Protein 5Y5A (pdb70)

Nearest PDB structures (foldseek):
  5y5a-assembly1_B  TM=1.062E+00  e=8.060E-01  Kluyveromyces lactis NRRL Y-1140
  5y5a-assembly1_A  TM=1.002E+00  e=1.538E-66  Kluyveromyces lactis NRRL Y-1140
  4um2-assembly1_A  TM=6.852E-01  e=1.369E-08  Homo sapiens
  1ya0-assembly1_A  TM=6.873E-01  e=6.997E-07  Homo sapiens
  3zhe-assembly1_B  TM=6.094E-01  e=1.594E-04  Caenorhabditis elegans

InterPro domains:
  IPR011990 Tetratricopeptide-like helical domain superfamily [G3DSA:1.25.40.10] (69-279)
  IPR011990 Tetratricopeptide-like helical domain superfamily [SSF48452] (26-600)
  IPR018834 DNA/RNA-binding domain, Est1-type [PF10373] (222-529)
  IPR019458 Telomerase activating protein Est1-like, N-terminal [PF10374] (82-206)

Radius of gyration: 25.12 Å; Cα contacts (8 Å, |Δi|>4): 673; chains: 2; bounding box: 60×51×86 Å

Organism: Kluyveromyces lactis (strain ATCC 8585 / CBS 2359 / DSM 70799 / NBRC 1267 / NRRL Y-1140 / WM37) (NCBI:txid284590)

Foldseek 3Di:
DVLLVVLLVLLVVQVVHQPVNQVSVVVVLVVLLVVCCVVQCLCQLVSLVSCCVRPNVVVLVVLVVQLVCCVCPPPVSLVVSLVSCVVRLVSVLCSLLVSVLVLQAQADLLQQAAPCLCVLSVHDHDPVRYDHPPDPSSVSSLSSNLSSLQVNLVSLLSSLVSNDDDLADADCSSVVSLSSLVRSCQRPVLALSSLQSVLVSCLSNVLNLSNLLSLLSQCFFNHHDPCSLVVNCLQQADLPRPNVVSLVVVVVVLVVVVVDDDLVSLQSLLSRLVRLVLSCLQHVVSLCPDPCNVCNVVSVVSNLVSCLPPCPVRVVSLLSSLSSLLSSLVSSCVRVHDDDDPVSVVSSVVSLVVSVVSVLSLLVRPLLVPLQPLPDPSSLLSLLVLLLLLVQDPVSLQSQLADQSNLVSLQSNLQVLVVVQADADQADDPSQSVCQRRRSSPRGRPLHCPVCNVVDPSSNCRHVQDDPDHDGSNVVSVSSSVSSNNSSVVSNVRRPQQWDQPVVVRGIDHDDPD/DDDPDDDPDDDPDDPPD

Sequence (531 aa):
TDLQETFSGFQKQLQSVDSLMKGAIQMIHSKIMQMLLQSLISDAHRILDLTWKHVHYPIFKYFQNWRNRNVAPNYAGHRQLNSILQKIFPQIHKLYYSTLELIFANYNLTALIPSDTRSKLNISTDASNVLKPEDSFSIDCVMASQRCLLYIGCSQRYKIIMEHLSDRYQQADFQKPLRYLDIASTIVPSVGETFLQRGICYTHTKNFGNAAYQFVRSSLSRLPSDAGIPNFTNLLGDPNGSLFKKLLNSLDDLKVQETIKKRIINMEIMEFYILPLIGSHIFPQTWKNNRHSDRLKHFQTLLFDKIEIRYIKNISMIFQDLILLIGSFHMYQMINGVSSNIRSIQSETKFLEFIFKFFTHLIDKVIMKEFKNCEMFQYLAMARIMMCWIKSHKNVLKFAHRSTSFCQSMVNLTNELLSSHRPTRDYFYEEDIMLKEFGPTKFTLSDFNDEKLLSMDNLPDRLVGKSKNKLTAKEEHSSRVQVLVYSNKKFLEKNCCGFKLDTEKKRYVHTAVKIVNPLFQLGLNEFDSQT

Structure (mmCIF, N/CA/C/O backbone):
data_5Y5A
#
_entry.id   5Y5A
#
_cell.length_a   108.611
_cell.length_b   41.726
_cell.length_c   147.060
_cell.angle_alpha   90.000
_cell.angle_beta   97.450
_cell.angle_gamma   90.000
#
_symmetry.space_group_name_H-M   'C 1 2 1'
#
loop_
_entity.id
_entity.type
_entity.pdbx_description
1 polymer KLLA0F20702p
2 polymer KLLA0F20922p
3 water water
#
loop_
_atom_site.group_PDB
_atom_site.id
_atom_site.type_symbol
_atom_site.label_atom_id
_atom_site.label_alt_id
_atom_site.label_comp_id
_atom_site.label_asym_id
_atom_site.label_entity_id
_atom_site.label_seq_id
_atom_site.pdbx_PDB_ins_code
_atom_site.Cartn_x
_atom_site.Cartn_y
_atom_site.Cartn_z
_atom_site.occupancy
_atom_site.B_iso_or_equiv
_atom_site.auth_seq_id
_atom_site.auth_comp_id
_atom_site.auth_asym_id
_atom_site.auth_atom_id
_atom_site.pdbx_PDB_model_num
ATOM 1 N N . THR A 1 6 ? 42.844 -3.907 56.550 1.00 128.72 7 THR A N 1
ATOM 2 C CA . THR A 1 6 ? 41.890 -4.975 56.828 1.00 131.36 7 THR A CA 1
ATOM 3 C C . THR A 1 6 ? 41.358 -4.875 58.257 1.00 131.55 7 THR A C 1
ATOM 4 O O . THR A 1 6 ? 40.208 -4.494 58.472 1.00 130.76 7 THR A O 1
ATOM 8 N N . ASP A 1 7 ? 42.202 -5.218 59.228 1.00 132.37 8 ASP A N 1
ATOM 9 C CA . ASP A 1 7 ? 41.856 -5.100 60.644 1.00 129.59 8 ASP A CA 1
ATOM 10 C C . ASP A 1 7 ? 41.613 -3.642 61.028 1.00 121.56 8 ASP A C 1
ATOM 11 O O . ASP A 1 7 ? 40.861 -3.344 61.956 1.00 119.45 8 ASP A O 1
ATOM 16 N N . LEU A 1 8 ? 42.263 -2.742 60.300 1.00 115.41 9 LEU A N 1
ATOM 17 C CA . LEU A 1 8 ? 42.101 -1.309 60.494 1.00 106.44 9 LEU A CA 1
ATOM 18 C C . LEU A 1 8 ? 40.726 -0.842 60.018 1.00 103.76 9 LEU A C 1
ATOM 19 O O . LEU A 1 8 ? 40.105 0.028 60.629 1.00 100.34 9 LEU A O 1
ATOM 24 N N . GLN A 1 9 ? 40.264 -1.427 58.917 1.00 102.09 10 GLN A N 1
ATOM 25 C CA . GLN A 1 9 ? 38.947 -1.129 58.372 1.00 96.79 10 GLN A CA 1
ATOM 26 C C . GLN A 1 9 ? 37.844 -1.503 59.360 1.00 99.45 10 GLN A C 1
ATOM 27 O O . GLN A 1 9 ? 36.832 -0.811 59.472 1.00 96.05 10 GLN A O 1
ATOM 33 N N . GLU A 1 10 ? 38.050 -2.604 60.076 1.00 106.93 11 GLU A N 1
ATOM 34 C CA . GLU A 1 10 ? 37.069 -3.093 61.039 1.00 109.14 11 GLU A CA 1
ATOM 35 C C . GLU A 1 10 ? 36.891 -2.123 62.196 1.00 105.96 11 GLU A C 1
ATOM 36 O O . GLU A 1 10 ? 35.804 -2.003 62.760 1.00 108.96 11 GLU A O 1
ATOM 42 N N . THR A 1 11 ? 37.972 -1.441 62.548 1.00 99.56 12 THR A N 1
ATOM 43 C CA . THR A 1 11 ? 37.963 -0.531 63.682 1.00 92.40 12 THR A CA 1
ATOM 44 C C . THR A 1 11 ? 37.104 0.696 63.397 1.00 86.88 12 THR A C 1
ATOM 45 O O . THR A 1 11 ? 36.330 1.132 64.248 1.00 90.15 12 THR A O 1
ATOM 49 N N . PHE A 1 12 ? 37.233 1.245 62.194 1.00 80.40 13 PHE A N 1
ATOM 50 C CA . PHE A 1 12 ? 36.517 2.467 61.847 1.00 80.03 13 PHE A CA 1
ATOM 51 C C . PHE A 1 12 ? 35.045 2.213 61.571 1.00 88.68 13 PHE A C 1
ATOM 52 O O . PHE A 1 12 ? 34.203 3.071 61.834 1.00 91.82 13 PHE A O 1
ATOM 60 N N . SER A 1 13 ? 34.736 1.035 61.045 1.00 97.28 14 SER A N 1
ATOM 61 C CA . SER A 1 13 ? 33.350 0.626 60.893 1.00 99.73 14 SER A CA 1
ATOM 62 C C . SER A 1 13 ? 32.674 0.632 62.261 1.00 103.52 14 SER A C 1
ATOM 63 O O . SER A 1 13 ? 31.520 1.039 62.398 1.00 105.51 14 SER A O 1
ATOM 66 N N . GLY A 1 14 ? 33.418 0.196 63.273 1.00 102.19 15 GLY A N 1
ATOM 67 C CA . GLY A 1 14 ? 32.939 0.183 64.642 1.00 98.54 15 GLY A CA 1
ATOM 68 C C . GLY A 1 14 ? 32.685 1.568 65.204 1.00 93.22 15 GLY A C 1
ATOM 69 O O . GLY A 1 14 ? 31.756 1.763 65.984 1.00 92.29 15 GLY A O 1
ATOM 70 N N . PHE A 1 15 ? 33.513 2.533 64.818 1.00 90.18 16 PHE A N 1
ATOM 71 C CA . PHE A 1 15 ? 33.303 3.911 65.239 1.00 85.98 16 PHE A CA 1
ATOM 72 C C . PHE A 1 15 ? 31.971 4.396 64.704 1.00 83.89 16 PHE A C 1
ATOM 73 O O . PHE A 1 15 ? 31.175 4.997 65.427 1.00 82.70 16 PHE A O 1
ATOM 81 N N . GLN A 1 16 ? 31.747 4.124 63.422 1.00 85.20 17 GLN A N 1
ATOM 82 C CA . GLN A 1 16 ? 30.521 4.516 62.745 1.00 84.19 17 GLN A CA 1
ATOM 83 C C . GLN A 1 16 ? 29.300 3.953 63.464 1.00 92.15 17 GLN A C 1
ATOM 84 O O . GLN A 1 16 ? 28.397 4.701 63.838 1.00 99.87 17 GLN A O 1
ATOM 90 N N . LYS A 1 17 ? 29.292 2.639 63.680 1.00 91.49 18 LYS A N 1
ATOM 91 C CA . LYS A 1 17 ? 28.157 1.970 64.315 1.00 95.19 18 LYS A CA 1
ATOM 92 C C . LYS A 1 17 ? 27.907 2.485 65.728 1.00 92.18 18 LYS A C 1
ATOM 93 O O . LYS A 1 17 ? 26.761 2.609 66.155 1.00 94.79 18 LYS A O 1
ATOM 99 N N . GLN A 1 18 ? 28.984 2.789 66.446 1.00 91.07 19 GLN A N 1
ATOM 100 C CA . GLN A 1 18 ? 28.876 3.386 67.771 1.00 93.47 19 GLN A CA 1
ATOM 101 C C . GLN A 1 18 ? 28.147 4.728 67.724 1.00 94.91 19 GLN A C 1
ATOM 102 O O . GLN A 1 18 ? 27.247 4.984 68.524 1.00 94.25 19 GLN A O 1
ATOM 108 N N . LEU A 1 19 ? 28.534 5.576 66.776 1.00 97.39 20 LEU A N 1
ATOM 109 C CA . LEU A 1 19 ? 27.987 6.927 66.683 1.00 96.85 20 LEU A CA 1
ATOM 110 C C . LEU A 1 19 ? 26.562 6.958 66.135 1.00 97.77 20 LEU A C 1
ATOM 111 O O . LEU A 1 19 ? 25.796 7.874 66.440 1.00 99.15 20 LEU A O 1
ATOM 116 N N . GLN A 1 20 ? 26.209 5.963 65.326 1.00 100.50 21 GLN A N 1
ATOM 117 C CA . GLN A 1 20 ? 24.856 5.865 64.787 1.00 104.61 21 GLN A CA 1
ATOM 118 C C . GLN A 1 20 ? 23.851 5.665 65.910 1.00 105.08 21 GLN A C 1
ATOM 119 O O . GLN A 1 20 ? 22.764 6.245 65.901 1.00 104.03 21 GLN A O 1
ATOM 125 N N . SER A 1 21 ? 24.229 4.841 66.881 1.00 106.80 22 SER A N 1
ATOM 126 C CA . SER A 1 21 ? 23.402 4.615 68.057 1.00 109.62 22 SER A CA 1
ATOM 127 C C . SER A 1 21 ? 23.277 5.906 68.863 1.00 110.52 22 SER A C 1
ATOM 128 O O . SER A 1 21 ? 22.269 6.144 69.530 1.00 110.94 22 SER A O 1
ATOM 131 N N . VAL A 1 22 ? 24.308 6.742 68.785 1.00 110.86 23 VAL A N 1
ATOM 132 C CA . VAL A 1 22 ? 24.310 8.035 69.458 1.00 112.47 23 VAL A CA 1
ATOM 133 C C . VAL A 1 22 ? 23.748 9.131 68.554 1.00 114.44 23 VAL A C 1
ATOM 134 O O . VAL A 1 22 ? 22.537 9.342 68.488 1.00 116.19 23 VAL A O 1
ATOM 138 N N . ASP A 1 31 ? 23.197 14.679 74.525 1.00 143.14 32 ASP A N 1
ATOM 139 C CA . ASP A 1 31 ? 23.683 15.966 75.010 1.00 143.63 32 ASP A CA 1
ATOM 140 C C . ASP A 1 31 ? 25.159 15.903 75.386 1.00 142.18 32 ASP A C 1
ATOM 141 O O . ASP A 1 31 ? 26.000 16.529 74.741 1.00 140.84 32 ASP A O 1
ATOM 146 N N . SER A 1 32 ? 25.466 15.142 76.433 1.00 141.61 33 SER A N 1
ATOM 147 C CA . SER A 1 32 ? 26.829 15.048 76.949 1.00 137.76 33 SER A CA 1
ATOM 148 C C . SER A 1 32 ? 27.542 13.793 76.460 1.00 133.13 33 SER A C 1
ATOM 149 O O . SER A 1 32 ? 28.664 13.864 75.962 1.00 131.05 33 SER A O 1
ATOM 152 N N . LEU A 1 33 ? 26.889 12.643 76.606 1.00 132.15 34 LEU A N 1
ATOM 153 C CA . LEU A 1 33 ? 27.475 11.372 76.191 1.00 129.36 34 LEU A CA 1
ATOM 154 C C . LEU A 1 33 ? 27.656 11.327 74.682 1.00 123.88 34 LEU A C 1
ATOM 155 O O . LEU A 1 33 ? 28.372 10.475 74.159 1.00 121.48 34 LEU A O 1
ATOM 160 N N . MET A 1 34 ? 26.998 12.249 73.988 1.00 120.81 35 MET A N 1
ATOM 161 C CA . MET A 1 34 ? 27.190 12.418 72.556 1.00 116.45 35 MET A CA 1
ATOM 162 C C . MET A 1 34 ? 28.563 13.012 72.273 1.00 109.09 35 MET A C 1
ATOM 163 O O . MET A 1 34 ? 29.242 12.624 71.322 1.00 101.67 35 MET A O 1
ATOM 168 N N . LYS A 1 35 ? 28.968 13.958 73.109 1.00 110.95 36 LYS A N 1
ATOM 169 C CA . LYS A 1 35 ? 30.288 14.553 72.988 1.00 111.28 36 LYS A CA 1
ATOM 170 C C . LYS A 1 35 ? 31.343 13.582 73.510 1.00 110.79 36 LYS A C 1
ATOM 171 O O . LYS A 1 35 ? 32.442 13.490 72.962 1.00 109.49 36 LYS A O 1
ATOM 177 N N . GLY A 1 36 ? 30.991 12.854 74.567 1.00 109.71 37 GLY A N 1
ATOM 178 C CA . GLY A 1 36 ? 31.883 11.880 75.169 1.00 106.75 37 GLY A CA 1
ATOM 179 C C . GLY A 1 36 ? 32.323 10.811 74.188 1.00 99.78 37 GLY A C 1
ATOM 180 O O . GLY A 1 36 ? 33.503 10.473 74.112 1.00 97.79 37 GLY A O 1
ATOM 181 N N . ALA A 1 37 ? 31.370 10.283 73.430 1.00 96.03 38 ALA A N 1
ATOM 182 C CA . ALA A 1 37 ? 31.667 9.270 72.427 1.00 89.30 38 ALA A CA 1
ATOM 183 C C . ALA A 1 37 ? 32.638 9.804 71.381 1.00 85.34 38 ALA A C 1
ATOM 184 O O . ALA A 1 37 ? 33.580 9.120 70.985 1.00 86.92 38 ALA A O 1
ATOM 186 N N . ILE A 1 38 ? 32.428 11.023 70.946 1.00 82.36 39 ILE A N 1
ATOM 187 C CA . ILE A 1 38 ? 33.297 11.598 69.951 1.00 83.16 39 ILE A CA 1
ATOM 188 C C . ILE A 1 38 ? 34.682 11.777 70.495 1.00 86.67 39 ILE A C 1
ATOM 189 O O . ILE A 1 38 ? 35.653 11.569 69.800 1.00 88.35 39 ILE A O 1
ATOM 194 N N . GLN A 1 39 ? 34.765 12.194 71.740 1.00 90.17 40 GLN A N 1
ATOM 195 C CA . GLN A 1 39 ? 36.060 12.430 72.370 1.00 88.88 40 GLN A CA 1
ATOM 196 C C . GLN A 1 39 ? 36.880 11.154 72.488 1.00 84.26 40 GLN A C 1
ATOM 197 O O . GLN A 1 39 ? 38.097 11.169 72.307 1.00 83.36 40 GLN A O 1
ATOM 203 N N . MET A 1 40 ? 36.209 10.053 72.801 1.00 82.18 41 MET A N 1
ATOM 204 C CA . MET A 1 40 ? 36.884 8.772 72.934 1.00 85.39 41 MET A CA 1
ATOM 205 C C . MET A 1 40 ? 37.425 8.305 71.587 1.00 80.96 41 MET A C 1
ATOM 206 O O . MET A 1 40 ? 38.561 7.836 71.491 1.00 80.47 41 MET A O 1
ATOM 211 N N . ILE A 1 41 ? 36.609 8.444 70.546 1.00 73.48 42 ILE A N 1
ATOM 212 C CA . ILE A 1 41 ? 36.994 8.016 69.208 1.00 72.70 42 ILE A CA 1
ATOM 213 C C . ILE A 1 41 ? 38.112 8.901 68.661 1.00 74.45 42 ILE A C 1
ATOM 214 O O . ILE A 1 41 ? 39.061 8.407 68.053 1.00 76.09 42 ILE A O 1
ATOM 219 N N . HIS A 1 42 ? 38.003 10.206 68.891 1.00 74.67 43 HIS A N 1
ATOM 220 C CA . HIS A 1 42 ? 39.055 11.143 68.507 1.00 76.82 43 HIS A CA 1
ATOM 221 C C . HIS A 1 42 ? 40.374 10.797 69.191 1.00 80.55 43 HIS A C 1
ATOM 222 O O . HIS A 1 42 ? 41.445 10.909 68.594 1.00 78.01 43 HIS A O 1
ATOM 229 N N . SER A 1 43 ? 40.285 10.375 70.447 1.00 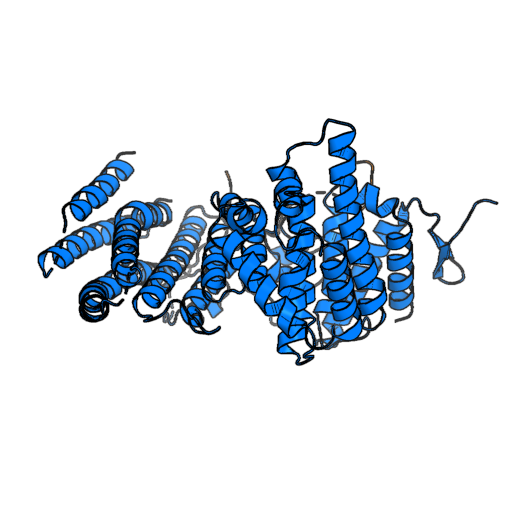80.65 44 SER A N 1
ATOM 230 C CA . SER A 1 43 ? 41.468 10.044 71.231 1.00 84.02 44 SER A CA 1
ATOM 231 C C . SER A 1 43 ? 42.198 8.834 70.659 1.00 83.54 44 SER A C 1
ATOM 232 O O . SER A 1 43 ? 43.426 8.785 70.662 1.00 84.27 44 SER A O 1
ATOM 235 N N . LYS A 1 44 ? 41.438 7.859 70.172 1.00 81.43 45 LYS A N 1
ATOM 236 C CA . LYS A 1 44 ? 42.024 6.663 69.580 1.00 79.99 45 LYS A CA 1
ATOM 237 C C . LYS A 1 44 ? 42.653 6.979 68.235 1.00 78.95 45 LYS A C 1
ATOM 238 O O . LYS A 1 44 ? 43.730 6.485 67.911 1.00 83.98 45 LYS A O 1
ATOM 244 N N . ILE A 1 45 ? 41.967 7.807 67.455 1.00 75.50 46 ILE A N 1
ATOM 245 C CA . ILE A 1 45 ? 42.424 8.155 66.121 1.00 77.34 46 ILE A CA 1
ATOM 246 C C . ILE A 1 45 ? 43.714 8.966 66.193 1.00 80.88 46 ILE A C 1
ATOM 247 O O . ILE A 1 45 ? 44.674 8.682 65.470 1.00 75.35 46 ILE A O 1
ATOM 252 N N . MET A 1 46 ? 43.733 9.962 67.079 1.00 81.28 47 MET A N 1
ATOM 253 C CA . MET A 1 46 ? 44.919 10.787 67.294 1.00 82.40 47 MET A CA 1
ATOM 254 C C . MET A 1 46 ? 46.108 9.904 67.633 1.00 79.68 47 MET A C 1
ATOM 255 O O . MET A 1 46 ? 47.247 10.204 67.279 1.00 75.74 47 MET A O 1
ATOM 260 N N . GLN A 1 47 ? 45.825 8.799 68.311 1.00 78.48 48 GLN A N 1
ATOM 261 C CA . GLN A 1 47 ? 46.853 7.843 68.688 1.00 75.02 48 GLN A CA 1
ATOM 262 C C . GLN A 1 47 ? 47.330 6.999 67.510 1.00 74.52 48 GLN A C 1
ATOM 263 O O . GLN A 1 47 ? 48.506 6.653 67.432 1.00 76.99 48 GLN A O 1
ATOM 269 N N . MET A 1 48 ? 46.416 6.653 66.607 1.00 73.56 49 MET A N 1
ATOM 270 C CA . MET A 1 48 ? 46.798 5.951 65.389 1.00 79.05 49 MET A CA 1
ATOM 271 C C . MET A 1 48 ? 47.718 6.835 64.573 1.00 79.53 49 MET A C 1
ATOM 272 O O . MET A 1 48 ? 48.738 6.379 64.051 1.00 87.52 49 MET A O 1
ATOM 277 N N . LEU A 1 49 ? 47.348 8.109 64.489 1.00 74.40 50 LEU A N 1
ATOM 278 C CA . LEU A 1 49 ? 48.076 9.092 63.695 1.00 72.10 50 LEU A CA 1
ATOM 279 C C . LEU A 1 49 ? 49.459 9.372 64.270 1.00 73.61 50 LEU A C 1
ATOM 280 O O . LEU A 1 49 ? 50.399 9.642 63.527 1.00 77.70 50 LEU A O 1
ATOM 285 N N . LEU A 1 50 ? 49.577 9.307 65.591 1.00 73.72 51 LEU A N 1
ATOM 286 C CA . LEU A 1 50 ? 50.869 9.446 66.246 1.00 74.23 51 LEU A CA 1
ATOM 287 C C . LEU A 1 50 ? 51.775 8.286 65.867 1.00 80.27 51 LEU A C 1
ATOM 288 O O . LEU A 1 50 ? 52.903 8.496 65.420 1.00 85.18 51 LEU A O 1
ATOM 293 N N . GLN A 1 51 ? 51.272 7.065 66.046 1.00 77.88 52 GLN A N 1
ATOM 294 C CA . GLN A 1 51 ? 52.000 5.856 65.668 1.00 76.13 52 GLN A CA 1
ATOM 295 C C . GLN A 1 51 ? 52.371 5.877 64.190 1.00 78.80 52 GLN A C 1
ATOM 296 O O . GLN A 1 51 ? 53.354 5.264 63.783 1.00 83.69 52 GLN A O 1
ATOM 302 N N . SER A 1 52 ? 51.587 6.598 63.394 1.00 77.95 53 SER A N 1
ATOM 303 C CA . SER A 1 52 ? 51.808 6.673 61.954 1.00 80.11 53 SER A CA 1
ATOM 304 C C . SER A 1 52 ? 52.839 7.716 61.541 1.00 79.55 53 SER A C 1
ATOM 305 O O . SER A 1 52 ? 53.339 7.672 60.423 1.00 82.35 53 SER A O 1
ATOM 308 N N . LEU A 1 53 ? 53.154 8.657 62.423 1.00 78.45 54 LEU A N 1
ATOM 309 C CA . LEU A 1 53 ? 53.911 9.828 61.992 1.00 78.62 54 LEU A CA 1
ATOM 310 C C . LEU A 1 53 ? 55.118 10.181 62.864 1.00 84.13 54 LEU A C 1
ATOM 311 O O . LEU A 1 53 ? 55.781 11.188 62.613 1.00 87.88 54 LEU A O 1
ATOM 316 N N . ILE A 1 54 ? 55.411 9.365 63.873 1.00 82.75 55 ILE A N 1
ATOM 317 C CA . ILE A 1 54 ? 56.595 9.587 64.701 1.00 89.17 55 ILE A CA 1
ATOM 318 C C . ILE A 1 54 ? 57.571 8.417 64.592 1.00 93.53 55 ILE A C 1
ATOM 319 O O . ILE A 1 54 ? 58.790 8.597 64.662 1.00 100.65 55 ILE A O 1
ATOM 324 N N . SER A 1 76 ? 52.367 5.300 55.591 1.00 95.97 77 SER A N 1
ATOM 325 C CA . SER A 1 76 ? 51.354 5.171 54.548 1.00 94.51 77 SER A CA 1
ATOM 326 C C . SER A 1 76 ? 49.975 5.084 55.175 1.00 86.63 77 SER A C 1
ATOM 327 O O . SER A 1 76 ? 48.953 5.165 54.493 1.00 84.21 77 SER A O 1
ATOM 330 N N . ASP A 1 77 ? 49.956 4.919 56.488 1.00 82.28 78 ASP A N 1
ATOM 331 C CA . ASP A 1 77 ? 48.708 4.785 57.206 1.00 80.05 78 ASP A CA 1
ATOM 332 C C . ASP A 1 77 ? 48.029 6.135 57.392 1.00 72.56 78 ASP A C 1
ATOM 333 O O . ASP A 1 77 ? 46.805 6.207 57.448 1.00 76.06 78 ASP A O 1
ATOM 338 N N . ALA A 1 78 ? 48.826 7.200 57.457 1.00 64.66 79 ALA A N 1
ATOM 339 C CA . ALA A 1 78 ? 48.340 8.513 57.889 1.00 62.35 79 ALA A CA 1
ATOM 340 C C . ALA A 1 78 ? 47.139 9.027 57.097 1.00 62.59 79 ALA A C 1
ATOM 341 O O . ALA A 1 78 ? 46.075 9.269 57.668 1.00 62.31 79 ALA A O 1
ATOM 343 N N . HIS A 1 79 ? 47.302 9.197 55.790 1.00 59.53 80 HIS A N 1
ATOM 344 C CA . HIS A 1 79 ? 46.226 9.753 54.977 1.00 61.72 80 HIS A CA 1
ATOM 345 C C . HIS A 1 79 ? 45.064 8.768 54.858 1.00 59.80 80 HIS A C 1
ATOM 346 O O . HIS A 1 79 ? 43.933 9.161 54.580 1.00 62.92 80 HIS A O 1
ATOM 353 N N . ARG A 1 80 ? 45.347 7.488 55.074 1.00 58.54 81 ARG A N 1
ATOM 354 C CA . ARG A 1 80 ? 44.308 6.467 55.067 1.00 66.44 81 ARG A CA 1
ATOM 355 C C . ARG A 1 80 ? 43.488 6.549 56.352 1.00 66.86 81 ARG A C 1
ATOM 356 O O . ARG A 1 80 ? 42.266 6.394 56.343 1.00 67.45 81 ARG A O 1
ATOM 364 N N . ILE A 1 81 ? 44.174 6.801 57.459 1.00 63.17 82 ILE A N 1
ATOM 365 C CA . ILE A 1 81 ? 43.510 6.965 58.744 1.00 66.21 82 ILE A CA 1
ATOM 366 C C . ILE A 1 81 ? 42.547 8.147 58.686 1.00 61.71 82 ILE A C 1
ATOM 367 O O . ILE A 1 81 ? 41.440 8.082 59.218 1.00 59.87 82 ILE A O 1
ATOM 372 N N . LEU A 1 82 ? 42.963 9.211 58.008 1.00 52.62 83 LEU A N 1
ATOM 373 C CA . LEU A 1 82 ? 42.144 10.410 57.898 1.00 54.71 83 LEU A CA 1
ATOM 374 C C . LEU A 1 82 ? 40.948 10.209 56.965 1.00 59.95 83 LEU A C 1
ATOM 375 O O . LEU A 1 82 ? 39.894 10.811 57.166 1.00 56.98 83 LEU A O 1
ATOM 380 N N . ASP A 1 83 ? 41.119 9.377 55.939 1.00 66.46 84 ASP A N 1
ATOM 381 C CA . ASP A 1 83 ? 40.031 9.088 55.003 1.00 59.34 84 ASP A CA 1
ATOM 382 C C . ASP A 1 83 ? 38.965 8.224 55.679 1.00 56.81 84 ASP A C 1
ATOM 383 O O . ASP A 1 83 ? 37.772 8.470 55.531 1.00 60.02 84 ASP A O 1
ATOM 388 N N . LEU A 1 84 ? 39.394 7.219 56.435 1.00 53.71 85 LEU A N 1
ATOM 389 C CA . LEU A 1 84 ? 38.456 6.416 57.210 1.00 61.31 85 LEU A CA 1
ATOM 390 C C . LEU A 1 84 ? 37.782 7.251 58.301 1.00 66.60 85 LEU A C 1
ATOM 391 O O . LEU A 1 84 ? 36.668 6.942 58.746 1.00 61.25 85 LEU A O 1
ATOM 396 N N . THR A 1 85 ? 38.469 8.303 58.735 1.00 68.03 86 THR A N 1
ATOM 397 C CA . THR A 1 85 ? 37.938 9.191 59.758 1.00 69.41 86 THR A CA 1
ATOM 398 C C . THR A 1 85 ? 36.789 10.025 59.204 1.00 65.35 86 THR A C 1
ATOM 399 O O . THR A 1 85 ? 35.728 10.140 59.822 1.00 61.32 86 THR A O 1
ATOM 403 N N . TRP A 1 86 ? 37.009 10.602 58.031 1.00 60.04 87 TRP A N 1
ATOM 404 C CA . TRP A 1 86 ? 35.969 11.361 57.359 1.00 62.39 87 TRP A CA 1
ATOM 405 C C . TRP A 1 86 ? 34.767 10.485 57.055 1.00 61.69 87 TRP A C 1
ATOM 406 O O . TRP A 1 86 ? 33.644 10.809 57.427 1.00 66.31 87 TRP A O 1
ATOM 417 N N . LYS A 1 87 ? 35.026 9.359 56.396 1.00 64.44 88 LYS A N 1
ATOM 418 C CA . LYS A 1 87 ? 33.978 8.465 55.914 1.00 64.02 88 LYS A CA 1
ATOM 419 C C . LYS A 1 87 ? 33.120 7.857 57.018 1.00 69.60 88 LYS A C 1
ATOM 420 O O . LYS A 1 87 ? 31.899 7.800 56.894 1.00 74.83 88 LYS A O 1
ATOM 426 N N . HIS A 1 88 ? 33.757 7.405 58.093 1.00 69.59 89 HIS A N 1
ATOM 427 C CA . HIS A 1 88 ? 33.065 6.609 59.099 1.00 75.40 89 HIS A CA 1
ATOM 428 C C . HIS A 1 88 ? 32.694 7.383 60.360 1.00 75.76 89 HIS A C 1
ATOM 429 O O . HIS A 1 88 ? 31.798 6.979 61.103 1.00 73.27 89 HIS A O 1
ATOM 436 N N . VAL A 1 89 ? 33.382 8.491 60.605 1.00 74.73 90 VAL A N 1
ATOM 437 C CA . VAL A 1 89 ? 33.147 9.255 61.823 1.00 72.98 90 VAL A CA 1
ATOM 438 C C . VAL A 1 89 ? 32.521 10.615 61.539 1.00 70.21 90 VAL A C 1
ATOM 439 O O . VAL A 1 89 ? 31.465 10.942 62.074 1.00 69.33 90 VAL A O 1
ATOM 443 N N . HIS A 1 90 ? 33.198 11.427 60.753 1.00 64.81 91 HIS A N 1
ATOM 444 C CA . HIS A 1 90 ? 32.738 12.766 60.482 1.00 69.21 91 HIS A CA 1
ATOM 445 C C . HIS A 1 90 ? 31.634 12.908 59.477 1.00 72.42 91 HIS A C 1
ATOM 446 O O . HIS A 1 90 ? 30.655 13.564 59.744 1.00 76.65 91 HIS A O 1
ATOM 453 N N . TYR A 1 91 ? 31.793 12.324 58.311 1.00 69.04 92 TYR A N 1
ATOM 454 C CA . TYR A 1 91 ? 30.738 12.425 57.301 1.00 68.05 92 TYR A CA 1
ATOM 455 C C . TYR A 1 91 ? 29.360 11.980 57.816 1.00 71.80 92 TYR A C 1
ATOM 456 O O . TYR A 1 91 ? 28.373 12.675 57.574 1.00 70.64 92 TYR A O 1
ATOM 465 N N . PRO A 1 92 ? 29.278 10.824 58.509 1.00 74.59 93 PRO A N 1
ATOM 466 C CA . PRO A 1 92 ? 27.940 10.423 58.964 1.00 75.15 93 PRO A CA 1
ATOM 467 C C . PRO A 1 92 ? 27.320 11.402 59.959 1.00 74.01 93 PRO A C 1
ATOM 468 O O . PRO A 1 92 ? 26.098 11.548 59.984 1.00 72.09 93 PRO A O 1
ATOM 472 N N . ILE A 1 93 ? 28.148 12.061 60.762 1.00 73.38 94 ILE A N 1
ATOM 473 C CA . ILE A 1 93 ? 27.658 13.106 61.653 1.00 70.00 94 ILE A CA 1
ATOM 474 C C . ILE A 1 93 ? 27.128 14.291 60.849 1.00 70.63 94 ILE A C 1
ATOM 475 O O . ILE A 1 93 ? 26.000 14.733 61.055 1.00 70.52 94 ILE A O 1
ATOM 480 N N . PHE A 1 94 ? 27.948 14.793 59.929 1.00 66.96 95 PHE A N 1
ATOM 481 C CA . PHE A 1 94 ? 27.585 15.957 59.128 1.00 66.83 95 PHE A CA 1
ATOM 482 C C . PHE A 1 94 ? 26.345 15.705 58.277 1.00 73.33 95 PHE A C 1
ATOM 483 O O . PHE A 1 94 ? 25.525 16.600 58.079 1.00 74.00 95 PHE A O 1
ATOM 491 N N . LYS A 1 95 ? 26.216 14.480 57.780 1.00 76.83 96 LYS A N 1
ATOM 492 C CA . LYS A 1 95 ? 25.049 14.087 57.004 1.00 82.10 96 LYS A CA 1
ATOM 493 C C . LYS A 1 95 ? 23.773 14.200 57.836 1.00 83.57 96 LYS A C 1
ATOM 494 O O . LYS A 1 95 ? 22.748 14.673 57.346 1.00 85.03 96 LYS A O 1
ATOM 500 N N . TYR A 1 96 ? 23.845 13.780 59.097 1.00 83.74 97 TYR A N 1
ATOM 501 C CA . TYR A 1 96 ? 22.682 13.803 59.984 1.00 81.47 97 TYR A CA 1
ATOM 502 C C . TYR A 1 96 ? 22.208 15.226 60.242 1.00 78.69 97 TYR A C 1
ATOM 503 O O . TYR A 1 96 ? 21.009 15.484 60.319 1.00 84.52 97 TYR A O 1
ATOM 512 N N . PHE A 1 97 ? 23.155 16.145 60.383 1.00 77.25 98 PHE A N 1
ATOM 513 C CA . PHE A 1 97 ? 22.831 17.556 60.551 1.00 81.01 98 PHE A CA 1
ATOM 514 C C . PHE A 1 97 ? 22.215 18.147 59.283 1.00 77.35 98 PHE A C 1
ATOM 515 O O . PHE A 1 97 ? 21.387 19.058 59.355 1.00 72.11 98 PHE A O 1
ATOM 523 N N . GLN A 1 98 ? 22.567 17.582 58.143 1.00 70.82 99 GLN A N 1
ATOM 524 C CA . GLN A 1 98 ? 22.025 18.023 56.880 1.00 80.33 99 GLN A CA 1
ATOM 525 C C . GLN A 1 98 ? 20.578 17.593 56.822 1.00 83.85 99 GLN A C 1
ATOM 526 O O . GLN A 1 98 ? 19.691 18.408 56.683 1.00 86.33 99 GLN A O 1
ATOM 532 N N . ASN A 1 99 ? 20.352 16.299 56.936 1.00 83.40 100 ASN A N 1
ATOM 533 C CA . ASN A 1 99 ? 19.000 15.739 56.930 1.00 86.93 100 ASN A CA 1
ATOM 534 C C . ASN A 1 99 ? 18.075 16.482 57.873 1.00 89.45 100 ASN A C 1
ATOM 535 O O . ASN A 1 99 ? 16.930 16.790 57.540 1.00 91.43 100 ASN A O 1
ATOM 540 N N . TRP A 1 100 ? 18.592 16.770 59.058 1.00 91.63 101 TRP A N 1
ATOM 541 C CA . TRP A 1 100 ? 17.825 17.465 60.068 1.00 95.61 101 TRP A CA 1
ATOM 542 C C . TRP A 1 100 ? 17.572 18.914 59.657 1.00 92.14 101 TRP A C 1
ATOM 543 O O . TRP A 1 100 ? 16.465 19.417 59.821 1.00 94.54 101 TRP A O 1
ATOM 554 N N . ARG A 1 101 ? 18.594 19.587 59.130 1.00 90.44 102 ARG A N 1
ATOM 555 C CA . ARG A 1 101 ? 18.429 20.961 58.656 1.00 94.18 102 ARG A CA 1
ATOM 556 C C . ARG A 1 101 ? 17.352 21.037 57.585 1.00 97.79 102 ARG A C 1
ATOM 557 O O . ARG A 1 101 ? 16.618 22.022 57.485 1.00 97.85 102 ARG A O 1
ATOM 565 N N . ASN A 1 102 ? 17.262 19.984 56.785 1.00 97.34 103 ASN A N 1
ATOM 566 C CA . ASN A 1 102 ? 16.261 19.922 55.738 1.00 97.98 103 ASN A CA 1
ATOM 567 C C . ASN A 1 102 ? 14.873 19.588 56.284 1.00 106.79 103 ASN A C 1
ATOM 568 O O . ASN A 1 102 ? 13.889 19.635 55.549 1.00 109.98 103 ASN A O 1
ATOM 573 N N . ARG A 1 103 ? 14.793 19.255 57.571 1.00 112.69 104 ARG A N 1
ATOM 574 C CA . ARG A 1 103 ? 13.500 19.156 58.247 1.00 119.22 104 ARG A CA 1
ATOM 575 C C . ARG A 1 103 ? 12.977 20.557 58.528 1.00 125.21 104 ARG A C 1
ATOM 576 O O . ARG A 1 103 ? 11.771 20.790 58.566 1.00 129.28 104 ARG A O 1
ATOM 584 N N . ASN A 1 104 ? 13.909 21.483 58.730 1.00 128.79 105 ASN A N 1
ATOM 585 C CA . ASN A 1 104 ? 13.593 22.873 59.031 1.00 137.86 105 ASN A CA 1
ATOM 586 C C . ASN A 1 104 ? 13.018 23.616 57.825 1.00 136.62 105 ASN A C 1
ATOM 587 O O . ASN A 1 104 ? 12.009 24.313 57.940 1.00 140.35 105 ASN A O 1
ATOM 592 N N . VAL A 1 105 ? 13.665 23.461 56.674 1.00 131.33 106 VAL A N 1
ATOM 593 C CA . VAL A 1 105 ? 13.297 24.200 55.466 1.00 125.45 106 VAL A CA 1
ATOM 594 C C . VAL A 1 105 ? 12.032 23.633 54.800 1.00 123.36 106 VAL A C 1
ATOM 595 O O . VAL A 1 105 ? 11.406 24.294 53.969 1.00 122.60 106 VAL A O 1
ATOM 599 N N . ALA A 1 106 ? 11.651 22.415 55.174 1.00 122.65 107 ALA A N 1
ATOM 600 C CA . ALA A 1 106 ? 10.425 21.809 54.658 1.00 123.02 107 ALA A CA 1
ATOM 601 C C . ALA A 1 106 ? 9.691 21.034 55.746 1.00 127.25 107 ALA A C 1
ATOM 602 O O . ALA A 1 106 ? 8.489 21.216 55.953 1.00 131.42 107 ALA A O 1
ATOM 604 N N . PRO A 1 111 ? 8.544 28.498 59.120 1.00 130.69 112 PRO A N 1
ATOM 605 C CA . PRO A 1 111 ? 9.628 27.515 59.222 1.00 130.72 112 PRO A CA 1
ATOM 606 C C . PRO A 1 111 ? 9.957 27.167 60.673 1.00 137.81 112 PRO A C 1
ATOM 607 O O . PRO A 1 111 ? 9.331 27.715 61.585 1.00 139.96 112 PRO A O 1
ATOM 611 N N . ASN A 1 112 ? 10.916 26.265 60.879 1.00 141.55 113 ASN A N 1
ATOM 612 C CA . ASN A 1 112 ? 11.273 25.810 62.224 1.00 148.79 113 ASN A CA 1
ATOM 613 C C . ASN A 1 112 ? 12.376 26.638 62.879 1.00 148.74 113 ASN A C 1
ATOM 614 O O . ASN A 1 112 ? 13.537 26.239 62.888 1.00 147.12 113 ASN A O 1
ATOM 619 N N . TYR A 1 113 ? 11.995 27.783 63.437 1.00 153.57 114 TYR A N 1
ATOM 620 C CA . TYR A 1 113 ? 12.926 28.650 64.155 1.00 158.39 114 TYR A CA 1
ATOM 621 C C . TYR A 1 113 ? 13.576 27.929 65.329 1.00 156.71 114 TYR A C 1
ATOM 622 O O . TYR A 1 113 ? 14.804 27.880 65.441 1.00 153.37 114 TYR A O 1
ATOM 631 N N . ALA A 1 114 ? 12.735 27.378 66.203 1.00 157.07 115 ALA A N 1
ATOM 632 C CA . ALA A 1 114 ? 13.189 26.621 67.365 1.00 152.67 115 ALA A CA 1
ATOM 633 C C . ALA A 1 114 ? 14.112 25.494 66.930 1.00 145.33 115 ALA A C 1
ATOM 634 O O . ALA A 1 114 ? 14.991 25.068 67.676 1.00 146.20 115 ALA A O 1
ATOM 636 N N . GLY A 1 115 ? 13.908 25.020 65.708 1.00 137.32 116 GLY A N 1
ATOM 637 C CA . GLY A 1 115 ? 14.781 24.021 65.137 1.00 130.64 116 GLY A CA 1
ATOM 638 C C . GLY A 1 115 ? 16.188 24.486 64.801 1.00 121.10 116 GLY A C 1
ATOM 639 O O . GLY A 1 115 ? 17.169 23.817 65.133 1.00 118.43 116 GLY A O 1
ATOM 640 N N . HIS A 1 116 ? 16.277 25.637 64.141 1.00 115.04 117 HIS A N 1
ATOM 641 C CA . HIS A 1 116 ? 17.543 26.204 63.681 1.00 107.77 117 HIS A CA 1
ATOM 642 C C . HIS A 1 116 ? 18.549 26.345 64.821 1.00 107.91 117 HIS A C 1
ATOM 643 O O . HIS A 1 116 ? 19.587 25.685 64.822 1.00 101.75 117 HIS A O 1
ATOM 650 N N . ARG A 1 117 ? 18.225 27.191 65.794 1.00 111.87 118 ARG A N 1
ATOM 651 C CA . ARG A 1 117 ? 19.150 27.512 66.878 1.00 114.00 118 ARG A CA 1
ATOM 652 C C . ARG A 1 117 ? 19.454 26.328 67.795 1.00 112.54 118 ARG A C 1
ATOM 653 O O . ARG A 1 117 ? 20.533 26.259 68.380 1.00 111.10 118 ARG A O 1
ATOM 661 N N . GLN A 1 118 ? 18.510 25.403 67.927 1.00 120.32 119 GLN A N 1
ATOM 662 C CA . GLN A 1 118 ? 18.710 24.262 68.812 1.00 122.50 119 GLN A CA 1
ATOM 663 C C . GLN A 1 118 ? 19.759 23.304 68.259 1.00 120.63 119 GLN A C 1
ATOM 664 O O . GLN A 1 118 ? 20.684 22.903 68.967 1.00 127.21 119 GLN A O 1
ATOM 670 N N . LEU A 1 119 ? 19.616 22.936 66.991 1.00 110.81 120 LEU A N 1
ATOM 671 C CA . LEU A 1 119 ? 20.556 22.009 66.381 1.00 102.33 120 LEU A CA 1
ATOM 672 C C . LEU A 1 119 ? 21.846 22.729 65.989 1.00 87.29 120 LEU A C 1
ATOM 673 O O . LEU A 1 119 ? 22.890 22.107 65.837 1.00 73.66 120 LEU A O 1
ATOM 678 N N . ASN A 1 120 ? 21.776 24.046 65.841 1.00 88.11 121 ASN A N 1
ATOM 679 C CA . ASN A 1 120 ? 22.989 24.841 65.714 1.00 86.60 121 ASN A CA 1
ATOM 680 C C . ASN A 1 120 ? 23.736 24.926 67.042 1.00 91.20 121 ASN A C 1
ATOM 681 O O . ASN A 1 120 ? 24.928 25.216 67.076 1.00 91.64 121 ASN A O 1
ATOM 686 N N . SER A 1 121 ? 23.032 24.673 68.138 1.00 92.25 122 SER A N 1
ATOM 687 C CA . SER A 1 121 ? 23.662 24.720 69.448 1.00 94.01 122 SER A CA 1
ATOM 688 C C . SER A 1 121 ? 24.460 23.452 69.718 1.00 95.86 122 SER A C 1
ATOM 689 O O . SER A 1 121 ? 25.600 23.521 70.178 1.00 100.63 122 SER A O 1
ATOM 692 N N . ILE A 1 122 ? 23.864 22.297 69.432 1.00 93.96 123 ILE A N 1
ATOM 693 C CA . ILE A 1 122 ? 24.559 21.025 69.603 1.00 93.43 123 ILE A CA 1
ATOM 694 C C . ILE A 1 122 ? 25.701 20.893 68.590 1.00 95.52 123 ILE A C 1
ATOM 695 O O . ILE A 1 122 ? 26.709 20.235 68.859 1.00 97.81 123 ILE A O 1
ATOM 700 N N . LEU A 1 123 ? 25.553 21.536 67.435 1.00 90.10 124 LEU A N 1
ATOM 701 C CA . LEU A 1 123 ? 26.593 21.498 66.415 1.00 90.97 124 LEU A CA 1
ATOM 702 C C . LEU A 1 123 ? 27.852 22.195 66.904 1.00 91.54 124 LEU A C 1
ATOM 703 O O . LEU A 1 123 ? 28.968 21.719 66.687 1.00 87.84 124 LEU A O 1
ATOM 708 N N . GLN A 1 124 ? 27.663 23.325 67.574 1.00 93.19 125 GLN A N 1
ATOM 709 C CA . GLN A 1 124 ? 28.783 24.124 68.044 1.00 95.28 125 GLN A CA 1
ATOM 710 C C . GLN A 1 124 ? 29.445 23.480 69.255 1.00 92.25 125 GLN A C 1
ATOM 711 O O . GLN A 1 124 ? 30.507 23.917 69.692 1.00 95.66 125 GLN A O 1
ATOM 717 N N . LYS A 1 125 ? 28.814 22.438 69.791 1.00 91.12 126 LYS A N 1
ATOM 718 C CA . LYS A 1 125 ? 29.426 21.628 70.839 1.00 92.00 126 LYS A CA 1
ATOM 719 C C . LYS A 1 125 ? 30.425 20.644 70.237 1.00 96.46 126 LYS A C 1
ATOM 720 O O . LYS A 1 125 ? 31.408 20.269 70.877 1.00 101.90 126 LYS A O 1
ATOM 726 N N . ILE A 1 126 ? 30.166 20.237 68.998 1.00 90.26 127 ILE A N 1
ATOM 727 C CA . ILE A 1 126 ? 30.908 19.158 68.357 1.00 85.55 127 ILE A CA 1
ATOM 728 C C . ILE A 1 126 ? 31.973 19.657 67.386 1.00 80.87 127 ILE A C 1
ATOM 729 O O . ILE A 1 126 ? 33.079 19.116 67.332 1.00 79.17 127 ILE A O 1
ATOM 734 N N . PHE A 1 127 ? 31.634 20.692 66.625 1.00 75.53 128 PHE A N 1
ATOM 735 C CA . PHE A 1 127 ? 32.484 21.148 65.531 1.00 69.92 128 PHE A CA 1
ATOM 736 C C . PHE A 1 127 ? 33.925 21.507 65.921 1.00 73.37 128 PHE A C 1
ATOM 737 O O . PHE A 1 127 ? 34.849 21.211 65.164 1.00 72.38 128 PHE A O 1
ATOM 745 N N . PRO A 1 128 ? 34.131 22.158 67.080 1.00 74.81 129 PRO A N 1
ATOM 746 C CA . PRO A 1 128 ? 35.532 22.451 67.407 1.00 76.60 129 PRO A CA 1
ATOM 747 C C . PRO A 1 128 ? 36.409 21.208 67.586 1.00 76.98 129 PRO A C 1
ATOM 748 O O . PRO A 1 128 ? 37.616 21.291 67.366 1.00 79.23 129 PRO A O 1
ATOM 752 N N . GLN A 1 129 ? 35.818 20.084 67.975 1.00 73.95 130 GLN A N 1
ATOM 753 C CA . GLN A 1 129 ? 36.578 18.849 68.143 1.00 78.22 130 GLN A CA 1
ATOM 754 C C . GLN A 1 129 ? 36.976 18.275 66.791 1.00 77.34 130 GLN A C 1
ATOM 755 O O . GLN A 1 129 ? 38.128 17.889 66.581 1.00 75.14 130 GLN A O 1
ATOM 761 N N . ILE A 1 130 ? 36.005 18.226 65.885 1.00 74.31 131 ILE A N 1
ATOM 762 C CA . ILE A 1 130 ? 36.223 17.759 64.527 1.00 70.21 131 ILE A CA 1
ATOM 763 C C . ILE A 1 130 ? 37.329 18.559 63.870 1.00 73.08 131 ILE A C 1
ATOM 764 O O . ILE A 1 130 ? 38.248 17.998 63.274 1.00 75.07 131 ILE A O 1
ATOM 769 N N . HIS A 1 131 ? 37.236 19.876 63.992 1.00 71.80 132 HIS A N 1
ATOM 770 C CA . HIS A 1 131 ? 38.237 20.754 63.412 1.00 70.05 132 HIS A CA 1
ATOM 771 C C . HIS A 1 131 ? 39.603 20.508 64.037 1.00 76.06 132 HIS A C 1
ATOM 772 O O . HIS A 1 131 ? 40.624 20.561 63.352 1.00 77.77 132 HIS A O 1
ATOM 779 N N . LYS A 1 132 ? 39.614 20.229 65.336 1.00 75.54 133 LYS A N 1
ATOM 780 C CA . LYS A 1 132 ? 40.863 20.021 66.057 1.00 75.75 133 LYS A CA 1
ATOM 781 C C . LYS A 1 132 ? 41.564 18.744 65.627 1.00 70.57 133 LYS A C 1
ATOM 782 O O . LYS A 1 132 ? 42.784 18.716 65.545 1.00 68.44 133 LYS A O 1
ATOM 788 N N . LEU A 1 133 ? 40.800 17.692 65.352 1.00 69.05 134 LEU A N 1
ATOM 789 C CA . LEU A 1 133 ? 41.387 16.425 64.925 1.00 67.87 134 LEU A CA 1
ATOM 790 C C . LEU A 1 133 ? 42.262 16.599 63.680 1.00 66.85 134 LEU A C 1
ATOM 791 O O . LEU A 1 133 ? 43.344 16.019 63.576 1.00 68.86 134 LEU A O 1
ATOM 796 N N . TYR A 1 134 ? 41.802 17.419 62.746 1.00 61.02 135 TYR A N 1
ATOM 797 C CA . TYR A 1 134 ? 42.531 17.621 61.500 1.00 65.93 135 TYR A CA 1
ATOM 798 C C . TYR A 1 134 ? 43.658 18.634 61.634 1.00 66.39 135 TYR A C 1
ATOM 799 O O . TYR A 1 134 ? 44.751 18.424 61.110 1.00 65.92 135 TYR A O 1
ATOM 808 N N . TYR A 1 135 ? 43.389 19.734 62.328 1.00 65.28 136 TYR A N 1
ATOM 809 C CA . TYR A 1 135 ? 44.391 20.774 62.507 1.00 71.12 136 TYR A CA 1
ATOM 810 C C . TYR A 1 135 ? 45.507 20.335 63.465 1.00 77.12 136 TYR A C 1
ATOM 811 O O . TYR A 1 135 ? 46.640 20.799 63.342 1.00 79.96 136 TYR A O 1
ATOM 820 N N . SER A 1 136 ? 45.189 19.453 64.415 1.00 76.21 137 SER A N 1
ATOM 821 C CA . SER A 1 136 ? 46.208 18.879 65.302 1.00 71.43 137 SER A CA 1
ATOM 822 C C . SER A 1 136 ? 47.237 18.134 64.478 1.00 71.30 137 SER A C 1
ATOM 823 O O . SER A 1 136 ? 48.442 18.235 64.712 1.00 72.55 137 SER A O 1
ATOM 826 N N . THR A 1 137 ? 46.739 17.369 63.516 1.00 66.26 138 THR A N 1
ATOM 827 C CA . THR A 1 137 ? 47.583 16.525 62.694 1.00 67.19 138 THR A CA 1
ATOM 828 C C . THR A 1 137 ? 48.525 17.385 61.856 1.00 72.04 138 THR A C 1
ATOM 829 O O . THR A 1 137 ? 49.718 17.095 61.770 1.00 74.65 138 THR A O 1
ATOM 833 N N . LEU A 1 138 ? 47.990 18.450 61.262 1.00 71.81 139 LEU A N 1
ATOM 834 C CA . LEU A 1 138 ? 48.806 19.435 60.554 1.00 67.98 139 LEU A CA 1
ATOM 835 C C . LEU A 1 138 ? 49.920 19.988 61.442 1.00 74.01 139 LEU A C 1
ATOM 836 O O . LEU A 1 138 ? 51.097 19.942 61.075 1.00 77.02 139 LEU A O 1
ATOM 841 N N . GLU A 1 139 ? 49.538 20.513 62.604 1.00 70.17 140 GLU A N 1
ATOM 842 C CA . GLU A 1 139 ? 50.495 21.066 63.561 1.00 78.04 140 GLU A CA 1
ATOM 843 C C . GLU A 1 139 ? 51.525 20.024 63.980 1.00 80.73 140 GLU A C 1
ATOM 844 O O . GLU A 1 139 ? 52.707 20.335 64.126 1.00 82.02 140 GLU A O 1
ATOM 850 N N . LEU A 1 140 ? 51.065 18.791 64.182 1.00 76.91 141 LEU A N 1
ATOM 851 C CA . LEU A 1 140 ? 51.957 17.684 64.499 1.00 72.60 141 LEU A CA 1
ATOM 852 C C . LEU A 1 140 ? 52.982 17.506 63.394 1.00 74.41 141 LEU A C 1
ATOM 853 O O . LEU A 1 140 ? 54.183 17.447 63.649 1.00 81.87 141 LEU A O 1
ATOM 858 N N . ILE A 1 141 ? 52.489 17.438 62.163 1.00 66.50 142 ILE A N 1
ATOM 859 C CA . ILE A 1 141 ? 53.324 17.188 60.999 1.00 66.19 142 ILE A CA 1
ATOM 860 C C . ILE A 1 141 ? 54.377 18.274 60.807 1.00 72.33 142 ILE A C 1
ATOM 861 O O . ILE A 1 141 ? 55.564 17.980 60.679 1.00 78.31 142 ILE A O 1
ATOM 866 N N . PHE A 1 142 ? 53.938 19.511 60.811 1.00 71.51 143 PHE A N 1
ATOM 867 C CA . PHE A 1 142 ? 54.819 20.632 60.615 1.00 71.50 143 PHE A CA 1
ATOM 868 C C . PHE A 1 142 ? 55.788 20.865 61.763 1.00 78.09 143 PHE A C 1
ATOM 869 O O . PHE A 1 142 ? 56.757 21.582 61.619 1.00 79.33 143 PHE A O 1
ATOM 877 N N . ALA A 1 143 ? 55.514 20.261 62.905 1.00 79.83 144 ALA A N 1
ATOM 878 C CA . ALA A 1 143 ? 56.373 20.403 64.080 1.00 81.14 144 ALA A CA 1
ATOM 879 C C . ALA A 1 143 ? 57.550 19.433 64.046 1.00 82.49 144 ALA A C 1
ATOM 880 O O . ALA A 1 143 ? 58.622 19.725 64.578 1.00 86.06 144 ALA A O 1
ATOM 882 N N . ASN A 1 144 ? 57.344 18.276 63.425 1.00 82.46 145 ASN A N 1
ATOM 883 C CA . ASN A 1 144 ? 58.381 17.249 63.348 1.00 85.09 145 ASN A CA 1
ATOM 884 C C . ASN 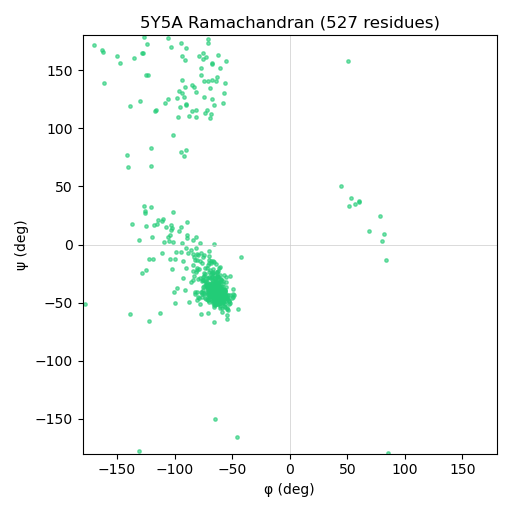A 1 144 ? 59.267 17.347 62.108 1.00 83.63 145 ASN A C 1
ATOM 885 O O . ASN A 1 144 ? 60.477 17.133 62.181 1.00 87.57 145 ASN A O 1
ATOM 890 N N . TYR A 1 145 ? 58.665 17.666 60.967 1.00 77.44 146 TYR A N 1
ATOM 891 C CA . TYR A 1 145 ? 59.376 17.540 59.702 1.00 79.68 146 TYR A CA 1
ATOM 892 C C . TYR A 1 145 ? 59.393 18.830 58.883 1.00 81.26 146 TYR A C 1
ATOM 893 O O . TYR A 1 145 ? 58.437 19.610 58.904 1.00 79.29 146 TYR A O 1
ATOM 902 N N . ASN A 1 146 ? 60.497 19.047 58.172 1.00 83.43 147 ASN A N 1
ATOM 903 C CA . ASN A 1 146 ? 60.628 20.175 57.253 1.00 82.33 147 ASN A CA 1
ATOM 904 C C . ASN A 1 146 ? 60.143 19.773 55.862 1.00 78.49 147 ASN A C 1
ATOM 905 O O . ASN A 1 146 ? 60.674 18.846 55.251 1.00 79.44 147 ASN A O 1
ATOM 910 N N . LEU A 1 147 ? 59.130 20.469 55.361 1.00 77.37 148 LEU A N 1
ATOM 911 C CA . LEU A 1 147 ? 58.506 20.067 54.108 1.00 77.59 148 LEU A CA 1
ATOM 912 C C . LEU A 1 147 ? 58.940 20.926 52.926 1.00 73.88 148 LEU A C 1
ATOM 913 O O . LEU A 1 147 ? 58.324 20.874 51.862 1.00 69.78 148 LEU A O 1
ATOM 918 N N . THR A 1 148 ? 60.000 21.707 53.105 1.00 74.93 149 THR A N 1
ATOM 919 C CA . THR A 1 148 ? 60.384 22.701 52.103 1.00 74.98 149 THR A CA 1
ATOM 920 C C . THR A 1 148 ? 60.906 22.095 50.801 1.00 75.80 149 THR A C 1
ATOM 921 O O . THR A 1 148 ? 61.017 22.792 49.792 1.00 76.97 149 THR A O 1
ATOM 925 N N . ALA A 1 149 ? 61.223 20.806 50.817 1.00 73.84 150 ALA A N 1
ATOM 926 C CA . ALA A 1 149 ? 61.679 20.139 49.603 1.00 71.62 150 ALA A CA 1
ATOM 927 C C . ALA A 1 149 ? 60.503 19.708 48.734 1.00 72.19 150 ALA A C 1
ATOM 928 O O . ALA A 1 149 ? 60.683 19.326 47.577 1.00 74.03 150 ALA A O 1
ATOM 930 N N . LEU A 1 150 ? 59.297 19.782 49.288 1.00 68.71 151 LEU A N 1
ATOM 931 C CA . LEU A 1 150 ? 58.114 19.269 48.606 1.00 66.41 151 LEU A CA 1
ATOM 932 C C . LEU A 1 150 ? 56.993 20.298 48.534 1.00 69.48 151 LEU A C 1
ATOM 933 O O . LEU A 1 150 ? 56.135 20.240 47.657 1.00 71.16 151 LEU A O 1
ATOM 938 N N . ILE A 1 151 ? 57.019 21.242 49.464 1.00 72.61 152 ILE A N 1
ATOM 939 C CA . ILE A 1 151 ? 55.922 22.174 49.681 1.00 67.11 152 ILE A CA 1
ATOM 940 C C . ILE A 1 151 ? 56.437 23.609 49.548 1.00 64.17 152 ILE A C 1
ATOM 941 O O . ILE A 1 151 ? 57.589 23.879 49.885 1.00 66.71 152 ILE A O 1
ATOM 946 N N . PRO A 1 152 ? 55.606 24.526 49.019 1.00 60.88 153 PRO A N 1
ATOM 947 C CA . PRO A 1 152 ? 55.991 25.944 49.026 1.00 61.44 153 PRO A CA 1
ATOM 948 C C . PRO A 1 152 ? 56.291 26.433 50.441 1.00 65.63 153 PRO A C 1
ATOM 949 O O . PRO A 1 152 ? 55.579 26.074 51.376 1.00 68.28 153 PRO A O 1
ATOM 953 N N . SER A 1 153 ? 57.339 27.236 50.588 1.00 69.01 154 SER A N 1
ATOM 954 C CA . SER A 1 153 ? 57.830 27.650 51.899 1.00 71.99 154 SER A CA 1
ATOM 955 C C . SER A 1 153 ? 56.813 28.445 52.716 1.00 77.75 154 SER A C 1
ATOM 956 O O . SER A 1 153 ? 56.773 28.346 53.941 1.00 88.00 154 SER A O 1
ATOM 959 N N . ASP A 1 154 ? 55.989 29.230 52.034 1.00 77.70 155 ASP A N 1
ATOM 960 C CA . ASP A 1 154 ? 55.031 30.101 52.702 1.00 77.55 155 ASP A CA 1
ATOM 961 C C . ASP A 1 154 ? 53.802 29.354 53.199 1.00 75.33 155 ASP A C 1
ATOM 962 O O . ASP A 1 154 ? 52.886 29.964 53.748 1.00 80.34 155 ASP A O 1
ATOM 967 N N . THR A 1 155 ? 53.777 28.041 52.993 1.00 69.77 156 THR A N 1
ATOM 968 C CA . THR A 1 155 ? 52.648 27.218 53.416 1.00 69.47 156 THR A CA 1
ATOM 969 C C . THR A 1 155 ? 52.475 27.244 54.930 1.00 73.19 156 THR A C 1
ATOM 970 O O . THR A 1 155 ? 51.357 27.359 55.436 1.00 72.39 156 THR A O 1
ATOM 974 N N . ARG A 1 156 ? 53.562 27.174 55.678 1.00 73.18 157 ARG A N 1
ATOM 975 C CA . ARG A 1 156 ? 53.463 27.242 57.125 1.00 74.10 157 ARG A CA 1
ATOM 976 C C . ARG A 1 156 ? 52.792 28.533 57.496 1.00 76.22 157 ARG A C 1
ATOM 977 O O . ARG A 1 156 ? 51.871 28.548 58.270 1.00 81.37 157 ARG A O 1
ATOM 985 N N . SER A 1 157 ? 53.266 29.626 56.938 1.00 75.37 158 SER A N 1
ATOM 986 C CA . SER A 1 157 ? 52.687 30.929 57.243 1.00 81.65 158 SER A CA 1
ATOM 987 C C . SER A 1 157 ? 51.177 30.934 57.050 1.00 82.87 158 SER A C 1
ATOM 988 O O . SER A 1 157 ? 50.432 31.353 57.934 1.00 90.18 158 SER A O 1
ATOM 991 N N . LYS A 1 158 ? 50.732 30.458 55.892 1.00 78.28 159 LYS A N 1
ATOM 992 C CA . LYS A 1 158 ? 49.310 30.443 55.553 1.00 77.04 159 LYS A CA 1
ATOM 993 C C . LYS A 1 158 ? 48.460 29.619 56.510 1.00 78.30 159 LYS A C 1
ATOM 994 O O . LYS A 1 158 ? 47.243 29.787 56.556 1.00 81.41 159 LYS A O 1
ATOM 1000 N N . LEU A 1 159 ? 49.094 28.719 57.256 1.00 78.87 160 LEU A N 1
ATOM 1001 C CA . LEU A 1 159 ? 48.367 27.854 58.181 1.00 81.36 160 LEU A CA 1
ATOM 1002 C C . LEU A 1 159 ? 48.528 28.299 59.627 1.00 86.96 160 LEU A C 1
ATOM 1003 O O . LEU A 1 159 ? 48.103 27.596 60.545 1.00 87.44 160 LEU A O 1
ATOM 1008 N N . ASN A 1 160 ? 49.142 29.468 59.810 1.00 88.26 161 ASN A N 1
ATOM 1009 C CA . ASN A 1 160 ? 49.443 30.029 61.131 1.00 90.92 161 ASN A CA 1
ATOM 1010 C C . ASN A 1 160 ? 50.178 29.045 62.029 1.00 92.32 161 ASN A C 1
ATOM 1011 O O . ASN A 1 160 ? 50.004 29.043 63.248 1.00 93.67 161 ASN A O 1
ATOM 1016 N N . ILE A 1 161 ? 51.000 28.207 61.414 1.00 89.53 162 ILE A N 1
ATOM 1017 C CA . ILE A 1 161 ? 51.825 27.272 62.152 1.00 89.99 162 ILE A CA 1
ATOM 1018 C C . ILE A 1 161 ? 53.184 27.914 62.393 1.00 95.11 162 ILE A C 1
ATOM 1019 O O . ILE A 1 161 ? 53.800 28.447 61.468 1.00 98.92 162 ILE A O 1
ATOM 1024 N N . SER A 1 162 ? 53.641 27.886 63.639 1.00 99.40 163 SER A N 1
ATOM 1025 C CA . SER A 1 162 ? 54.932 28.472 63.973 1.00 107.56 163 SER A CA 1
ATOM 1026 C C . SER A 1 162 ? 56.081 27.644 63.405 1.00 112.85 163 SER A C 1
ATOM 1027 O O . SER A 1 162 ? 55.868 26.593 62.798 1.00 112.15 163 SER A O 1
ATOM 1030 N N . THR A 1 163 ? 57.300 28.134 63.601 1.00 116.34 164 THR A N 1
ATOM 1031 C CA . THR A 1 163 ? 58.491 27.456 63.106 1.00 114.02 164 THR A CA 1
ATOM 1032 C C . THR A 1 163 ? 59.210 26.725 64.239 1.00 116.27 164 THR A C 1
ATOM 1033 O O . THR A 1 163 ? 60.311 26.202 64.060 1.00 115.73 164 THR A O 1
ATOM 1037 N N . ASP A 1 169 ? 66.647 20.367 62.960 1.00 141.38 170 ASP A N 1
ATOM 1038 C CA . ASP A 1 169 ? 67.664 19.358 62.683 1.00 144.91 170 ASP A CA 1
ATOM 1039 C C . ASP A 1 169 ? 67.865 19.159 61.185 1.00 143.82 170 ASP A C 1
ATOM 1040 O O . ASP A 1 169 ? 66.985 19.473 60.381 1.00 139.12 170 ASP A O 1
ATOM 1045 N N . ALA A 1 170 ? 69.029 18.629 60.820 1.00 147.35 171 ALA A N 1
ATOM 1046 C CA . ALA A 1 170 ? 69.364 18.384 59.421 1.00 144.80 171 ALA A CA 1
ATOM 1047 C C . ALA A 1 170 ? 68.571 17.208 58.862 1.00 141.68 171 ALA A C 1
ATOM 1048 O O . ALA A 1 170 ? 68.195 17.201 57.690 1.00 137.29 171 ALA A O 1
ATOM 1050 N N . SER A 1 171 ? 68.314 16.216 59.708 1.00 143.28 172 SER A N 1
ATOM 1051 C CA . SER A 1 171 ? 67.589 15.026 59.282 1.00 140.92 172 SER A CA 1
ATOM 1052 C C . SER A 1 171 ? 66.078 15.240 59.332 1.00 141.98 172 SER A C 1
ATOM 1053 O O . SER A 1 171 ? 65.307 14.395 58.873 1.00 141.17 172 SER A O 1
ATOM 1056 N N . ASN A 1 172 ? 65.661 16.373 59.891 1.00 143.12 173 ASN A N 1
ATOM 1057 C CA . ASN A 1 172 ? 64.246 16.728 59.948 1.00 140.34 173 ASN A CA 1
ATOM 1058 C C . ASN A 1 172 ? 63.687 17.084 58.575 1.00 130.33 173 ASN A C 1
ATOM 1059 O O . ASN A 1 172 ? 62.472 17.125 58.386 1.00 127.13 173 ASN A O 1
ATOM 1064 N N . VAL A 1 173 ? 64.577 17.345 57.622 1.00 123.93 174 VAL A N 1
ATOM 1065 C CA . VAL A 1 173 ? 64.165 17.735 56.278 1.00 114.71 174 VAL A CA 1
ATOM 1066 C C . VAL A 1 173 ? 63.861 16.517 55.413 1.00 111.48 174 VAL A C 1
ATOM 1067 O O . VAL A 1 173 ? 64.749 15.724 55.101 1.00 114.68 174 VAL A O 1
ATOM 1071 N N . LEU A 1 174 ? 62.598 16.382 55.023 1.00 103.66 175 LEU A N 1
ATOM 1072 C CA . LEU A 1 174 ? 62.155 15.240 54.237 1.00 99.41 175 LEU A CA 1
ATOM 1073 C C . LEU A 1 174 ? 62.605 15.336 52.784 1.00 100.93 175 LEU A C 1
ATOM 1074 O O . LEU A 1 174 ? 62.361 16.340 52.112 1.00 101.79 175 LEU A O 1
ATOM 1079 N N . LYS A 1 175 ? 63.259 14.282 52.305 1.00 96.59 176 LYS A N 1
ATOM 1080 C CA . LYS A 1 175 ? 63.687 14.215 50.914 1.00 91.92 176 LYS A CA 1
ATOM 1081 C C . LYS A 1 175 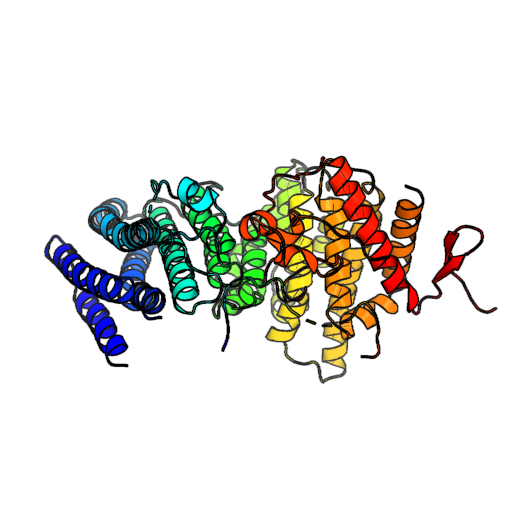? 62.487 13.946 50.016 1.00 87.68 176 LYS A C 1
ATOM 1082 O O . LYS A 1 175 ? 61.608 13.164 50.367 1.00 88.91 176 LYS A O 1
ATOM 1088 N N . PRO A 1 176 ? 62.447 14.598 48.847 1.00 85.18 177 PRO A N 1
ATOM 1089 C CA . PRO A 1 176 ? 61.254 14.605 47.992 1.00 82.84 177 PRO A CA 1
ATOM 1090 C C . PRO A 1 176 ? 60.870 13.253 47.395 1.00 86.05 177 PRO A C 1
ATOM 1091 O O . PRO A 1 176 ? 59.875 13.183 46.674 1.00 87.21 177 PRO A O 1
ATOM 1095 N N . GLU A 1 177 ? 61.617 12.198 47.692 1.00 89.91 178 GLU A N 1
ATOM 1096 C CA . GLU A 1 177 ? 61.384 10.932 47.010 1.00 97.21 178 GLU A CA 1
ATOM 1097 C C . GLU A 1 177 ? 61.062 9.746 47.920 1.00 97.79 178 GLU A C 1
ATOM 1098 O O . GLU A 1 177 ? 60.614 8.704 47.439 1.00 95.51 178 GLU A O 1
ATOM 1104 N N . ASP A 1 178 ? 61.275 9.909 49.223 1.00 102.44 179 ASP A N 1
ATOM 1105 C CA . ASP A 1 178 ? 60.916 8.883 50.204 1.00 104.70 179 ASP A CA 1
ATOM 1106 C C . ASP A 1 178 ? 59.410 8.603 50.169 1.00 98.51 179 ASP A C 1
ATOM 1107 O O . ASP A 1 178 ? 58.616 9.475 49.819 1.00 98.61 179 ASP A O 1
ATOM 1112 N N . SER A 1 179 ? 59.024 7.382 50.529 1.00 93.74 180 SER A N 1
ATOM 1113 C CA . SER A 1 179 ? 57.616 7.044 50.695 1.00 83.43 180 SER A CA 1
ATOM 1114 C C . SER A 1 179 ? 57.000 7.871 51.818 1.00 78.79 180 SER A C 1
ATOM 1115 O O . SER A 1 179 ? 55.888 8.379 51.688 1.00 74.92 180 SER A O 1
ATOM 1118 N N . PHE A 1 180 ? 57.738 8.006 52.917 1.00 78.80 181 PHE A N 1
ATOM 1119 C CA . PHE A 1 180 ? 57.262 8.728 54.093 1.00 78.93 181 PHE A CA 1
ATOM 1120 C C . PHE A 1 180 ? 56.961 10.195 53.804 1.00 81.62 181 PHE A C 1
ATOM 1121 O O . PHE A 1 180 ? 56.003 10.754 54.341 1.00 82.56 181 PHE A O 1
ATOM 1129 N N . SER A 1 181 ? 57.782 10.814 52.960 1.00 83.76 182 SER A N 1
ATOM 1130 C CA . SER A 1 181 ? 57.584 12.211 52.586 1.00 79.09 182 SER A CA 1
ATOM 1131 C C . SER A 1 181 ? 56.265 12.391 51.852 1.00 71.75 182 SER A C 1
ATOM 1132 O O . SER A 1 181 ? 55.551 13.366 52.073 1.00 69.74 182 SER A O 1
ATOM 1135 N N . ILE A 1 182 ? 55.945 11.441 50.980 1.00 70.13 183 ILE A N 1
ATOM 1136 C CA . ILE A 1 182 ? 54.682 11.470 50.254 1.00 66.24 183 ILE A CA 1
ATOM 1137 C C . ILE A 1 182 ? 53.505 11.329 51.217 1.00 63.58 183 ILE A C 1
ATOM 1138 O O . ILE A 1 182 ? 52.509 12.047 51.101 1.00 60.85 183 ILE A O 1
ATOM 1143 N N . ASP A 1 183 ? 53.641 10.413 52.176 1.00 62.23 184 ASP A N 1
ATOM 1144 C CA . ASP A 1 183 ? 52.600 10.156 53.169 1.00 68.68 184 ASP A CA 1
ATOM 1145 C C . ASP A 1 183 ? 52.295 11.394 54.002 1.00 66.89 184 ASP A C 1
ATOM 1146 O O . ASP A 1 183 ? 51.138 11.659 54.337 1.00 68.75 184 ASP A O 1
ATOM 1151 N N . CYS A 1 184 ? 53.343 12.144 54.334 1.00 64.25 185 CYS A N 1
ATOM 1152 C CA . CYS A 1 184 ? 53.211 13.360 55.128 1.00 65.52 185 CYS A CA 1
ATOM 1153 C C . CYS A 1 184 ? 52.444 14.440 54.386 1.00 67.98 185 CYS A C 1
ATOM 1154 O O . CYS A 1 184 ? 51.572 15.092 54.962 1.00 66.96 185 CYS A O 1
ATOM 1157 N N . VAL A 1 185 ? 52.784 14.634 53.112 1.00 63.06 186 VAL A N 1
ATOM 1158 C CA . VAL A 1 185 ? 52.134 15.649 52.295 1.00 57.88 186 VAL A CA 1
ATOM 1159 C C . VAL A 1 185 ? 50.685 15.265 52.030 1.00 57.65 186 VAL A C 1
ATOM 1160 O O . VAL A 1 185 ? 49.785 16.103 52.122 1.00 61.30 186 VAL A O 1
ATOM 1164 N N . MET A 1 186 ? 50.459 13.994 51.710 1.00 56.84 187 MET A N 1
ATOM 1165 C CA . MET A 1 186 ? 49.098 13.494 51.519 1.00 53.87 187 MET A CA 1
ATOM 1166 C C . MET A 1 186 ? 48.265 13.625 52.800 1.00 50.10 187 MET A C 1
ATOM 1167 O O . MET A 1 186 ? 47.078 13.938 52.748 1.00 52.73 187 MET A O 1
ATOM 1172 N N . ALA A 1 187 ? 48.886 13.383 53.947 1.00 52.54 188 ALA A N 1
ATOM 1173 C CA . ALA A 1 187 ? 48.175 13.538 55.214 1.00 61.22 188 ALA A CA 1
ATOM 1174 C C . ALA A 1 187 ? 47.757 14.990 55.393 1.00 63.34 188 ALA A C 1
ATOM 1175 O O . ALA A 1 187 ? 46.634 15.276 55.803 1.00 64.45 188 ALA A O 1
ATOM 1177 N N . SER A 1 188 ? 48.670 15.899 55.062 1.00 61.53 189 SER A N 1
ATOM 1178 C CA . SER A 1 188 ? 48.404 17.325 55.153 1.00 56.92 189 SER A CA 1
ATOM 1179 C C . SER A 1 188 ? 47.275 17.722 54.219 1.00 60.31 189 SER A C 1
ATOM 1180 O O . SER A 1 188 ? 46.360 18.446 54.610 1.00 64.60 189 SER A O 1
ATOM 1183 N N . GLN A 1 189 ? 47.343 17.228 52.989 1.00 57.69 190 GLN A N 1
ATOM 1184 C CA . GLN A 1 189 ? 46.318 17.503 51.994 1.00 53.56 190 GLN A CA 1
ATOM 1185 C C . GLN A 1 189 ? 44.949 17.024 52.472 1.00 54.00 190 GLN A C 1
ATOM 1186 O O . GLN A 1 189 ? 43.938 17.694 52.267 1.00 60.30 190 GLN A O 1
ATOM 1192 N N . ARG A 1 190 ? 44.912 15.863 53.112 1.00 57.56 191 ARG A N 1
ATOM 1193 C CA . ARG A 1 190 ? 43.651 15.359 53.636 1.00 60.31 191 ARG A CA 1
ATOM 1194 C C . ARG A 1 190 ? 43.126 16.249 54.755 1.00 58.83 191 ARG A C 1
ATOM 1195 O O . ARG A 1 190 ? 41.926 16.527 54.820 1.00 54.86 191 ARG A O 1
ATOM 1203 N N . CYS A 1 191 ? 44.025 16.704 55.624 1.00 55.84 192 CYS A N 1
ATOM 1204 C CA . CYS A 1 191 ? 43.634 17.589 56.717 1.00 56.00 192 CYS A CA 1
ATOM 1205 C C . CYS A 1 191 ? 43.019 18.865 56.167 1.00 57.96 192 CYS A C 1
ATOM 1206 O O . CYS A 1 191 ? 41.972 19.311 56.630 1.00 63.13 192 CYS A O 1
ATOM 1209 N N . LEU A 1 192 ? 43.676 19.448 55.173 1.00 53.52 193 LEU A N 1
ATOM 1210 C CA . LEU A 1 192 ? 43.169 20.654 54.547 1.00 53.05 193 LEU A CA 1
ATOM 1211 C C . LEU A 1 192 ? 41.857 20.383 53.808 1.00 52.72 193 LEU A C 1
ATOM 1212 O O . LEU A 1 192 ? 40.956 21.219 53.816 1.00 54.48 193 LEU A O 1
ATOM 1217 N N . LEU A 1 193 ? 41.750 19.213 53.180 1.00 51.07 194 LEU A N 1
ATOM 1218 C CA . LEU A 1 193 ? 40.525 18.834 52.474 1.00 50.43 194 LEU A CA 1
ATOM 1219 C C . LEU A 1 193 ? 39.329 18.703 53.415 1.00 55.07 194 LEU A C 1
ATOM 1220 O O . LEU A 1 193 ? 38.243 19.205 53.123 1.00 56.50 194 LEU A O 1
ATOM 1225 N N . TYR A 1 194 ? 39.520 18.031 54.542 1.00 50.56 195 TYR A N 1
ATOM 1226 C CA . TYR A 1 194 ? 38.391 17.730 55.411 1.00 56.55 195 TYR A CA 1
ATOM 1227 C C . TYR A 1 194 ? 38.062 18.888 56.352 1.00 58.45 195 TYR A C 1
ATOM 1228 O O . TYR A 1 194 ? 36.938 19.003 56.839 1.00 55.73 195 TYR A O 1
ATOM 1237 N N . ILE A 1 195 ? 39.035 19.752 56.602 1.00 60.52 196 ILE A N 1
ATOM 1238 C CA . ILE A 1 195 ? 38.733 21.012 57.262 1.00 63.09 196 ILE A CA 1
ATOM 1239 C C . ILE A 1 195 ? 37.817 21.805 56.331 1.00 63.53 196 ILE A C 1
ATOM 1240 O O . ILE A 1 195 ? 36.807 22.354 56.768 1.00 59.79 196 ILE A O 1
ATOM 1245 N N . GLY A 1 196 ? 38.164 21.825 55.042 1.00 60.61 197 GLY A N 1
ATOM 1246 C CA . GLY A 1 196 ? 37.368 22.503 54.029 1.00 57.88 197 GLY A CA 1
ATOM 1247 C C . GLY A 1 196 ? 35.919 22.049 54.004 1.00 57.83 197 GLY A C 1
ATOM 1248 O O . GLY A 1 196 ? 35.000 22.865 54.132 1.00 59.36 197 GLY A O 1
ATOM 1249 N N . CYS A 1 197 ? 35.715 20.743 53.854 1.00 56.45 198 CYS A N 1
ATOM 1250 C CA . CYS A 1 197 ? 34.373 20.161 53.877 1.00 57.11 198 CYS A CA 1
ATOM 1251 C C . CYS A 1 197 ? 33.612 20.491 55.153 1.00 56.12 198 CYS A C 1
ATOM 1252 O O . CYS A 1 197 ? 32.427 20.812 55.103 1.00 62.82 198 CYS A O 1
ATOM 1255 N N . SER A 1 198 ? 34.291 20.385 56.293 1.00 57.53 199 SER A N 1
ATOM 1256 C CA . SER A 1 198 ? 33.665 20.649 57.586 1.00 60.13 199 SER A CA 1
ATOM 1257 C C . SER A 1 198 ? 33.196 22.094 57.660 1.00 62.12 199 SER A C 1
ATOM 1258 O O . SER A 1 198 ? 32.082 22.369 58.090 1.00 61.20 199 SER A O 1
ATOM 1261 N N . GLN A 1 199 ? 34.063 23.006 57.230 1.00 63.27 200 GLN A N 1
ATOM 1262 C CA . GLN A 1 199 ? 33.747 24.427 57.181 1.00 67.66 200 GLN A CA 1
ATOM 1263 C C . GLN A 1 199 ? 32.554 24.712 56.278 1.00 72.93 200 GLN A C 1
ATOM 1264 O O . GLN A 1 199 ? 31.721 25.561 56.599 1.00 74.57 200 GLN A O 1
ATOM 1270 N N . ARG A 1 200 ? 32.481 24.018 55.143 1.00 70.28 201 ARG A N 1
ATOM 1271 C CA . ARG A 1 200 ? 31.355 24.202 54.239 1.00 65.88 201 ARG A CA 1
ATOM 1272 C C . ARG A 1 200 ? 30.069 23.779 54.934 1.00 61.56 201 ARG A C 1
ATOM 1273 O O . ARG A 1 200 ? 29.073 24.499 54.914 1.00 62.51 201 ARG A O 1
ATOM 1281 N N . TYR A 1 201 ? 30.107 22.606 55.554 1.00 59.14 202 TYR A N 1
ATOM 1282 C CA . TYR A 1 201 ? 28.960 22.079 56.282 1.00 63.92 202 TYR A CA 1
ATOM 1283 C C . TYR A 1 201 ? 28.506 23.014 57.399 1.00 64.29 202 TYR A C 1
ATOM 1284 O O . TYR A 1 201 ? 27.308 23.186 57.627 1.00 69.15 202 TYR A O 1
ATOM 1293 N N . LYS A 1 202 ? 29.442 23.612 58.097 1.00 60.46 203 LYS A N 1
ATOM 1294 C CA . LYS A 1 202 ? 29.078 24.492 59.170 1.00 67.74 203 LYS A CA 1
ATOM 1295 C C . LYS A 1 202 ? 28.359 25.698 58.642 1.00 70.50 203 LYS A C 1
ATOM 1296 O O . LYS A 1 202 ? 27.315 26.058 59.139 1.00 73.03 203 LYS A O 1
ATOM 1302 N N . ILE A 1 203 ? 28.932 26.322 57.630 1.00 67.57 204 ILE A N 1
ATOM 1303 C CA . ILE A 1 203 ? 28.345 27.517 57.028 1.00 66.41 204 ILE A CA 1
ATOM 1304 C C . ILE A 1 203 ? 26.899 27.282 56.603 1.00 70.45 204 ILE A C 1
ATOM 1305 O O . ILE A 1 203 ? 26.026 28.119 56.841 1.00 74.17 204 ILE A O 1
ATOM 1310 N N . ILE A 1 204 ? 26.648 26.127 55.996 1.00 65.96 205 ILE A N 1
ATOM 1311 C CA . ILE A 1 204 ? 25.297 25.750 55.600 1.00 68.94 205 ILE A CA 1
ATOM 1312 C C . ILE A 1 204 ? 24.348 25.669 56.806 1.00 75.64 205 ILE A C 1
ATOM 1313 O O . ILE A 1 204 ? 23.223 26.175 56.757 1.00 72.09 205 ILE A O 1
ATOM 1318 N N . MET A 1 205 ? 24.790 25.072 57.890 1.00 79.23 206 MET A N 1
ATOM 1319 C CA . MET A 1 205 ? 23.934 24.981 59.043 1.00 83.21 206 MET A CA 1
ATOM 1320 C C . MET A 1 205 ? 23.739 26.347 59.685 1.00 86.13 206 MET A C 1
ATOM 1321 O O . MET A 1 205 ? 22.658 26.686 60.097 1.00 83.62 206 MET A O 1
ATOM 1326 N N . GLU A 1 206 ? 24.803 27.127 59.746 1.00 89.63 207 GLU A N 1
ATOM 1327 C CA . GLU A 1 206 ? 24.750 28.440 60.373 1.00 89.26 207 GLU A CA 1
ATOM 1328 C C . GLU A 1 206 ? 23.930 29.446 59.573 1.00 96.33 207 GLU A C 1
ATOM 1329 O O . GLU A 1 206 ? 23.702 30.570 60.027 1.00 101.74 207 GLU A O 1
ATOM 1335 N N . HIS A 1 207 ? 23.488 29.046 58.385 1.00 94.75 208 HIS A N 1
ATOM 1336 C CA . HIS A 1 207 ? 22.713 29.940 57.531 1.00 92.43 208 HIS A CA 1
ATOM 1337 C C . HIS A 1 207 ? 21.207 29.782 57.732 1.00 91.86 208 HIS A C 1
ATOM 1338 O O . HIS A 1 207 ? 20.704 28.669 57.905 1.00 89.47 208 HIS A O 1
ATOM 1345 N N . LEU A 1 208 ? 20.490 30.879 57.691 1.00 96.56 209 LEU A N 1
ATOM 1346 C CA . LEU A 1 208 ? 19.068 30.798 57.870 1.00 103.82 209 LEU A CA 1
ATOM 1347 C C . LEU A 1 208 ? 18.389 30.380 56.593 1.00 106.19 209 LEU A C 1
ATOM 1348 O O . LEU A 1 208 ? 17.560 29.486 56.599 1.00 108.28 209 LEU A O 1
ATOM 1353 N N . SER A 1 209 ? 18.747 31.023 55.494 1.00 104.94 210 SER A N 1
ATOM 1354 C CA . SER A 1 209 ? 18.131 30.713 54.211 1.00 105.20 210 SER A CA 1
ATOM 1355 C C . SER A 1 209 ? 19.077 29.924 53.317 1.00 101.29 210 SER A C 1
ATOM 1356 O O . SER A 1 209 ? 20.225 29.664 53.682 1.00 95.90 210 SER A O 1
ATOM 1359 N N . ASP A 1 210 ? 18.585 29.546 52.143 1.00 99.53 211 ASP A N 1
ATOM 1360 C CA . ASP A 1 210 ? 19.418 28.889 51.150 1.00 98.60 211 ASP A CA 1
ATOM 1361 C C . ASP A 1 210 ? 19.968 29.930 50.183 1.00 91.54 211 ASP A C 1
ATOM 1362 O O . ASP A 1 210 ? 20.459 29.598 49.106 1.00 87.43 211 ASP A O 1
ATOM 1367 N N . ARG A 1 211 ? 19.874 31.195 50.590 1.00 91.07 212 ARG A N 1
ATOM 1368 C CA . ARG A 1 211 ? 20.512 32.303 49.885 1.00 91.15 212 ARG A CA 1
ATOM 1369 C C . ARG A 1 211 ? 21.916 32.537 50.431 1.00 87.34 212 ARG A C 1
ATOM 1370 O O . ARG A 1 211 ? 22.079 32.812 51.619 1.00 91.13 212 ARG A O 1
ATOM 1378 N N . TYR A 1 212 ? 22.923 32.443 49.568 1.00 79.74 213 TYR A N 1
ATOM 1379 C CA . TYR A 1 212 ? 24.308 32.650 49.986 1.00 77.65 213 TYR A CA 1
ATOM 1380 C C . TYR A 1 212 ? 25.045 33.637 49.079 1.00 85.90 213 TYR A C 1
ATOM 1381 O O . TYR A 1 212 ? 25.139 33.426 47.867 1.00 83.79 213 TYR A O 1
ATOM 1390 N N . GLN A 1 213 ? 25.588 34.699 49.666 1.00 91.81 214 GLN A N 1
ATOM 1391 C CA . GLN A 1 213 ? 26.403 35.640 48.907 1.00 96.45 214 GLN A CA 1
ATOM 1392 C C . GLN A 1 213 ? 27.731 34.990 48.544 1.00 96.62 214 GLN A C 1
ATOM 1393 O O . GLN A 1 213 ? 28.036 33.891 49.003 1.00 98.74 214 GLN A O 1
ATOM 1399 N N . GLN A 1 214 ? 28.520 35.681 47.729 1.00 99.76 215 GLN A N 1
ATOM 1400 C CA . GLN A 1 214 ? 29.750 35.122 47.170 1.00 100.26 215 GLN A CA 1
ATOM 1401 C C . GLN A 1 214 ? 30.778 34.706 48.220 1.00 88.96 215 GLN A C 1
ATOM 1402 O O . GLN A 1 214 ? 31.353 33.618 48.145 1.00 81.79 215 GLN A O 1
ATOM 1408 N N . ALA A 1 215 ? 31.000 35.581 49.196 1.00 84.56 216 ALA A N 1
ATOM 1409 C CA . ALA A 1 215 ? 32.103 35.433 50.137 1.00 78.01 216 ALA A CA 1
ATOM 1410 C C . ALA A 1 215 ? 31.739 34.613 51.369 1.00 72.79 216 ALA A C 1
ATOM 1411 O O . ALA A 1 215 ? 32.521 34.533 52.314 1.00 76.22 216 ALA A O 1
ATOM 1413 N N . ASP A 1 216 ? 30.558 34.005 51.363 1.00 63.07 217 ASP A N 1
ATOM 1414 C CA . ASP A 1 216 ? 30.126 33.202 52.502 1.00 61.59 217 ASP A CA 1
ATOM 1415 C C . ASP A 1 216 ? 30.972 31.943 52.664 1.00 63.83 217 ASP A C 1
ATOM 1416 O O . ASP A 1 216 ? 31.071 31.391 53.758 1.00 64.46 217 ASP A O 1
ATOM 1421 N N . PHE A 1 217 ? 31.574 31.490 51.570 1.00 61.64 218 PHE A N 1
ATOM 1422 C CA . PHE A 1 217 ? 32.357 30.261 51.586 1.00 59.49 218 PHE A CA 1
ATOM 1423 C C . PHE A 1 217 ? 33.833 30.563 51.436 1.00 61.08 218 PHE A C 1
ATOM 1424 O O . PHE A 1 217 ? 34.617 29.704 51.057 1.00 66.66 218 PHE A O 1
ATOM 1432 N N . GLN A 1 218 ? 34.199 31.793 51.762 1.00 63.49 219 GLN A N 1
ATOM 1433 C CA . GLN A 1 218 ? 35.574 32.242 51.653 1.00 70.48 219 GLN A CA 1
ATOM 1434 C C . GLN A 1 218 ? 36.518 31.382 52.490 1.00 66.89 219 GLN A C 1
ATOM 1435 O O . GLN A 1 218 ? 37.617 31.055 52.050 1.00 64.00 219 GLN A O 1
ATOM 1441 N N . LYS A 1 219 ? 36.085 31.012 53.692 1.00 66.16 220 LYS A N 1
ATOM 1442 C CA . LYS A 1 219 ? 36.957 30.280 54.606 1.00 67.76 220 LYS A CA 1
ATOM 1443 C C . LYS A 1 219 ? 37.209 28.830 54.157 1.00 67.20 220 LYS A C 1
ATOM 1444 O O . LYS A 1 219 ? 38.359 28.385 54.139 1.00 64.60 220 LYS A O 1
ATOM 1450 N N . PRO A 1 220 ? 36.151 28.082 53.794 1.00 63.19 221 PRO A N 1
ATOM 1451 C CA . PRO A 1 220 ? 36.495 26.745 53.297 1.00 60.96 221 PRO A CA 1
ATOM 1452 C C . PRO A 1 220 ? 37.261 26.795 51.975 1.00 63.58 221 PRO A C 1
ATOM 1453 O O . PRO A 1 220 ? 38.110 25.936 51.735 1.00 59.85 221 PRO A O 1
ATOM 1457 N N . LEU A 1 221 ? 36.982 27.797 51.144 1.00 61.44 222 LEU A N 1
ATOM 1458 C CA . LEU A 1 221 ? 37.672 27.933 49.868 1.00 55.11 222 LEU A CA 1
ATOM 1459 C C . LEU A 1 221 ? 39.159 28.181 50.067 1.00 52.70 222 LEU A C 1
ATOM 1460 O O . LEU A 1 221 ? 39.966 27.728 49.269 1.00 50.83 222 LEU A O 1
ATOM 1465 N N . ARG A 1 222 ? 39.530 28.882 51.134 1.00 57.38 223 ARG A N 1
ATOM 1466 C CA . ARG A 1 222 ? 40.950 29.119 51.395 1.00 62.36 223 ARG A CA 1
ATOM 1467 C C . ARG A 1 222 ? 41.679 27.820 51.734 1.00 60.16 223 ARG A C 1
ATOM 1468 O O . ARG A 1 222 ? 42.777 27.573 51.232 1.00 61.78 223 ARG A O 1
ATOM 1476 N N . TYR A 1 223 ? 41.069 26.994 52.582 1.00 56.31 224 TYR A N 1
ATOM 1477 C CA . TYR A 1 223 ? 41.654 25.705 52.942 1.00 57.83 224 TYR A CA 1
ATOM 1478 C C . TYR A 1 223 ? 41.758 24.788 51.727 1.00 52.83 224 TYR A C 1
ATOM 1479 O O . TYR A 1 223 ? 42.764 24.119 51.529 1.00 48.02 224 TYR A O 1
ATOM 1488 N N . LEU A 1 224 ? 40.708 24.771 50.915 1.00 56.35 225 LEU A N 1
ATOM 1489 C CA . LEU A 1 224 ? 40.688 23.964 49.708 1.00 55.81 225 LEU A CA 1
ATOM 1490 C C . LEU A 1 224 ? 41.744 24.454 48.714 1.00 61.31 225 LEU A C 1
ATOM 1491 O O . LEU A 1 224 ? 42.411 23.655 48.057 1.00 58.17 225 LEU A O 1
ATOM 1496 N N . ASP A 1 225 ? 41.902 25.771 48.616 1.00 64.16 226 ASP A N 1
ATOM 1497 C CA . ASP A 1 225 ? 42.918 26.345 47.742 1.00 58.78 226 ASP A CA 1
ATOM 1498 C C . ASP A 1 225 ? 44.302 25.859 48.141 1.00 52.74 226 ASP A C 1
ATOM 1499 O O . ASP A 1 225 ? 45.111 25.490 47.291 1.00 53.12 226 ASP A O 1
ATOM 1504 N N . ILE A 1 226 ? 44.567 25.849 49.443 1.00 49.19 227 ILE A N 1
ATOM 1505 C CA . ILE A 1 226 ? 45.854 25.389 49.927 1.00 53.70 227 ILE A CA 1
ATOM 1506 C C . ILE A 1 226 ? 46.018 23.897 49.646 1.00 57.11 227 ILE A C 1
ATOM 1507 O O . ILE A 1 226 ? 47.079 23.463 49.199 1.00 55.20 227 ILE A O 1
ATOM 1512 N N . ALA A 1 227 ? 44.961 23.121 49.876 1.00 53.85 228 ALA A N 1
ATOM 1513 C CA . ALA A 1 227 ? 44.985 21.690 49.573 1.00 51.76 228 ALA A CA 1
ATOM 1514 C C . ALA A 1 227 ? 45.303 21.419 48.094 1.00 51.60 228 ALA A C 1
ATOM 1515 O O . ALA A 1 227 ? 46.117 20.552 47.782 1.00 49.89 228 ALA A O 1
ATOM 1517 N N . SER A 1 228 ? 44.657 22.160 47.194 1.00 53.45 229 SER A N 1
ATOM 1518 C CA . SER A 1 228 ? 44.918 22.063 45.756 1.00 53.47 229 SER A CA 1
ATOM 1519 C C . SER A 1 228 ? 46.340 22.459 45.404 1.00 54.00 229 SER A C 1
ATOM 1520 O O . SER A 1 228 ? 46.934 21.938 44.470 1.00 56.06 229 SER A O 1
ATOM 1523 N N . THR A 1 229 ? 46.879 23.418 46.136 1.00 55.29 230 THR A N 1
ATOM 1524 C CA . THR A 1 229 ? 48.200 23.907 45.813 1.00 54.50 230 THR A CA 1
ATOM 1525 C C . THR A 1 229 ? 49.247 22.821 46.087 1.00 51.38 230 THR A C 1
ATOM 1526 O O . THR A 1 229 ? 50.057 22.516 45.217 1.00 51.25 230 THR A O 1
ATOM 1530 N N . ILE A 1 230 ? 49.201 22.198 47.260 1.00 50.89 231 ILE A N 1
ATOM 1531 C CA . ILE A 1 230 ? 50.260 21.256 47.631 1.00 54.95 231 ILE A CA 1
ATOM 1532 C C . ILE A 1 230 ? 50.176 19.894 46.922 1.00 53.12 231 ILE A C 1
ATOM 1533 O O . ILE A 1 230 ? 51.199 19.228 46.749 1.00 51.69 231 ILE A O 1
ATOM 1538 N N . VAL A 1 231 ? 48.972 19.470 46.534 1.00 50.41 232 VAL A N 1
ATOM 1539 C CA . VAL A 1 231 ? 48.796 18.245 45.742 1.00 50.06 232 VAL A CA 1
ATOM 1540 C C . VAL A 1 231 ? 47.696 18.439 44.700 1.00 48.88 232 VAL A C 1
ATOM 1541 O O . VAL A 1 231 ? 46.572 17.953 44.865 1.00 46.24 232 VAL A O 1
ATOM 1545 N N . PRO A 1 232 ? 48.017 19.148 43.612 1.00 46.86 233 PRO A N 1
ATOM 1546 C CA . PRO A 1 232 ? 46.993 19.495 42.618 1.00 40.24 233 PRO A CA 1
ATOM 1547 C C . PRO A 1 232 ? 46.424 18.291 41.871 1.00 44.49 233 PRO A C 1
ATOM 1548 O O . PRO A 1 232 ? 45.381 18.426 41.233 1.00 45.38 233 PRO A O 1
ATOM 1552 N N . SER A 1 233 ? 47.073 17.135 41.957 1.00 41.07 234 SER A N 1
ATOM 1553 C CA . SER A 1 233 ? 46.561 15.939 41.281 1.00 42.19 234 SER A CA 1
ATOM 1554 C C . SER A 1 233 ? 45.233 15.433 41.857 1.00 46.91 234 SER A C 1
ATOM 1555 O O . SER A 1 233 ? 44.497 14.706 41.185 1.00 44.83 234 SER A O 1
ATOM 1558 N N . VAL A 1 234 ? 44.929 15.806 43.098 1.00 45.21 235 VAL A N 1
ATOM 1559 C CA . VAL A 1 234 ? 43.773 15.241 43.783 1.00 43.38 235 VAL A CA 1
ATOM 1560 C C . VAL A 1 234 ? 42.491 15.944 43.358 1.00 44.16 235 VAL A C 1
ATOM 1561 O O . VAL A 1 234 ? 42.263 17.115 43.683 1.00 40.65 235 VAL A O 1
ATOM 1565 N N . GLY A 1 235 ? 41.665 15.215 42.612 1.00 43.79 236 GLY A N 1
ATOM 1566 C CA . GLY A 1 235 ? 40.428 15.750 42.082 1.00 42.03 236 GLY A CA 1
ATOM 1567 C C . GLY A 1 235 ? 39.441 16.188 43.145 1.00 47.08 236 GLY A C 1
ATOM 1568 O O . GLY A 1 235 ? 38.706 17.160 42.944 1.00 44.52 236 GLY A O 1
ATOM 1569 N N . GLU A 1 236 ? 39.430 15.484 44.279 1.00 44.68 237 GLU A N 1
ATOM 1570 C CA . GLU A 1 236 ? 38.414 15.700 45.302 1.00 47.71 237 GLU A CA 1
ATOM 1571 C C . GLU A 1 236 ? 38.392 17.141 45.806 1.00 49.66 237 GLU A C 1
ATOM 1572 O O . GLU A 1 236 ? 37.339 17.663 46.168 1.00 52.26 237 GLU A O 1
ATOM 1578 N N . THR A 1 237 ? 39.551 17.788 45.811 1.00 44.15 238 THR A N 1
ATOM 1579 C CA . THR A 1 237 ? 39.633 19.175 46.243 1.00 42.99 238 THR A CA 1
ATOM 1580 C C . THR A 1 237 ? 38.832 20.101 45.333 1.00 41.33 238 THR A C 1
ATOM 1581 O O . THR A 1 237 ? 38.153 21.003 45.798 1.00 41.77 238 THR A O 1
ATOM 1585 N N . PHE A 1 238 ? 38.938 19.875 44.031 1.00 39.64 239 PHE A N 1
ATOM 1586 C CA . PHE A 1 238 ? 38.176 20.644 43.050 1.00 42.31 239 PHE A CA 1
ATOM 1587 C C . PHE A 1 238 ? 36.689 20.344 43.189 1.00 39.52 239 PHE A C 1
ATOM 1588 O O . PHE A 1 238 ? 35.855 21.237 43.069 1.00 42.62 239 PHE A O 1
ATOM 1596 N N . LEU A 1 239 ? 36.363 19.081 43.452 1.00 40.53 240 LEU A N 1
ATOM 1597 C CA . LEU A 1 239 ? 34.969 18.688 43.623 1.00 40.59 240 LEU A CA 1
ATOM 1598 C C . LEU A 1 239 ? 34.316 19.476 44.756 1.00 44.89 240 LEU A C 1
ATOM 1599 O O . LEU A 1 239 ? 33.215 20.014 44.608 1.00 45.02 240 LEU A O 1
ATOM 1604 N N . GLN A 1 240 ? 35.005 19.555 45.884 1.00 43.09 241 GLN A N 1
ATOM 1605 C CA . GLN A 1 240 ? 34.438 20.208 47.055 1.00 46.13 241 GLN A CA 1
ATOM 1606 C C . GLN A 1 240 ? 34.325 21.711 46.829 1.00 48.80 241 GLN A C 1
ATOM 1607 O O . GLN A 1 240 ? 33.380 22.348 47.293 1.00 51.18 241 GLN A O 1
ATOM 1613 N N . ARG A 1 241 ? 35.274 22.269 46.085 1.00 51.27 242 ARG A N 1
ATOM 1614 C CA . ARG A 1 241 ? 35.198 23.673 45.700 1.00 47.22 242 ARG A CA 1
ATOM 1615 C C . ARG A 1 241 ? 33.953 23.935 44.860 1.00 46.28 242 ARG A C 1
ATOM 1616 O O . ARG A 1 241 ? 33.246 24.925 45.054 1.00 45.17 242 ARG A O 1
ATOM 1624 N N . GLY A 1 242 ? 33.703 23.038 43.914 1.00 42.24 243 GLY A N 1
ATOM 1625 C CA . GLY A 1 242 ? 32.538 23.145 43.057 1.00 41.98 243 GLY A CA 1
ATOM 1626 C C . GLY A 1 242 ? 31.258 23.058 43.853 1.00 37.05 243 GLY A C 1
ATOM 1627 O O . GLY A 1 242 ? 30.262 23.697 43.518 1.00 41.70 243 GLY A O 1
ATOM 1628 N N . ILE A 1 243 ? 31.277 22.258 44.915 1.00 40.05 244 ILE A N 1
ATOM 1629 C CA . ILE A 1 243 ? 30.098 22.122 45.751 1.00 41.61 244 ILE A CA 1
ATOM 1630 C C . ILE A 1 243 ? 29.819 23.453 46.439 1.00 45.45 244 ILE A C 1
ATOM 1631 O O . ILE A 1 243 ? 28.666 23.877 46.516 1.00 47.39 244 ILE A O 1
ATOM 1636 N N . CYS A 1 244 ? 30.866 24.131 46.903 1.00 45.00 245 CYS A N 1
ATOM 1637 C CA . CYS A 1 244 ? 30.687 25.478 47.440 1.00 47.29 245 CYS A CA 1
ATOM 1638 C C . CYS A 1 244 ? 30.017 26.387 46.404 1.00 48.61 245 CYS A C 1
ATOM 1639 O O . CYS A 1 244 ? 29.100 27.116 46.735 1.00 52.34 245 CYS A O 1
ATOM 1642 N N . TYR A 1 245 ? 30.458 26.328 45.148 1.00 45.32 246 TYR A N 1
ATOM 1643 C CA . TYR A 1 245 ? 29.919 27.238 44.140 1.00 42.38 246 TYR A CA 1
ATOM 1644 C C . TYR A 1 245 ? 28.466 26.926 43.777 1.00 46.22 246 TYR A C 1
ATOM 1645 O O . TYR A 1 245 ? 27.735 27.813 43.330 1.00 49.89 246 TYR A O 1
ATOM 1654 N N . THR A 1 246 ? 28.028 25.687 43.987 1.00 45.61 247 THR A N 1
ATOM 1655 C CA . THR A 1 246 ? 26.614 25.376 43.784 1.00 49.31 247 THR A CA 1
ATOM 1656 C C . THR A 1 246 ? 25.729 26.145 44.775 1.00 52.92 247 THR A C 1
ATOM 1657 O O . THR A 1 246 ? 24.589 26.483 44.457 1.00 54.60 247 THR A O 1
ATOM 1661 N N . HIS A 1 247 ? 26.247 26.420 45.970 1.00 49.93 248 HIS A N 1
ATOM 1662 C CA . HIS A 1 247 ? 25.449 27.108 46.984 1.00 53.82 248 HIS A CA 1
ATOM 1663 C C . HIS A 1 247 ? 25.250 28.576 46.622 1.00 55.06 248 HIS A C 1
ATOM 1664 O O . HIS A 1 247 ? 24.202 29.148 46.899 1.00 53.74 248 HIS A O 1
ATOM 1671 N N . THR A 1 248 ? 26.262 29.182 46.011 1.00 54.08 249 THR A N 1
ATOM 1672 C CA . THR A 1 248 ? 26.182 30.589 45.632 1.00 55.32 249 THR A CA 1
ATOM 1673 C C . THR A 1 248 ? 25.590 30.727 44.243 1.00 50.51 249 THR A C 1
ATOM 1674 O O . THR A 1 248 ? 25.531 31.826 43.693 1.00 52.49 249 THR A O 1
ATOM 1678 N N . LYS A 1 249 ? 25.165 29.594 43.691 1.00 44.59 250 LYS A N 1
ATOM 1679 C CA . LYS A 1 249 ? 24.627 29.512 42.339 1.00 44.81 250 LYS A CA 1
ATOM 1680 C C . LYS A 1 249 ? 25.605 30.041 41.289 1.00 47.80 250 LYS A C 1
ATOM 1681 O O . LYS A 1 249 ? 25.194 30.641 40.296 1.00 50.69 250 LYS A O 1
ATOM 1687 N N . ASN A 1 250 ? 26.899 29.825 41.509 1.00 46.40 251 ASN A N 1
ATOM 1688 C CA . ASN A 1 250 ? 27.876 30.040 40.446 1.00 43.89 251 ASN A CA 1
ATOM 1689 C C . ASN A 1 250 ? 28.086 28.726 39.707 1.00 44.56 251 ASN A C 1
ATOM 1690 O O . ASN A 1 250 ? 29.093 28.037 39.896 1.00 43.78 251 ASN A O 1
ATOM 1695 N N . PHE A 1 251 ? 27.114 28.383 38.867 1.00 40.76 252 PHE A N 1
ATOM 1696 C CA . PHE A 1 251 ? 27.072 27.056 38.274 1.00 46.52 252 PHE A CA 1
ATOM 1697 C C . PHE A 1 251 ? 28.128 26.860 37.196 1.00 41.19 252 PHE A C 1
ATOM 1698 O O . PHE A 1 251 ? 28.541 25.738 36.947 1.00 42.50 252 PHE A O 1
ATOM 1706 N N . GLY A 1 252 ? 28.575 27.939 36.564 1.00 42.01 253 GLY A N 1
ATOM 1707 C CA . GLY A 1 252 ? 29.676 27.820 35.621 1.00 38.90 253 GLY A CA 1
ATOM 1708 C C . GLY A 1 252 ? 30.979 27.517 36.344 1.00 36.44 253 GLY A C 1
ATOM 1709 O O . GLY A 1 252 ? 31.749 26.666 35.910 1.00 41.19 253 GLY A O 1
ATOM 1710 N N . ASN A 1 253 ? 31.229 28.223 37.448 1.00 40.48 254 ASN A N 1
ATOM 1711 C CA . ASN A 1 253 ? 32.350 27.905 38.328 1.00 39.63 254 ASN A CA 1
ATOM 1712 C C . ASN A 1 253 ? 32.239 26.456 38.821 1.00 40.86 254 ASN A C 1
ATOM 1713 O O . ASN A 1 253 ? 33.242 25.753 38.935 1.00 43.48 254 ASN A O 1
ATOM 1718 N N . ALA A 1 254 ? 31.015 26.011 39.102 1.00 36.38 255 ALA A N 1
ATOM 1719 C CA . ALA A 1 254 ? 30.795 24.655 39.613 1.00 42.06 255 ALA A CA 1
ATOM 1720 C C . ALA A 1 254 ? 31.138 23.611 38.557 1.00 43.63 255 ALA A C 1
ATOM 1721 O O . ALA A 1 254 ? 31.888 22.657 38.815 1.00 41.40 255 ALA A O 1
ATOM 1723 N N . ALA A 1 255 ? 30.591 23.804 37.359 1.00 49.52 256 ALA A N 1
ATOM 1724 C CA . ALA A 1 255 ? 30.872 22.932 36.222 1.00 42.70 256 ALA A CA 1
ATOM 1725 C C . ALA A 1 255 ? 32.367 22.837 35.962 1.00 37.99 256 ALA A C 1
ATOM 1726 O O . ALA A 1 255 ? 32.901 21.753 35.741 1.00 39.42 256 ALA A O 1
ATOM 1728 N N . TYR A 1 256 ? 33.038 23.984 35.978 1.00 39.34 257 TYR A N 1
ATOM 1729 C CA . TYR A 1 256 ? 34.475 24.024 35.742 1.00 39.83 257 TYR A CA 1
ATOM 1730 C C . TYR A 1 256 ? 35.232 23.211 36.796 1.00 34.78 257 TYR A C 1
ATOM 1731 O O . TYR A 1 256 ? 36.092 22.397 36.466 1.00 37.05 257 TYR A O 1
ATOM 1740 N N . GLN A 1 257 ? 34.894 23.424 38.063 1.00 37.82 258 GLN A N 1
ATOM 1741 C CA . GLN A 1 257 ? 35.521 22.683 39.151 1.00 37.23 258 GLN A CA 1
ATOM 1742 C C . GLN A 1 257 ? 35.203 21.191 39.055 1.00 39.52 258 GLN A C 1
ATOM 1743 O O . GLN A 1 257 ? 36.059 20.345 39.332 1.00 37.47 258 GLN A O 1
ATOM 1749 N N . PHE A 1 258 ? 33.975 20.868 38.659 1.00 36.60 259 PHE A N 1
ATOM 1750 C CA . PHE A 1 258 ? 33.607 19.466 38.453 1.00 40.84 259 PHE A CA 1
ATOM 1751 C C . PHE A 1 258 ? 34.441 18.833 37.338 1.00 40.01 259 PHE A C 1
ATOM 1752 O O . PHE A 1 258 ? 34.827 17.669 37.428 1.00 39.28 259 PHE A O 1
ATOM 1760 N N . VAL A 1 259 ? 34.711 19.600 36.286 1.00 39.52 260 VAL A N 1
ATOM 1761 C CA . VAL A 1 259 ? 35.509 19.100 35.172 1.00 31.90 260 VAL A CA 1
ATOM 1762 C C . VAL A 1 259 ? 36.950 18.893 35.618 1.00 35.60 260 VAL A C 1
ATOM 1763 O O . VAL A 1 259 ? 37.554 17.876 35.311 1.00 41.14 260 VAL A O 1
ATOM 1767 N N . ARG A 1 260 ? 37.493 19.854 36.367 1.00 40.26 261 ARG A N 1
ATOM 1768 C CA . ARG A 1 260 ? 38.846 19.714 36.906 1.00 40.46 261 ARG A CA 1
ATOM 1769 C C . ARG A 1 260 ? 38.966 18.478 37.813 1.00 43.09 261 ARG A C 1
ATOM 1770 O O . ARG A 1 260 ? 40.030 17.868 37.911 1.00 40.40 261 ARG A O 1
ATOM 1778 N N . SER A 1 261 ? 37.870 18.120 38.475 1.00 39.94 262 SER A N 1
ATOM 1779 C CA . SER A 1 261 ? 37.898 17.052 39.462 1.00 46.91 262 SER A CA 1
ATOM 1780 C C . SER A 1 261 ? 37.843 15.700 38.771 1.00 45.79 262 SER A C 1
ATOM 1781 O O . SER A 1 261 ? 38.243 14.691 39.337 1.00 42.47 262 SER A O 1
ATOM 1784 N N . SER A 1 262 ? 37.336 15.699 37.542 1.00 41.14 263 SER A N 1
ATOM 1785 C CA . SER A 1 262 ? 37.178 14.475 36.774 1.00 42.94 263 SER A CA 1
ATOM 1786 C C . SER A 1 262 ? 38.402 14.176 35.939 1.00 36.05 263 SER A C 1
ATOM 1787 O O . SER A 1 262 ? 38.585 13.052 35.509 1.00 39.56 263 SER A O 1
ATOM 1790 N N . LEU A 1 263 ? 39.221 15.195 35.692 1.00 41.32 264 LEU A N 1
ATOM 1791 C CA . LEU A 1 263 ? 40.321 15.092 34.732 1.00 37.31 264 LEU A CA 1
ATOM 1792 C C . LEU A 1 263 ? 41.708 15.329 35.345 1.00 38.91 264 LEU A C 1
ATOM 1793 O O . LEU A 1 263 ? 42.703 15.407 34.623 1.00 38.85 264 LEU A O 1
ATOM 1798 N N . SER A 1 264 ? 41.783 15.463 36.664 1.00 39.33 265 SER A N 1
ATOM 1799 C CA . SER A 1 264 ? 43.080 15.608 37.306 1.00 41.36 265 SER A CA 1
ATOM 1800 C C . SER A 1 264 ? 43.750 14.240 37.321 1.00 40.68 265 SER A C 1
ATOM 1801 O O . SER A 1 264 ? 43.085 13.227 37.115 1.00 39.36 265 SER A O 1
ATOM 1804 N N . ARG A 1 265 ? 45.055 14.204 37.570 1.00 40.43 266 ARG A N 1
ATOM 1805 C CA . ARG A 1 265 ? 45.798 12.952 37.482 1.00 39.02 266 ARG A CA 1
ATOM 1806 C C . ARG A 1 265 ? 45.256 11.887 38.447 1.00 41.54 266 ARG A C 1
ATOM 1807 O O . ARG A 1 265 ? 45.299 10.688 38.144 1.00 44.43 266 ARG A O 1
ATOM 1815 N N . LEU A 1 266 ? 44.735 12.323 39.593 1.00 42.89 267 LEU A N 1
ATOM 1816 C CA . LEU A 1 266 ? 44.008 11.432 40.509 1.00 44.29 267 LEU A CA 1
ATOM 1817 C C . LEU A 1 266 ? 42.574 11.932 40.719 1.00 46.34 267 LEU A C 1
ATOM 1818 O O . LEU A 1 266 ? 42.275 12.593 41.718 1.00 45.83 267 LEU A O 1
ATOM 1823 N N . PRO A 1 267 ? 41.673 11.593 39.785 1.00 47.00 268 PRO A N 1
ATOM 1824 C CA . PRO A 1 267 ? 40.354 12.240 39.725 1.00 46.53 268 PRO A CA 1
ATOM 1825 C C . PRO A 1 267 ? 39.374 11.777 40.806 1.00 49.18 268 PRO A C 1
ATOM 1826 O O . PRO A 1 267 ? 39.544 10.705 41.396 1.00 51.91 268 PRO A O 1
ATOM 1830 N N . SER A 1 268 ? 38.351 12.586 41.067 1.00 46.62 269 SER A N 1
ATOM 1831 C CA . SER A 1 268 ? 37.290 12.160 41.970 1.00 50.51 269 SER A CA 1
ATOM 1832 C C . SER A 1 268 ? 36.270 11.318 41.222 1.00 49.67 269 SER A C 1
ATOM 1833 O O . SER A 1 268 ? 35.864 11.674 40.120 1.00 49.53 269 SER A O 1
ATOM 1836 N N . ASP A 1 269 ? 35.854 10.211 41.830 1.00 47.23 270 ASP A N 1
ATOM 1837 C CA . ASP A 1 269 ? 34.769 9.395 41.291 1.00 44.94 270 ASP A CA 1
ATOM 1838 C C . ASP A 1 269 ? 33.436 10.137 41.236 1.00 40.38 270 ASP A C 1
ATOM 1839 O O . ASP A 1 269 ? 32.589 9.818 40.418 1.00 43.50 270 ASP A O 1
ATOM 1844 N N . ALA A 1 270 ? 33.244 11.117 42.113 1.00 42.73 271 ALA A N 1
ATOM 1845 C CA . ALA A 1 270 ? 32.009 11.896 42.114 1.00 42.37 271 ALA A CA 1
ATOM 1846 C C . ALA A 1 270 ? 32.042 12.999 41.053 1.00 44.83 271 ALA A C 1
ATOM 1847 O O . ALA A 1 270 ? 31.052 13.709 40.860 1.00 50.76 271 ALA A O 1
ATOM 1849 N N . GLY A 1 271 ? 33.169 13.126 40.356 1.00 41.49 272 GLY A N 1
ATOM 1850 C CA . GLY A 1 271 ? 33.354 14.190 39.373 1.00 35.99 272 GLY A CA 1
ATOM 1851 C C . GLY A 1 271 ? 32.321 14.181 38.257 1.00 39.04 272 GLY A C 1
ATOM 1852 O O . GLY A 1 271 ? 31.598 15.158 38.032 1.00 40.19 272 GLY A O 1
ATOM 1853 N N . ILE A 1 272 ? 32.241 13.066 37.551 1.00 36.79 273 ILE A N 1
ATOM 1854 C CA . ILE A 1 272 ? 31.268 12.921 36.480 1.00 42.63 273 ILE A CA 1
ATOM 1855 C C . ILE A 1 272 ? 29.800 12.865 36.973 1.00 42.99 273 ILE A C 1
ATOM 1856 O O . ILE A 1 272 ? 28.927 13.454 36.332 1.00 44.28 273 ILE A O 1
ATOM 1861 N N . PRO A 1 273 ? 29.515 12.161 38.095 1.00 40.67 274 PRO A N 1
ATOM 1862 C CA . PRO A 1 273 ? 28.133 12.237 38.597 1.00 40.38 274 PRO A CA 1
ATOM 1863 C C . PRO A 1 273 ? 27.647 13.667 38.854 1.00 38.51 274 PRO A C 1
ATOM 1864 O O . PRO A 1 273 ? 26.519 13.992 38.493 1.00 38.59 274 PRO A O 1
ATOM 1868 N N . ASN A 1 274 ? 28.480 14.509 39.448 1.00 40.39 275 ASN A N 1
ATOM 1869 C CA . ASN A 1 274 ? 28.077 15.892 39.702 1.00 42.37 275 ASN A CA 1
ATOM 1870 C C . ASN A 1 274 ? 27.944 16.731 38.433 1.00 40.84 275 ASN A C 1
ATOM 1871 O O . ASN A 1 274 ? 26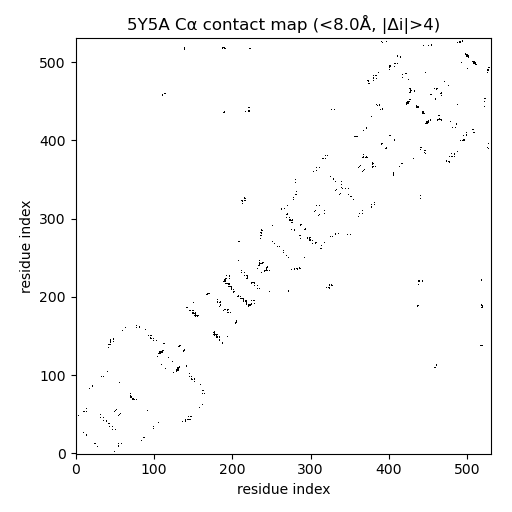.966 17.472 38.274 1.00 39.69 275 ASN A O 1
ATOM 1876 N N . PHE A 1 275 ? 28.925 16.622 37.543 1.00 35.46 276 PHE A N 1
ATOM 1877 C CA . PHE A 1 275 ? 28.837 17.204 36.204 1.00 36.26 276 PHE A CA 1
ATOM 1878 C C . PHE A 1 275 ? 27.517 16.831 35.516 1.00 41.47 276 PHE A C 1
ATOM 1879 O O . PHE A 1 275 ? 26.842 17.673 34.921 1.00 37.86 276 PHE A O 1
ATOM 1887 N N . THR A 1 276 ? 27.158 15.556 35.617 1.00 39.91 277 THR A N 1
ATOM 1888 C CA . THR A 1 276 ? 25.959 15.020 34.976 1.00 40.27 277 THR A CA 1
ATOM 1889 C C . THR A 1 276 ? 24.686 15.511 35.669 1.00 41.45 277 THR A C 1
ATOM 1890 O O . THR A 1 276 ? 23.681 15.791 35.018 1.00 40.58 277 THR A O 1
ATOM 1894 N N . ASN A 1 277 ? 24.750 15.628 36.990 1.00 38.10 278 ASN A N 1
ATOM 1895 C CA . ASN A 1 277 ? 23.626 16.113 37.774 1.00 43.65 278 ASN A CA 1
ATOM 1896 C C . ASN A 1 277 ? 23.311 17.555 37.380 1.00 47.75 278 ASN A C 1
ATOM 1897 O O . ASN A 1 277 ? 22.155 17.973 37.384 1.00 45.46 278 ASN A O 1
ATOM 1902 N N . LEU A 1 278 ? 24.352 18.292 37.001 1.00 45.85 279 LEU A N 1
ATOM 1903 C CA . LEU A 1 278 ? 24.223 19.690 36.605 1.00 40.46 279 LEU A CA 1
ATOM 1904 C C . LEU A 1 278 ? 23.784 19.881 35.151 1.00 44.20 279 LEU A C 1
ATOM 1905 O O . LEU A 1 278 ? 22.968 20.757 34.852 1.00 39.73 279 LEU A O 1
ATOM 1910 N N . LEU A 1 279 ? 24.324 19.072 34.245 1.00 36.11 280 LEU A N 1
ATOM 1911 C CA . LEU A 1 279 ? 24.148 19.344 32.819 1.00 37.44 280 LEU A CA 1
ATOM 1912 C C . LEU A 1 279 ? 23.430 18.259 32.042 1.00 42.93 280 LEU A C 1
ATOM 1913 O O . LEU A 1 279 ? 23.054 18.481 30.894 1.00 42.88 280 LEU A O 1
ATOM 1918 N N . GLY A 1 280 ? 23.252 17.085 32.643 1.00 41.28 281 GLY A N 1
ATOM 1919 C CA . GLY A 1 280 ? 22.780 15.951 31.874 1.00 41.67 281 GLY A CA 1
ATOM 1920 C C . GLY A 1 280 ? 21.542 15.239 32.370 1.00 43.88 281 GLY A C 1
ATOM 1921 O O . GLY A 1 280 ? 20.870 14.552 31.602 1.00 43.70 281 GLY A O 1
ATOM 1922 N N . ASP A 1 281 ? 21.250 15.402 33.652 1.00 43.16 282 ASP A N 1
ATOM 1923 C CA . ASP A 1 281 ? 20.108 14.772 34.292 1.00 42.38 282 ASP A CA 1
ATOM 1924 C C . ASP A 1 281 ? 18.895 15.716 34.365 1.00 49.63 282 ASP A C 1
ATOM 1925 O O . ASP A 1 281 ? 18.900 16.672 35.142 1.00 45.41 282 ASP A O 1
ATOM 1930 N N . PRO A 1 282 ? 17.845 15.434 33.573 1.00 48.88 283 PRO A N 1
ATOM 1931 C CA . PRO A 1 282 ? 16.608 16.220 33.602 1.00 54.22 283 PRO A CA 1
ATOM 1932 C C . PRO A 1 282 ? 16.050 16.359 35.016 1.00 54.70 283 PRO A C 1
ATOM 1933 O O . PRO A 1 282 ? 15.372 17.339 35.311 1.00 51.58 283 PRO A O 1
ATOM 1937 N N . ASN A 1 283 ? 16.342 15.385 35.874 1.00 49.87 284 ASN A N 1
ATOM 1938 C CA . ASN A 1 283 ? 15.830 15.384 37.239 1.00 51.79 284 ASN A CA 1
ATOM 1939 C C . ASN A 1 283 ? 16.871 15.732 38.290 1.00 50.30 284 ASN A C 1
ATOM 1940 O O . ASN A 1 283 ? 16.598 15.650 39.482 1.00 51.31 284 ASN A O 1
ATOM 1945 N N . GLY A 1 284 ? 18.064 16.118 37.856 1.00 49.54 285 GLY A N 1
ATOM 1946 C CA . GLY A 1 284 ? 19.102 16.496 38.798 1.00 47.63 285 GLY A CA 1
ATOM 1947 C C . GLY A 1 284 ? 18.725 17.797 39.473 1.00 49.35 285 GLY A C 1
ATOM 1948 O O . GLY A 1 284 ? 18.275 18.728 38.803 1.00 47.65 285 GLY A O 1
ATOM 1949 N N . SER A 1 285 ? 18.880 17.863 40.794 1.00 48.86 286 SER A N 1
ATOM 1950 C CA . SER A 1 285 ? 18.582 19.098 41.509 1.00 51.96 286 SER A CA 1
ATOM 1951 C C . SER A 1 285 ? 19.438 20.246 40.958 1.00 44.91 286 SER A C 1
ATOM 1952 O O . SER A 1 285 ? 18.944 21.357 40.794 1.00 44.11 286 SER A O 1
ATOM 1955 N N . LEU A 1 286 ? 20.700 19.968 40.630 1.00 45.93 287 LEU A N 1
ATOM 1956 C CA . LEU A 1 286 ? 21.596 21.004 40.098 1.00 44.35 287 LEU A CA 1
ATOM 1957 C C . LEU A 1 286 ? 21.136 21.507 38.736 1.00 46.63 287 LEU A C 1
ATOM 1958 O O . LEU A 1 286 ? 21.156 22.708 38.468 1.00 48.66 287 LEU A O 1
ATOM 1963 N N . PHE A 1 287 ? 20.720 20.578 37.883 1.00 46.69 288 PHE A N 1
ATOM 1964 C CA . PHE A 1 287 ? 20.212 20.905 36.555 1.00 44.49 288 PHE A CA 1
ATOM 1965 C C . PHE A 1 287 ? 18.971 21.802 36.610 1.00 44.64 288 PHE A C 1
ATOM 1966 O O . PHE A 1 287 ? 18.856 22.770 35.852 1.00 45.98 288 PHE A O 1
ATOM 1974 N N . LYS A 1 288 ? 18.043 21.464 37.497 1.00 43.32 289 LYS A N 1
ATOM 1975 C CA . LYS A 1 288 ? 16.804 22.228 37.637 1.00 56.11 289 LYS A CA 1
ATOM 1976 C C . LYS A 1 288 ? 17.107 23.648 38.097 1.00 52.11 289 LYS A C 1
ATOM 1977 O O . LYS A 1 288 ? 16.470 24.598 37.660 1.00 48.34 289 LYS A O 1
ATOM 1983 N N . LYS A 1 289 ? 18.092 23.773 38.979 1.00 52.28 290 LYS A N 1
ATOM 1984 C CA . LYS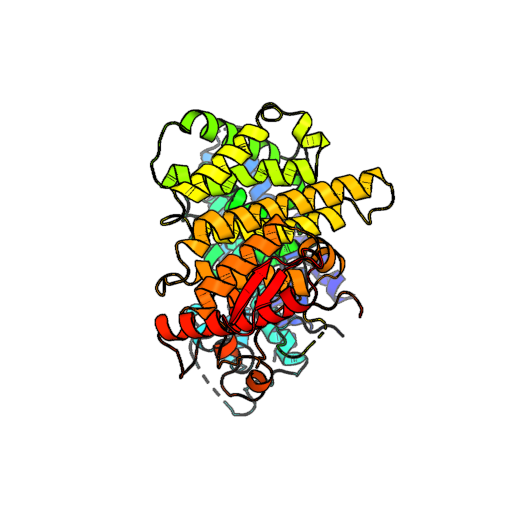 A 1 289 ? 18.550 25.071 39.444 1.00 50.79 290 LYS A CA 1
ATOM 1985 C C . LYS A 1 289 ? 19.204 25.856 38.319 1.00 47.71 290 LYS A C 1
ATOM 1986 O O . LYS A 1 289 ? 18.993 27.061 38.201 1.00 53.08 290 LYS A O 1
ATOM 1992 N N . LEU A 1 290 ? 19.994 25.169 37.494 1.00 39.06 291 LEU A N 1
ATOM 1993 C CA . LEU A 1 290 ? 20.621 25.799 36.337 1.00 35.30 291 LEU A CA 1
ATOM 1994 C C . LEU A 1 290 ? 19.561 26.433 35.451 1.00 45.55 291 LEU A C 1
ATOM 1995 O O . LEU A 1 290 ? 19.718 27.560 34.978 1.00 53.46 291 LEU A O 1
ATOM 2000 N N . LEU A 1 291 ? 18.476 25.707 35.233 1.00 42.59 292 LEU A N 1
ATOM 2001 C CA . LEU A 1 291 ? 17.402 26.209 34.386 1.00 50.12 292 LEU A CA 1
ATOM 2002 C C . LEU A 1 291 ? 16.740 27.453 34.998 1.00 54.00 292 LEU A C 1
ATOM 2003 O O . LEU A 1 291 ? 16.352 28.373 34.277 1.00 54.68 292 LEU A O 1
ATOM 2008 N N . ASN A 1 292 ? 16.638 27.485 36.325 1.00 42.48 293 ASN A N 1
ATOM 2009 C CA . ASN A 1 292 ? 16.117 28.657 37.021 1.00 53.16 293 ASN A CA 1
ATOM 2010 C C . ASN A 1 292 ? 17.023 29.870 36.847 1.00 56.92 293 ASN A C 1
ATOM 2011 O O . ASN A 1 292 ? 16.540 30.986 36.648 1.00 54.26 293 ASN A O 1
ATOM 2016 N N . SER A 1 293 ? 18.330 29.641 36.924 1.00 46.47 294 SER A N 1
ATOM 2017 C CA . SER A 1 293 ? 19.316 30.684 36.689 1.00 49.41 294 SER A CA 1
ATOM 2018 C C . SER A 1 293 ? 19.209 31.223 35.271 1.00 48.41 294 SER A C 1
ATOM 2019 O O . SER A 1 293 ? 19.251 32.433 35.053 1.00 54.51 294 SER A O 1
ATOM 2022 N N . LEU A 1 294 ? 19.075 30.318 34.308 1.00 44.53 295 LEU A N 1
ATOM 2023 C CA . LEU A 1 294 ? 18.912 30.725 32.929 1.00 42.84 295 LEU A CA 1
ATOM 2024 C C . LEU A 1 294 ? 17.622 31.549 32.777 1.00 48.10 295 LEU A C 1
ATOM 2025 O O . LEU A 1 294 ? 17.582 32.480 31.975 1.00 52.68 295 LEU A O 1
ATOM 2030 N N . ASP A 1 295 ? 16.592 31.231 33.567 1.00 50.88 296 ASP A N 1
ATOM 2031 C CA . ASP A 1 295 ? 15.364 32.039 33.601 1.00 55.82 296 ASP A CA 1
ATOM 2032 C C . ASP A 1 295 ? 15.652 33.466 34.068 1.00 57.24 296 ASP A C 1
ATOM 2033 O O . ASP A 1 295 ? 15.189 34.443 33.460 1.00 53.27 296 ASP A O 1
ATOM 2038 N N . ASP A 1 296 ? 16.385 33.575 35.176 1.00 52.48 297 ASP A N 1
ATOM 2039 C CA . ASP A 1 296 ? 16.700 34.876 35.758 1.00 51.73 297 ASP A CA 1
ATOM 2040 C C . ASP A 1 296 ? 17.539 35.695 34.781 1.00 50.10 297 ASP A C 1
ATOM 2041 O O . ASP A 1 296 ? 17.345 36.892 34.642 1.00 51.13 297 ASP A O 1
ATOM 2046 N N . LEU A 1 297 ? 18.472 35.041 34.099 1.00 45.36 298 LEU A N 1
ATOM 2047 C CA . LEU A 1 297 ? 19.312 35.754 33.154 1.00 50.74 298 LEU A CA 1
ATOM 2048 C C . LEU A 1 297 ? 18.500 36.219 31.951 1.00 52.16 298 LEU A C 1
ATOM 2049 O O . LEU A 1 297 ? 18.685 37.338 31.479 1.00 57.40 298 LEU A O 1
ATOM 2054 N N . LYS A 1 298 ? 17.590 35.373 31.473 1.00 50.83 299 LYS A N 1
ATOM 2055 C CA . LYS A 1 298 ? 16.771 35.725 30.316 1.00 56.08 299 LYS A CA 1
ATOM 2056 C C . LYS A 1 298 ? 16.091 37.081 30.493 1.00 56.23 299 LYS A C 1
ATOM 2057 O O . LYS A 1 298 ? 16.086 37.901 29.578 1.00 62.21 299 LYS A O 1
ATOM 2063 N N . VAL A 1 299 ? 15.546 37.327 31.678 1.00 49.85 300 VAL A N 1
ATOM 2064 C CA . VAL A 1 299 ? 14.790 38.549 31.906 1.00 59.02 300 VAL A CA 1
ATOM 2065 C C . VAL A 1 299 ? 15.715 39.733 32.184 1.00 61.35 300 VAL A C 1
ATOM 2066 O O . VAL A 1 299 ? 15.264 40.880 32.238 1.00 62.42 300 VAL A O 1
ATOM 2070 N N . GLN A 1 300 ? 17.005 39.452 32.336 1.00 60.94 301 GLN A N 1
ATOM 2071 C CA . GLN A 1 300 ? 17.979 40.477 32.696 1.00 62.44 301 GLN A CA 1
ATOM 2072 C C . GLN A 1 300 ? 18.926 40.849 31.565 1.00 59.26 301 GLN A C 1
ATOM 2073 O O . GLN A 1 300 ? 19.812 41.680 31.756 1.00 62.58 301 GLN A O 1
ATOM 2079 N N . GLU A 1 301 ? 18.746 40.247 30.393 1.00 56.64 302 GLU A N 1
ATOM 2080 C CA . GLU A 1 301 ? 19.670 40.463 29.275 1.00 63.67 302 GLU A CA 1
ATOM 2081 C C . GLU A 1 301 ? 19.741 41.917 28.788 1.00 73.73 302 GLU A C 1
ATOM 2082 O O . GLU A 1 301 ? 20.716 42.304 28.139 1.00 75.72 302 GLU A O 1
ATOM 2088 N N . THR A 1 302 ? 18.725 42.718 29.103 1.00 74.05 303 THR A N 1
ATOM 2089 C CA . THR A 1 302 ? 18.689 44.106 28.645 1.00 79.18 303 THR A CA 1
ATOM 2090 C C . THR A 1 302 ? 19.698 44.987 29.391 1.00 83.96 303 THR A C 1
ATOM 2091 O O . THR A 1 302 ? 20.262 45.918 28.815 1.00 82.75 303 THR A O 1
ATOM 2095 N N . ILE A 1 303 ? 19.917 44.688 30.668 1.00 87.54 304 ILE A N 1
ATOM 2096 C CA . ILE A 1 303 ? 20.924 45.378 31.472 1.00 89.44 304 ILE A CA 1
ATOM 2097 C C . ILE A 1 303 ? 22.340 45.051 30.981 1.00 92.45 304 ILE A C 1
ATOM 2098 O O . ILE A 1 303 ? 22.620 43.916 30.593 1.00 92.71 304 ILE A O 1
ATOM 2103 N N . LYS A 1 304 ? 23.231 46.040 30.989 1.00 98.20 305 LYS A N 1
ATOM 2104 C CA . LYS A 1 304 ? 24.610 45.810 30.564 1.00 92.04 305 LYS A CA 1
ATOM 2105 C C . LYS A 1 304 ? 25.622 46.264 31.610 1.00 90.07 305 LYS A C 1
ATOM 2106 O O . LYS A 1 304 ? 26.717 46.724 31.271 1.00 92.49 305 LYS A O 1
ATOM 2112 N N . LYS A 1 305 ? 25.244 46.136 32.880 1.00 84.42 306 LYS A N 1
ATOM 2113 C CA . LYS A 1 305 ? 26.204 46.204 33.970 1.00 82.49 306 LYS A CA 1
ATOM 2114 C C . LYS A 1 305 ? 27.170 45.038 33.822 1.00 86.84 306 LYS A C 1
ATOM 2115 O O . LYS A 1 305 ? 26.773 43.944 33.409 1.00 83.46 306 LYS A O 1
ATOM 2121 N N . ARG A 1 306 ? 28.426 45.282 34.161 1.00 92.76 307 ARG A N 1
ATOM 2122 C CA . ARG A 1 306 ? 29.488 44.297 34.077 1.00 95.53 307 ARG A CA 1
ATOM 2123 C C . ARG A 1 306 ? 29.125 42.985 34.717 1.00 90.09 307 ARG A C 1
ATOM 2124 O O . ARG A 1 306 ? 29.486 41.933 34.241 1.00 83.21 307 ARG A O 1
ATOM 2132 N N . ILE A 1 307 ? 28.419 43.065 35.819 1.00 83.72 308 ILE A N 1
ATOM 2133 C CA . ILE A 1 307 ? 28.048 41.878 36.579 1.00 79.35 308 ILE A CA 1
ATOM 2134 C C . ILE A 1 307 ? 27.163 40.965 35.728 1.00 73.03 308 ILE A C 1
ATOM 2135 O O . ILE A 1 307 ? 27.228 39.742 35.838 1.00 74.33 308 ILE A O 1
ATOM 2140 N N . ILE A 1 308 ? 26.359 41.567 34.859 1.00 68.58 309 ILE A N 1
ATOM 2141 C CA . ILE A 1 308 ? 25.493 40.814 33.967 1.00 58.81 309 ILE A CA 1
ATOM 2142 C C . ILE A 1 308 ? 26.289 40.213 32.811 1.00 54.66 309 ILE A C 1
ATOM 2143 O O . ILE A 1 308 ? 26.068 39.060 32.440 1.00 57.07 309 ILE A O 1
ATOM 2148 N N . ASN A 1 309 ? 27.211 40.994 32.245 1.00 46.25 310 ASN A N 1
ATOM 2149 C CA . ASN A 1 309 ? 28.068 40.502 31.169 1.00 43.88 310 ASN A CA 1
ATOM 2150 C C . ASN A 1 309 ? 28.854 39.300 31.671 1.00 44.89 310 ASN A C 1
ATOM 2151 O O . ASN A 1 309 ? 28.943 38.270 30.999 1.00 45.02 310 ASN A O 1
ATOM 2156 N N . MET A 1 310 ? 29.413 39.436 32.867 1.00 49.00 311 MET A N 1
ATOM 2157 C CA . MET A 1 310 ? 30.154 38.344 33.487 1.00 51.53 311 MET A CA 1
ATOM 2158 C C . MET A 1 310 ? 29.288 37.098 33.690 1.00 49.93 311 MET A C 1
ATOM 2159 O O . MET A 1 310 ? 29.721 35.993 33.396 1.00 48.01 311 MET A O 1
ATOM 2164 N N . GLU A 1 311 ? 28.067 37.267 34.187 1.00 51.99 312 GLU A N 1
ATOM 2165 C CA . GLU A 1 311 ? 27.235 36.095 34.452 1.00 46.78 312 GLU A CA 1
ATOM 2166 C C . GLU A 1 311 ? 26.810 35.404 33.153 1.00 45.97 312 GLU A C 1
ATOM 2167 O O . GLU A 1 311 ? 26.733 34.178 33.094 1.00 43.94 312 GLU A O 1
ATOM 2173 N N . ILE A 1 312 ? 26.574 36.183 32.104 1.00 43.79 313 ILE A N 1
ATOM 2174 C CA . ILE A 1 312 ? 26.301 35.606 30.790 1.00 44.44 313 ILE A CA 1
ATOM 2175 C C . ILE A 1 312 ? 27.471 34.746 30.298 1.00 46.84 313 ILE A C 1
ATOM 2176 O O . ILE A 1 312 ? 27.272 33.660 29.747 1.00 44.26 313 ILE A O 1
ATOM 2181 N N . MET A 1 313 ? 28.693 35.212 30.515 1.00 46.67 314 MET A N 1
ATOM 2182 C CA . MET A 1 313 ? 29.853 34.445 30.068 1.00 45.15 314 MET A CA 1
ATOM 2183 C C . MET A 1 313 ? 30.054 33.202 30.924 1.00 44.07 314 MET A C 1
ATOM 2184 O O . MET A 1 313 ? 30.501 32.179 30.423 1.00 47.28 314 MET A O 1
ATOM 2189 N N . GLU A 1 314 ? 29.696 33.276 32.203 1.00 40.32 315 GLU A N 1
ATOM 2190 C CA . GLU A 1 314 ? 29.780 32.101 33.063 1.00 42.42 315 GLU A CA 1
ATOM 2191 C C . GLU A 1 314 ? 28.701 31.066 32.714 1.00 42.61 315 GLU A C 1
ATOM 2192 O O . GLU A 1 314 ? 28.942 29.873 32.761 1.00 47.56 315 GLU A O 1
ATOM 2198 N N . PHE A 1 315 ? 27.511 31.528 32.357 1.00 46.05 316 PHE A N 1
ATOM 2199 C CA . PHE A 1 315 ? 26.387 30.620 32.204 1.00 44.16 316 PHE A CA 1
ATOM 2200 C C . PHE A 1 315 ? 26.076 30.171 30.784 1.00 42.10 316 PHE A C 1
ATOM 2201 O O . PHE A 1 315 ? 25.689 29.028 30.583 1.00 45.13 316 PHE A O 1
ATOM 2209 N N . TYR A 1 316 ? 26.216 31.054 29.803 1.00 42.63 317 TYR A N 1
ATOM 2210 C CA . TYR A 1 316 ? 25.665 30.756 28.487 1.00 42.28 317 TYR A CA 1
ATOM 2211 C C . TYR A 1 316 ? 26.493 29.742 27.723 1.00 43.51 317 TYR A C 1
ATOM 2212 O O . TYR A 1 316 ? 26.050 29.234 26.700 1.00 44.79 317 TYR A O 1
ATOM 2221 N N . ILE A 1 317 ? 27.683 29.420 28.217 1.00 37.45 318 ILE A N 1
ATOM 2222 C CA . ILE A 1 317 ? 28.456 28.372 27.578 1.00 33.84 318 ILE A CA 1
ATOM 2223 C C . ILE A 1 317 ? 27.945 27.001 28.038 1.00 38.34 318 ILE A C 1
ATOM 2224 O O . ILE A 1 317 ? 28.198 25.991 27.394 1.00 43.81 318 ILE A O 1
ATOM 2229 N N . LEU A 1 318 ? 27.253 26.971 29.152 1.00 37.74 319 LEU A N 1
ATOM 2230 C CA . LEU A 1 318 ? 26.769 25.741 29.714 1.00 37.30 319 LEU A CA 1
ATOM 2231 C C . LEU A 1 318 ? 25.793 24.990 28.855 1.00 41.12 319 LEU A C 1
ATOM 2232 O O . LEU A 1 318 ? 25.989 23.836 28.621 1.00 45.49 319 LEU A O 1
ATOM 2237 N N . PRO A 1 319 ? 24.750 25.625 28.366 1.00 40.23 320 PRO A N 1
ATOM 2238 C CA . PRO A 1 319 ? 23.846 24.880 27.479 1.00 45.45 320 PRO A CA 1
ATOM 2239 C C . PRO A 1 319 ? 24.492 24.410 26.177 1.00 45.72 320 PRO A C 1
ATOM 2240 O O . PRO A 1 319 ? 24.006 23.451 25.580 1.00 48.03 320 PRO A O 1
ATOM 2244 N N . LEU A 1 320 ? 25.558 25.075 25.741 1.00 39.11 321 LEU A N 1
ATOM 2245 C CA . LEU A 1 320 ? 26.210 24.698 24.495 1.00 40.01 321 LEU A CA 1
ATOM 2246 C C . LEU A 1 320 ? 26.987 23.408 24.707 1.00 38.40 321 LEU A C 1
ATOM 2247 O O . LEU A 1 320 ? 26.913 22.481 23.901 1.00 43.82 321 LEU A O 1
ATOM 2252 N N . ILE A 1 321 ? 27.729 23.361 25.805 1.00 35.05 322 ILE A N 1
ATOM 2253 C CA . ILE A 1 321 ? 28.427 22.152 26.199 1.00 43.29 322 ILE A CA 1
ATOM 2254 C C . ILE A 1 321 ? 27.423 21.039 26.513 1.00 43.06 322 ILE A C 1
ATOM 2255 O O . ILE A 1 321 ? 27.574 19.900 26.063 1.00 41.96 322 ILE A O 1
ATOM 2260 N N . GLY A 1 322 ? 26.382 21.386 27.267 1.00 47.56 323 GLY A N 1
ATOM 2261 C CA . GLY A 1 322 ? 25.344 20.434 27.633 1.00 45.53 323 GLY A CA 1
ATOM 2262 C C . GLY A 1 322 ? 24.720 19.747 26.431 1.00 44.63 323 GLY A C 1
ATOM 2263 O O . GLY A 1 322 ? 24.551 18.525 26.420 1.00 43.12 323 GLY A O 1
ATOM 2264 N N . SER A 1 323 ? 24.394 20.533 25.410 1.00 42.50 324 SER A N 1
ATOM 2265 C CA . SER A 1 323 ? 23.716 20.002 24.235 1.00 45.08 324 SER A CA 1
ATOM 2266 C C . SER A 1 323 ? 24.603 19.067 23.405 1.00 48.94 324 SER A C 1
ATOM 2267 O O . SER A 1 323 ? 24.097 18.198 22.701 1.00 51.54 324 SER A O 1
ATOM 2270 N N . HIS A 1 324 ? 25.918 19.235 23.482 1.00 47.61 325 HIS A N 1
ATOM 2271 C CA . HIS A 1 324 ? 26.816 18.322 22.777 1.00 43.96 325 HIS A CA 1
ATOM 2272 C C . HIS A 1 324 ? 27.003 17.014 23.544 1.00 40.43 325 HIS A C 1
ATOM 2273 O O . HIS A 1 324 ? 26.950 15.928 22.959 1.00 43.23 325 HIS A O 1
ATOM 2280 N N . ILE A 1 325 ? 27.217 17.113 24.851 1.00 37.25 326 ILE A N 1
ATOM 2281 C CA . ILE A 1 325 ? 27.410 15.917 25.665 1.00 42.87 326 ILE A CA 1
ATOM 2282 C C . ILE A 1 325 ? 26.088 15.191 25.931 1.00 45.80 326 ILE A C 1
ATOM 2283 O O . ILE A 1 325 ? 26.010 13.976 25.796 1.00 43.44 326 ILE A O 1
ATOM 2288 N N . PHE A 1 326 ? 25.053 15.945 26.285 1.00 42.50 327 PHE A N 1
ATOM 2289 C CA . PH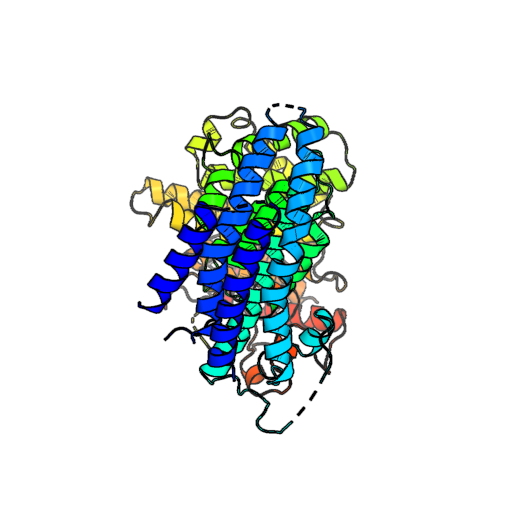E A 1 326 ? 23.753 15.374 26.626 1.00 42.65 327 PHE A CA 1
ATOM 2290 C C . PHE A 1 326 ? 22.645 15.897 25.709 1.00 45.22 327 PHE A C 1
ATOM 2291 O O . PHE A 1 326 ? 21.759 16.624 26.167 1.00 42.27 327 PHE A O 1
ATOM 2299 N N . PRO A 1 327 ? 22.682 15.528 24.417 1.00 46.96 328 PRO A N 1
ATOM 2300 C CA . PRO A 1 327 ? 21.769 16.126 23.431 1.00 50.13 328 PRO A CA 1
ATOM 2301 C C . PRO A 1 327 ? 20.286 15.980 23.779 1.00 52.28 328 PRO A C 1
ATOM 2302 O O . PRO A 1 327 ? 19.522 16.929 23.578 1.00 51.90 328 PRO A O 1
ATOM 2306 N N . GLN A 1 328 ? 19.887 14.827 24.310 1.00 47.82 329 GLN A N 1
ATOM 2307 C CA . GLN A 1 328 ? 18.483 14.571 24.603 1.00 55.60 329 GLN A CA 1
ATOM 2308 C C . GLN A 1 328 ? 17.974 15.459 25.727 1.00 58.19 329 GLN A C 1
ATOM 2309 O O . GLN A 1 328 ? 16.865 15.983 25.655 1.00 52.34 329 GLN A O 1
ATOM 2315 N N . THR A 1 329 ? 18.790 15.617 26.764 1.00 57.66 330 THR A N 1
ATOM 2316 C CA . THR A 1 329 ? 18.437 16.471 27.885 1.00 54.07 330 THR A CA 1
ATOM 2317 C C . THR A 1 329 ? 18.213 17.909 27.417 1.00 52.65 330 THR A C 1
ATOM 2318 O O . THR A 1 329 ? 17.323 18.586 27.906 1.00 52.29 330 THR A O 1
ATOM 2322 N N . TRP A 1 330 ? 18.997 18.366 26.446 1.00 54.97 331 TRP A N 1
ATOM 2323 C CA . TRP A 1 330 ? 18.901 19.762 26.020 1.00 53.79 331 TRP A CA 1
ATOM 2324 C C . TRP A 1 330 ? 18.016 19.979 24.791 1.00 58.71 331 TRP A C 1
ATOM 2325 O O . TRP A 1 330 ? 17.989 21.069 24.223 1.00 64.32 331 TRP A O 1
ATOM 2336 N N . LYS A 1 331 ? 17.267 18.952 24.403 1.00 59.54 332 LYS A N 1
ATOM 2337 C CA . LYS A 1 331 ? 16.234 19.114 23.387 1.00 59.01 332 LYS A CA 1
ATOM 2338 C C . LYS A 1 331 ? 14.856 19.139 24.040 1.00 60.10 332 LYS A C 1
ATOM 2339 O O . LYS A 1 331 ? 13.867 19.498 23.403 1.00 63.83 332 LYS A O 1
ATOM 2345 N N . ASN A 1 332 ? 14.799 18.768 25.317 1.00 61.75 333 ASN A N 1
ATOM 2346 C CA . ASN A 1 332 ? 13.525 18.554 25.998 1.00 68.40 333 ASN A CA 1
ATOM 2347 C C . ASN A 1 332 ? 13.204 19.516 27.141 1.00 66.80 333 ASN A C 1
ATOM 2348 O O . ASN A 1 332 ? 12.386 19.191 28.002 1.00 68.22 333 ASN A O 1
ATOM 2353 N N . ASN A 1 333 ? 13.832 20.689 27.171 1.00 61.70 334 ASN A N 1
ATOM 2354 C CA . ASN A 1 333 ? 13.507 21.642 28.229 1.00 55.44 334 ASN A CA 1
ATOM 2355 C C . ASN A 1 333 ? 13.077 22.996 27.680 1.00 51.54 334 ASN A C 1
ATOM 2356 O O . ASN A 1 333 ? 13.163 23.250 26.478 1.00 54.92 334 ASN A O 1
ATOM 2361 N N . ARG A 1 334 ? 12.611 23.862 28.574 1.00 50.77 335 ARG A N 1
ATOM 2362 C CA . ARG A 1 334 ? 12.046 25.156 28.190 1.00 59.43 335 ARG A CA 1
ATOM 2363 C C . ARG A 1 334 ? 13.060 26.093 27.526 1.00 58.51 335 ARG A C 1
ATOM 2364 O O . ARG A 1 334 ? 12.675 27.061 26.878 1.00 56.47 335 ARG A O 1
ATOM 2372 N N . HIS A 1 335 ? 14.347 25.792 27.677 1.00 54.28 336 HIS A N 1
ATOM 2373 C CA . HIS A 1 335 ? 15.399 26.601 27.070 1.00 53.93 336 HIS A CA 1
ATOM 2374 C C . HIS A 1 335 ? 15.952 25.966 25.799 1.00 57.09 336 HIS A C 1
ATOM 2375 O O . HIS A 1 335 ? 16.868 26.505 25.179 1.00 57.76 336 HIS A O 1
ATOM 2382 N N . SER A 1 336 ? 15.390 24.824 25.414 1.00 52.69 337 SER A N 1
ATOM 2383 C CA . SER A 1 336 ? 15.916 24.050 24.297 1.00 47.89 337 SER A CA 1
ATOM 2384 C C . SER A 1 336 ? 15.920 24.828 22.995 1.00 50.31 337 SER A C 1
ATOM 2385 O O . SER A 1 336 ? 16.869 24.735 22.227 1.00 64.64 337 SER A O 1
ATOM 2388 N N . ASP A 1 337 ? 14.876 25.610 22.745 1.00 53.30 338 ASP A N 1
ATOM 2389 C CA . ASP A 1 337 ? 14.812 26.364 21.495 1.00 59.51 338 ASP A CA 1
ATOM 2390 C C . ASP A 1 337 ? 15.628 27.663 21.537 1.00 56.71 338 ASP A C 1
ATOM 2391 O O . ASP A 1 337 ? 15.584 28.460 20.605 1.00 58.92 338 ASP A O 1
ATOM 2396 N N . ARG A 1 338 ? 16.384 27.873 22.607 1.00 54.18 339 ARG A N 1
ATOM 2397 C CA . ARG A 1 338 ? 17.188 29.085 22.724 1.00 54.29 339 ARG A CA 1
ATOM 2398 C C . ARG A 1 338 ? 18.684 28.816 22.554 1.00 53.49 339 ARG A C 1
ATOM 2399 O O . ARG A 1 338 ? 19.510 29.669 22.895 1.00 55.37 339 ARG A O 1
ATOM 2407 N N . LEU A 1 339 ? 19.039 27.644 22.027 1.00 50.90 340 LEU A N 1
ATOM 2408 C CA . LEU A 1 339 ? 20.452 27.252 21.927 1.00 51.79 340 LEU A CA 1
ATOM 2409 C C . LEU A 1 339 ? 21.274 28.187 21.038 1.00 52.27 340 LEU A C 1
ATOM 2410 O O . LEU A 1 339 ? 22.382 28.573 21.408 1.00 44.90 340 LEU A O 1
ATOM 2415 N N . LYS A 1 340 ? 20.737 28.553 19.876 1.00 51.25 341 LYS A N 1
ATOM 2416 C CA . LYS A 1 340 ? 21.429 29.479 18.989 1.00 49.82 341 LYS A CA 1
ATOM 2417 C C . LYS A 1 340 ? 21.585 30.848 19.663 1.00 52.84 341 LYS A C 1
ATOM 2418 O O . LYS A 1 340 ? 22.604 31.508 19.500 1.00 52.07 341 LYS A O 1
ATOM 2424 N N . HIS A 1 341 ? 20.580 31.251 20.436 1.00 52.04 342 HIS A N 1
ATOM 2425 C CA . HIS A 1 341 ? 20.632 32.505 21.186 1.00 50.87 342 HIS A CA 1
ATOM 2426 C C . HIS A 1 341 ? 21.757 32.525 22.225 1.00 53.05 342 HIS A C 1
ATOM 2427 O O . HIS A 1 341 ? 22.473 33.522 22.347 1.00 48.48 342 HIS A O 1
ATOM 2434 N N . PHE A 1 342 ? 21.904 31.435 22.978 1.00 45.08 343 PHE A N 1
ATOM 2435 C CA . PHE A 1 342 ? 22.975 31.328 23.970 1.00 44.55 343 PHE A CA 1
ATOM 2436 C C . PHE A 1 342 ? 24.349 31.563 23.352 1.00 42.43 343 PHE A C 1
ATOM 2437 O O . PHE A 1 342 ? 25.173 32.284 23.905 1.00 45.24 343 PHE A O 1
ATOM 2445 N N . GLN A 1 343 ? 24.583 30.957 22.196 1.00 37.82 344 GLN A N 1
ATOM 2446 C CA . GLN A 1 343 ? 25.880 31.017 21.551 1.00 42.11 344 GLN A CA 1
ATOM 2447 C C . GLN A 1 343 ? 26.166 32.400 20.993 1.00 48.48 344 GLN A C 1
ATOM 2448 O O . GLN A 1 343 ? 27.278 32.929 21.132 1.00 44.78 344 GLN A O 1
ATOM 2454 N N . THR A 1 344 ? 25.163 32.985 20.351 1.00 46.33 345 THR A N 1
ATOM 2455 C CA . THR A 1 344 ? 25.367 34.280 19.721 1.00 47.46 345 THR A CA 1
ATOM 2456 C C . THR A 1 344 ? 25.629 35.340 20.793 1.00 40.19 345 THR A C 1
ATOM 2457 O O . THR A 1 344 ? 26.479 36.210 20.620 1.00 45.35 345 THR A O 1
ATOM 2461 N N . LEU A 1 345 ? 24.933 35.244 21.918 1.00 41.59 346 LEU A N 1
ATOM 2462 C CA . LEU A 1 345 ? 25.070 36.247 22.970 1.00 45.42 346 LEU A CA 1
ATOM 2463 C C . LEU A 1 345 ? 26.391 36.055 23.706 1.00 46.10 346 LEU A C 1
ATOM 2464 O O . LEU A 1 345 ? 27.083 37.027 24.012 1.00 48.82 346 LEU A O 1
ATOM 2469 N N . LEU A 1 346 ? 26.731 34.799 23.994 1.00 40.63 347 LEU A N 1
ATOM 2470 C CA . LEU A 1 346 ? 28.045 34.454 24.533 1.00 35.71 347 LEU A CA 1
ATOM 2471 C C . LEU A 1 346 ? 29.176 35.016 23.665 1.00 37.76 347 LEU A C 1
ATOM 2472 O O . LEU A 1 346 ? 30.101 35.640 24.170 1.00 37.59 347 LEU A O 1
ATOM 2477 N N . PHE A 1 347 ? 29.109 34.759 22.363 1.00 38.50 348 PHE A N 1
ATOM 2478 C CA . PHE A 1 347 ? 30.170 35.194 21.455 1.00 37.53 348 PHE A CA 1
ATOM 2479 C C . PHE A 1 347 ? 30.186 36.703 21.371 1.00 38.95 348 PHE A C 1
ATOM 2480 O O . PHE A 1 347 ? 31.258 37.305 21.323 1.00 44.95 348 PHE A O 1
ATOM 2488 N N . ASP A 1 348 ? 29.006 37.323 21.384 1.00 44.40 349 ASP A N 1
ATOM 2489 C CA . ASP A 1 348 ? 28.922 38.789 21.345 1.00 47.22 349 ASP A CA 1
ATOM 2490 C C . ASP A 1 348 ? 29.513 39.426 22.602 1.00 44.76 349 ASP A C 1
ATOM 2491 O O . ASP A 1 348 ? 30.264 40.398 22.514 1.00 44.98 349 ASP A O 1
ATOM 2496 N N . LYS A 1 349 ? 29.173 38.885 23.771 1.00 45.33 350 LYS A N 1
ATOM 2497 C CA . LYS A 1 349 ? 29.723 39.394 25.028 1.00 41.67 350 LYS A CA 1
ATOM 2498 C C . LYS A 1 349 ? 31.251 39.252 25.027 1.00 40.29 350 LYS A C 1
ATOM 2499 O O . LYS A 1 349 ? 31.968 40.155 25.446 1.00 47.73 350 LYS A O 1
ATOM 2505 N N . ILE A 1 350 ? 31.742 38.128 24.526 1.00 35.80 351 ILE A N 1
ATOM 2506 C CA . ILE A 1 350 ? 33.186 37.897 24.458 1.00 41.01 351 ILE A CA 1
ATOM 2507 C C . ILE A 1 350 ? 33.865 38.955 23.568 1.00 46.80 351 ILE A C 1
ATOM 2508 O O . ILE A 1 350 ? 34.903 39.501 23.929 1.00 51.38 351 ILE A O 1
ATOM 2513 N N . GLU A 1 351 ? 33.249 39.277 22.436 1.00 40.94 352 GLU A N 1
ATOM 2514 C CA . GLU A 1 351 ? 33.812 40.252 21.501 1.00 43.92 352 GLU A CA 1
ATOM 2515 C C . GLU A 1 351 ? 33.754 41.672 22.053 1.00 45.28 352 GLU A C 1
ATOM 2516 O O . GLU A 1 351 ? 34.705 42.440 21.929 1.00 41.07 352 GLU A O 1
ATOM 2522 N N . ILE A 1 352 ? 32.640 42.012 22.692 1.00 46.40 353 ILE A N 1
ATOM 2523 C CA . ILE A 1 352 ? 32.391 43.387 23.108 1.00 39.79 353 ILE A CA 1
ATOM 2524 C C . ILE A 1 352 ? 32.869 43.672 24.539 1.00 42.36 353 ILE A C 1
ATOM 2525 O O . ILE A 1 352 ? 33.234 44.805 24.869 1.00 41.41 353 ILE A O 1
ATOM 2530 N N . ARG A 1 353 ? 32.880 42.647 25.386 1.00 40.80 354 ARG A N 1
ATOM 2531 C CA . ARG A 1 353 ? 33.063 42.866 26.822 1.00 46.74 354 ARG A CA 1
ATOM 2532 C C . ARG A 1 353 ? 34.213 42.062 27.424 1.00 47.42 354 ARG A C 1
ATOM 2533 O O . ARG A 1 353 ? 34.186 41.744 28.611 1.00 52.46 354 ARG A O 1
ATOM 2541 N N . TYR A 1 354 ? 35.223 41.731 26.623 1.00 39.44 355 TYR A N 1
ATOM 2542 C CA . TYR A 1 354 ? 36.282 40.857 27.120 1.00 38.76 355 TYR A CA 1
ATOM 2543 C C . TYR A 1 354 ? 37.191 41.535 28.147 1.00 39.21 355 TYR A C 1
ATOM 2544 O O . TYR A 1 354 ? 37.742 40.870 29.020 1.00 41.62 355 TYR A O 1
ATOM 2553 N N . ILE A 1 355 ? 37.335 42.853 28.051 1.00 42.90 356 ILE A N 1
ATOM 2554 C CA . ILE A 1 355 ? 38.333 43.574 28.844 1.00 44.80 356 ILE A CA 1
ATOM 2555 C C . ILE A 1 355 ? 38.183 43.372 30.361 1.00 50.98 356 ILE A C 1
ATOM 2556 O O . ILE A 1 355 ? 39.134 42.980 31.039 1.00 51.37 356 ILE A O 1
ATOM 2561 N N . LYS A 1 356 ? 36.991 43.618 30.891 1.00 49.51 357 LYS A N 1
ATOM 2562 C CA . LYS A 1 356 ? 36.766 43.480 32.326 1.00 45.19 357 LYS A CA 1
ATOM 2563 C C . LYS A 1 356 ? 36.406 42.050 32.748 1.00 52.61 357 LYS A C 1
ATOM 2564 O O . LYS A 1 356 ? 36.281 41.755 33.939 1.00 54.34 357 LYS A O 1
ATOM 2570 N N . ASN A 1 357 ? 36.244 41.158 31.776 1.00 43.33 358 ASN A N 1
ATOM 2571 C CA . ASN A 1 357 ? 35.746 39.824 32.082 1.00 41.57 358 ASN A CA 1
ATOM 2572 C C . ASN A 1 357 ? 36.662 38.711 31.588 1.00 44.63 358 ASN A C 1
ATOM 2573 O O . ASN A 1 357 ? 36.258 37.561 31.540 1.00 43.57 358 ASN A O 1
ATOM 2578 N N . ILE A 1 358 ? 37.906 39.053 31.256 1.00 45.44 359 ILE A N 1
ATOM 2579 C CA . ILE A 1 358 ? 38.815 38.107 30.612 1.00 41.36 359 ILE A CA 1
ATOM 2580 C C . ILE A 1 358 ? 39.086 36.876 31.483 1.00 42.73 359 ILE A C 1
ATOM 2581 O O . ILE A 1 358 ? 39.304 35.784 30.969 1.00 44.90 359 ILE A O 1
ATOM 2586 N N . SER A 1 359 ? 39.029 37.044 32.798 1.00 43.39 360 SER A N 1
ATOM 2587 C CA . SER A 1 359 ? 39.301 35.939 33.699 1.00 43.48 360 SER A CA 1
ATOM 2588 C C . SER A 1 359 ? 38.244 34.839 33.559 1.00 44.53 360 SER A C 1
ATOM 2589 O O . SER A 1 359 ? 38.558 33.653 33.649 1.00 40.91 360 SER A O 1
ATOM 2592 N N . MET A 1 360 ? 36.997 35.238 33.327 1.00 42.37 361 MET A N 1
ATOM 2593 C CA . MET A 1 360 ? 35.911 34.282 33.127 1.00 43.36 361 MET A CA 1
ATOM 2594 C C . MET A 1 360 ? 36.012 33.655 31.733 1.00 42.51 361 MET A C 1
ATOM 2595 O O . MET A 1 360 ? 35.630 32.495 31.520 1.00 43.36 361 MET A O 1
ATOM 2600 N N . ILE A 1 361 ? 36.537 34.414 30.778 1.00 36.89 362 ILE A N 1
ATOM 2601 C CA . ILE A 1 361 ? 36.687 33.888 29.423 1.00 31.85 362 ILE A CA 1
ATOM 2602 C C . ILE A 1 361 ? 37.758 32.813 29.423 1.00 36.80 362 ILE A C 1
ATOM 2603 O O . ILE A 1 361 ? 37.643 31.782 28.757 1.00 41.07 362 ILE A O 1
ATOM 2608 N N . PHE A 1 362 ? 38.793 33.061 30.211 1.00 39.56 363 PHE A N 1
ATOM 2609 C CA . PHE A 1 362 ? 39.869 32.114 30.408 1.00 33.23 363 PHE A CA 1
ATOM 2610 C C . PHE A 1 362 ? 39.309 30.816 30.990 1.00 37.99 363 PHE A C 1
ATOM 2611 O O . PHE A 1 362 ? 39.609 29.720 30.510 1.00 39.93 363 PHE A O 1
ATOM 2619 N N . GLN A 1 363 ? 38.488 30.941 32.027 1.00 43.59 364 GLN A N 1
ATOM 2620 C CA . GLN A 1 363 ? 37.886 29.765 32.653 1.00 41.62 364 GLN A CA 1
ATOM 2621 C C . GLN A 1 363 ? 37.031 28.995 31.652 1.00 36.97 364 GLN A C 1
ATOM 2622 O O . GLN A 1 363 ? 37.083 27.770 31.600 1.00 35.64 364 GLN A O 1
ATOM 2628 N N . ASP A 1 364 ? 36.268 29.728 30.844 1.00 34.69 365 ASP A N 1
ATOM 2629 C CA . ASP A 1 364 ? 35.417 29.130 29.824 1.00 41.36 365 ASP A CA 1
ATOM 2630 C C . ASP A 1 364 ? 36.217 28.271 28.843 1.00 44.70 365 ASP A C 1
ATOM 2631 O O . ASP A 1 364 ? 35.769 27.200 28.444 1.00 39.82 365 ASP A O 1
ATOM 2636 N N . LEU A 1 365 ? 37.396 28.761 28.459 1.00 49.46 366 LEU A N 1
ATOM 2637 C CA . LEU A 1 365 ? 38.286 28.037 27.555 1.00 43.94 366 LEU A CA 1
ATOM 2638 C C . LEU A 1 365 ? 38.701 26.690 28.137 1.00 37.91 366 LEU A C 1
ATOM 2639 O O . LEU A 1 365 ? 38.571 25.656 27.485 1.00 35.10 366 LEU A O 1
ATOM 2644 N N . ILE A 1 366 ? 39.178 26.695 29.375 1.00 40.81 367 ILE A N 1
ATOM 2645 C CA . ILE A 1 366 ? 39.606 25.453 30.017 1.00 41.63 367 ILE A CA 1
ATOM 2646 C C . ILE A 1 366 ? 38.445 24.486 30.270 1.00 38.87 367 ILE A C 1
ATOM 2647 O O . ILE A 1 366 ? 38.576 23.278 30.039 1.00 38.28 367 ILE A O 1
ATOM 2652 N N . LEU A 1 367 ? 37.316 25.012 30.742 1.00 35.65 368 LEU A N 1
ATOM 2653 C CA . LEU A 1 367 ? 36.105 24.206 30.894 1.00 36.12 368 LEU A CA 1
ATOM 2654 C C . LEU A 1 367 ? 35.770 23.484 29.581 1.00 38.87 368 LEU A C 1
ATOM 2655 O O . LEU A 1 367 ? 35.524 22.280 29.563 1.00 38.51 368 LEU A O 1
ATOM 2660 N N . LEU A 1 368 ? 35.787 24.241 28.488 1.00 37.79 369 LEU A N 1
ATOM 2661 C CA . LEU A 1 368 ? 35.447 23.735 27.164 1.00 38.50 369 LEU A CA 1
ATOM 2662 C C . LEU A 1 368 ? 36.417 22.658 26.681 1.00 40.69 369 LEU A C 1
ATOM 2663 O O . LEU A 1 368 ? 35.996 21.607 26.185 1.00 39.62 369 LEU A O 1
ATOM 2668 N N . ILE A 1 369 ? 37.715 22.920 26.820 1.00 38.25 370 ILE A N 1
ATOM 2669 C CA . ILE A 1 369 ? 38.736 21.923 26.475 1.00 36.83 370 ILE A CA 1
ATOM 2670 C C . ILE A 1 369 ? 38.518 20.648 27.286 1.00 42.65 370 ILE A C 1
ATOM 2671 O O . ILE A 1 369 ? 38.474 19.545 26.739 1.00 40.20 370 ILE A O 1
ATOM 2676 N N . GLY A 1 370 ? 38.376 20.811 28.596 1.00 38.42 371 GLY A N 1
ATOM 2677 C CA . GLY A 1 370 ? 38.072 19.697 29.472 1.00 33.55 371 GLY A CA 1
ATOM 2678 C C . GLY A 1 370 ? 36.795 18.975 29.078 1.00 33.31 371 GLY A C 1
ATOM 2679 O O . GLY A 1 370 ? 36.732 17.755 29.122 1.00 37.49 371 GLY A O 1
ATOM 2680 N N . SER A 1 371 ? 35.783 19.730 28.668 1.00 33.24 372 SER A N 1
ATOM 2681 C CA . SER A 1 371 ? 34.499 19.146 28.306 1.00 35.56 372 SER A CA 1
ATOM 2682 C C . SER A 1 371 ? 34.546 18.206 27.107 1.00 35.81 372 SER A C 1
ATOM 2683 O O . SER A 1 371 ? 33.667 17.349 26.960 1.00 37.83 372 SER A O 1
ATOM 2686 N N . PHE A 1 372 ? 35.546 18.360 26.242 1.00 34.58 373 PHE A N 1
ATOM 2687 C CA . PHE A 1 372 ? 35.685 17.435 25.116 1.00 35.66 373 PHE A CA 1
ATOM 2688 C C . PHE A 1 372 ? 36.047 16.051 25.646 1.00 34.01 373 PHE A C 1
ATOM 2689 O O . PHE A 1 372 ? 35.619 15.033 25.098 1.00 39.35 373 PHE A O 1
ATOM 2697 N N . HIS A 1 373 ? 36.833 16.013 26.717 1.00 37.12 374 HIS A N 1
ATOM 2698 C CA . HIS A 1 373 ? 37.218 14.736 27.309 1.00 40.72 374 HIS A CA 1
ATOM 2699 C C . HIS A 1 373 ? 36.123 14.230 28.248 1.00 39.10 374 HIS A C 1
ATOM 2700 O O . HIS A 1 373 ? 35.989 13.035 28.439 1.00 43.80 374 HIS A O 1
ATOM 2707 N N . MET A 1 374 ? 35.341 15.138 28.828 1.00 35.27 375 MET A N 1
ATOM 2708 C CA . MET A 1 374 ? 34.123 14.723 29.529 1.00 40.61 375 MET A CA 1
ATOM 2709 C C . MET A 1 374 ? 33.230 13.966 28.538 1.00 39.55 375 MET A C 1
ATOM 2710 O O . MET A 1 374 ? 32.732 12.880 28.835 1.00 37.73 375 MET A O 1
ATOM 2715 N N . TYR A 1 375 ? 33.044 14.560 27.360 1.00 35.38 376 TYR A N 1
ATOM 2716 C CA . TYR A 1 375 ? 32.275 13.949 26.281 1.00 41.15 376 TYR A CA 1
ATOM 2717 C C . TYR A 1 375 ? 32.731 12.511 25.995 1.00 41.93 376 TYR A C 1
ATOM 2718 O O . TYR A 1 375 ? 31.901 11.613 25.845 1.00 47.17 376 TYR A O 1
ATOM 2727 N N . GLN A 1 376 ? 34.039 12.295 25.900 1.00 40.11 377 GLN A N 1
ATOM 2728 C CA . GLN A 1 376 ? 34.543 10.970 25.529 1.00 41.44 377 GLN A CA 1
ATOM 2729 C C . GLN A 1 376 ? 34.357 9.974 26.652 1.00 40.00 377 GLN A C 1
ATOM 2730 O O . GLN A 1 376 ? 34.087 8.806 26.400 1.00 44.21 377 GLN A O 1
ATOM 2736 N N . MET A 1 377 ? 34.496 10.422 27.895 1.00 38.31 378 MET A N 1
ATOM 2737 C CA . MET A 1 377 ? 34.279 9.514 29.017 1.00 43.29 378 MET A CA 1
ATOM 2738 C C . MET A 1 377 ? 32.801 9.192 29.178 1.00 41.18 378 MET A C 1
ATOM 2739 O O . MET A 1 377 ? 32.446 8.074 29.517 1.00 44.22 378 MET A O 1
ATOM 2744 N N . ILE A 1 378 ? 31.943 10.172 28.916 1.00 40.98 379 ILE A N 1
ATOM 2745 C CA . ILE A 1 378 ? 30.512 9.998 29.157 1.00 44.97 379 ILE A CA 1
ATOM 2746 C C . ILE A 1 378 ? 29.837 9.226 28.022 1.00 39.20 379 ILE A C 1
ATOM 2747 O O . ILE A 1 378 ? 29.015 8.343 28.271 1.00 47.49 379 ILE A O 1
ATOM 2752 N N . ASN A 1 379 ? 30.211 9.527 26.782 1.00 36.95 380 ASN A N 1
ATOM 2753 C CA . ASN A 1 379 ? 29.591 8.887 25.627 1.00 42.00 380 ASN A CA 1
ATOM 2754 C C . ASN A 1 379 ? 30.385 7.712 25.028 1.00 43.69 380 ASN A C 1
ATOM 2755 O O . ASN A 1 379 ? 29.891 7.015 24.141 1.00 42.15 380 ASN A O 1
ATOM 2760 N N . GLY A 1 380 ? 31.594 7.487 25.534 1.00 40.19 381 GLY A N 1
ATOM 2761 C CA . GLY A 1 380 ? 32.398 6.338 25.146 1.00 46.41 381 GLY A CA 1
ATOM 2762 C C . GLY A 1 380 ? 33.220 6.550 23.884 1.00 48.82 381 GLY A C 1
ATOM 2763 O O . GLY A 1 380 ? 33.190 7.618 23.277 1.00 45.21 381 GLY A O 1
ATOM 2764 N N . VAL A 1 381 ? 33.955 5.513 23.499 1.00 50.77 382 VAL A N 1
ATOM 2765 C CA . VAL A 1 381 ? 34.737 5.495 22.269 1.00 46.96 382 VAL A CA 1
ATOM 2766 C C . VAL A 1 381 ? 33.824 5.505 21.044 1.00 49.25 382 VAL A C 1
ATOM 2767 O O . VAL A 1 381 ? 32.940 4.658 20.918 1.00 47.90 382 VAL A O 1
ATOM 2771 N N . SER A 1 382 ? 34.025 6.465 20.148 1.00 48.95 383 SER A N 1
ATOM 2772 C CA . SER A 1 382 ? 33.180 6.570 18.962 1.00 58.65 383 SER A CA 1
ATOM 2773 C C . SER A 1 382 ? 33.338 5.340 18.070 1.00 60.59 383 SER A C 1
ATOM 2774 O O . SER A 1 382 ? 34.439 4.825 17.904 1.00 68.21 383 SER A O 1
ATOM 2777 N N . SER A 1 383 ? 32.230 4.878 17.502 1.00 60.74 416 SER A N 1
ATOM 2778 C CA . SER A 1 383 ? 32.210 3.654 16.707 1.00 71.61 416 SER A CA 1
ATOM 2779 C C . SER A 1 383 ? 31.349 3.813 15.455 1.00 76.04 416 SER A C 1
ATOM 2780 O O . SER A 1 383 ? 31.832 3.656 14.336 1.00 77.26 416 SER A O 1
ATOM 2783 N N . ASN A 1 384 ? 30.069 4.115 15.662 1.00 78.83 417 ASN A N 1
ATOM 2784 C CA . ASN A 1 384 ? 29.139 4.443 14.582 1.00 76.44 417 ASN A CA 1
ATOM 2785 C C . ASN A 1 384 ? 29.626 5.593 13.705 1.00 69.47 417 ASN A C 1
ATOM 2786 O O . ASN A 1 384 ? 30.439 6.411 14.136 1.00 61.37 417 ASN A O 1
ATOM 2791 N N . ILE A 1 385 ? 29.109 5.668 12.483 1.00 64.33 418 ILE A N 1
ATOM 2792 C CA . ILE A 1 385 ? 29.305 6.860 11.667 1.00 64.07 418 ILE A CA 1
ATOM 2793 C C . ILE A 1 385 ? 28.684 8.060 12.380 1.00 58.17 418 ILE A C 1
ATOM 2794 O O . ILE A 1 385 ? 29.229 9.158 12.361 1.00 54.84 418 ILE A O 1
ATOM 2799 N N . ARG A 1 386 ? 27.554 7.822 13.038 1.00 59.18 419 ARG A N 1
ATOM 2800 C CA . ARG A 1 386 ? 26.819 8.874 13.724 1.00 61.27 419 ARG A CA 1
ATOM 2801 C C . ARG A 1 386 ? 27.561 9.390 14.959 1.00 57.01 419 ARG A C 1
ATOM 2802 O O . ARG A 1 386 ? 27.552 10.585 15.240 1.00 57.24 419 ARG A O 1
ATOM 2810 N N . SER A 1 387 ? 28.207 8.488 15.690 1.00 48.25 420 SER A N 1
ATOM 2811 C CA . SER A 1 387 ? 28.926 8.877 16.895 1.00 40.10 420 SER A CA 1
ATOM 2812 C C . SER A 1 387 ? 30.213 9.611 16.541 1.00 45.11 420 SER A C 1
ATOM 2813 O O . SER A 1 387 ? 30.651 10.487 17.278 1.00 51.77 420 SER A O 1
ATOM 2816 N N . ILE A 1 388 ? 30.812 9.263 15.405 1.00 51.42 421 ILE A N 1
ATOM 2817 C CA . ILE A 1 388 ? 31.961 10.006 14.892 1.00 50.66 421 ILE A CA 1
ATOM 2818 C C . ILE A 1 388 ? 31.554 11.441 14.522 1.00 49.74 421 ILE A C 1
ATOM 2819 O O . ILE A 1 388 ? 32.260 12.402 14.842 1.00 43.06 421 ILE A O 1
ATOM 2824 N N . GLN A 1 389 ? 30.406 11.583 13.865 1.00 47.36 422 GLN A N 1
ATOM 2825 C CA . GLN A 1 389 ? 29.951 12.895 13.423 1.00 54.33 422 GLN A CA 1
ATOM 2826 C C . GLN A 1 389 ? 29.539 13.786 14.600 1.00 53.25 422 GLN A C 1
ATOM 2827 O O . GLN A 1 389 ? 29.802 14.988 14.585 1.00 49.89 422 GLN A O 1
ATOM 2833 N N . SER A 1 390 ? 28.911 13.195 15.615 1.00 49.92 423 SER A N 1
ATOM 2834 C CA . SER A 1 390 ? 28.546 13.919 16.832 1.00 50.54 423 SER A CA 1
ATOM 2835 C C . SER A 1 390 ? 29.782 14.439 17.551 1.00 52.05 423 SER A C 1
ATOM 2836 O O . SER A 1 390 ? 29.820 15.587 17.983 1.00 54.51 423 SER A O 1
ATOM 2839 N N . GLU A 1 391 ? 30.785 13.580 17.682 1.00 50.34 424 GLU A N 1
ATOM 2840 C CA . GLU A 1 391 ? 32.051 13.958 18.298 1.00 52.05 424 GLU A CA 1
ATOM 2841 C C . GLU A 1 391 ? 32.751 15.036 17.464 1.00 49.57 424 GLU A C 1
ATOM 2842 O O . GLU A 1 391 ? 33.311 15.988 18.004 1.00 50.14 424 GLU A O 1
ATOM 2848 N N . THR A 1 392 ? 32.699 14.894 16.144 1.00 51.10 425 THR A N 1
ATOM 2849 C CA . THR A 1 392 ? 33.296 15.873 15.235 1.00 43.25 425 THR A CA 1
ATOM 2850 C C . THR A 1 392 ? 32.595 17.235 15.337 1.00 43.14 425 THR A C 1
ATOM 2851 O O . THR A 1 392 ? 33.248 18.292 15.306 1.00 39.85 425 THR A O 1
ATOM 2855 N N . LYS A 1 393 ? 31.270 17.207 15.470 1.00 45.64 426 LYS A N 1
ATOM 2856 C CA . LYS A 1 393 ? 30.489 18.436 15.621 1.00 50.30 426 LYS A CA 1
ATOM 2857 C C . LYS A 1 393 ? 30.905 19.220 16.872 1.00 48.13 426 LYS A C 1
ATOM 2858 O O . LYS A 1 393 ? 30.922 20.450 16.859 1.00 50.30 426 LYS A O 1
ATOM 2864 N N . PHE A 1 394 ? 31.238 18.509 17.948 1.00 45.23 427 PHE A N 1
ATOM 2865 C CA . PHE A 1 394 ? 31.652 19.167 19.191 1.00 46.65 427 PHE A CA 1
ATOM 2866 C C . PHE A 1 394 ? 33.014 19.823 18.999 1.00 40.35 427 PHE A C 1
ATOM 2867 O O . PHE A 1 394 ? 33.234 20.956 19.414 1.00 40.42 427 PHE A O 1
ATOM 2875 N N . LEU A 1 395 ? 33.923 19.090 18.372 1.00 40.59 428 LEU A N 1
ATOM 2876 C CA . LEU A 1 395 ? 35.275 19.566 18.120 1.00 43.02 428 LEU A CA 1
ATOM 2877 C C . LEU A 1 395 ? 35.231 20.807 17.223 1.00 44.26 428 LEU A C 1
ATOM 2878 O O . LEU A 1 395 ? 35.980 21.764 17.429 1.00 46.05 428 LEU A O 1
ATOM 2883 N N . GLU A 1 396 ? 34.324 20.794 16.249 1.00 44.36 429 GLU A N 1
ATOM 2884 C CA . GLU A 1 396 ? 34.119 21.944 15.375 1.00 44.35 429 GLU A CA 1
ATOM 2885 C C . GLU A 1 396 ? 33.699 23.167 16.177 1.00 47.61 429 GLU A C 1
ATOM 2886 O O . GLU A 1 396 ? 34.237 24.252 15.969 1.00 45.84 429 GLU A O 1
ATOM 2892 N N . PHE A 1 397 ? 32.735 22.987 17.083 1.00 43.70 430 PHE A N 1
ATOM 2893 C CA . PHE A 1 397 ? 32.274 24.081 17.931 1.00 44.71 430 PHE A CA 1
ATOM 2894 C C . PHE A 1 397 ? 33.418 24.597 18.788 1.00 40.16 430 PHE A C 1
ATOM 2895 O O . PHE A 1 397 ? 33.574 25.798 18.981 1.00 38.38 430 PHE A O 1
ATOM 2903 N N . ILE A 1 398 ? 34.211 23.674 19.317 1.00 36.80 431 ILE A N 1
ATOM 2904 C CA . ILE A 1 398 ? 35.330 24.061 20.162 1.00 38.04 431 ILE A CA 1
ATOM 2905 C C . ILE A 1 398 ? 36.307 24.936 19.378 1.00 37.33 431 ILE A C 1
ATOM 2906 O O . ILE A 1 398 ? 36.749 25.982 19.862 1.00 35.61 431 ILE A O 1
ATOM 2911 N N . PHE A 1 399 ? 36.619 24.540 18.147 1.00 40.11 432 PHE A N 1
ATOM 2912 C CA . PHE A 1 399 ? 37.574 25.325 17.370 1.00 40.70 432 PHE A CA 1
ATOM 2913 C C . PHE A 1 399 ? 36.950 26.618 16.853 1.00 40.62 432 PHE A C 1
ATOM 2914 O O . PHE A 1 399 ? 37.649 27.597 16.616 1.00 39.19 432 PHE A O 1
ATOM 2922 N N . LYS A 1 400 ? 35.630 26.631 16.722 1.00 43.08 433 LYS A N 1
ATOM 2923 C CA . LYS A 1 400 ? 34.918 27.866 16.444 1.00 44.70 433 LYS A CA 1
ATOM 2924 C C . LYS A 1 400 ? 35.163 28.860 17.587 1.00 46.61 433 LYS A C 1
ATOM 2925 O O . LYS A 1 400 ? 35.426 30.042 17.356 1.00 44.62 433 LYS A O 1
ATOM 2931 N N . PHE A 1 401 ? 35.086 28.359 18.820 1.00 40.97 434 PHE A N 1
ATOM 2932 C CA . PHE A 1 401 ? 35.343 29.159 20.020 1.00 36.46 434 PHE A CA 1
ATOM 2933 C C . PHE A 1 401 ? 36.780 29.680 20.044 1.00 35.44 434 PHE A C 1
ATOM 2934 O O . PHE A 1 401 ? 37.019 30.851 20.353 1.00 36.87 434 PHE A O 1
ATOM 2942 N N . PHE A 1 402 ? 37.723 28.793 19.720 1.00 36.92 435 PHE A N 1
ATOM 2943 C CA . PHE A 1 402 ? 39.139 29.148 19.576 1.00 37.12 435 PHE A CA 1
ATOM 2944 C C . PHE A 1 402 ? 39.341 30.311 18.608 1.00 36.34 435 PHE A C 1
ATOM 2945 O O . PHE A 1 402 ? 39.931 31.328 18.959 1.00 40.90 435 PHE A O 1
ATOM 2953 N N . THR A 1 403 ? 38.858 30.153 17.379 1.00 43.83 436 THR A N 1
ATOM 2954 C CA . THR A 1 403 ? 39.085 31.172 16.362 1.00 44.54 436 THR A CA 1
ATOM 2955 C C . THR A 1 403 ? 38.388 32.476 16.725 1.00 43.54 436 THR A C 1
ATOM 2956 O O . THR A 1 403 ? 38.874 33.558 16.401 1.00 46.99 436 THR A O 1
ATOM 2960 N N . HIS A 1 404 ? 37.253 32.379 17.402 1.00 41.63 437 HIS A N 1
ATOM 2961 C CA . HIS A 1 404 ? 36.584 33.580 17.897 1.00 42.83 437 HIS A CA 1
ATOM 2962 C C . HIS A 1 404 ? 37.468 34.278 18.941 1.00 40.13 437 HIS A C 1
ATOM 2963 O O . HIS A 1 404 ? 37.690 35.487 18.865 1.00 41.47 437 HIS A O 1
ATOM 2970 N N . LEU A 1 405 ? 37.983 33.506 19.896 1.00 43.42 438 LEU A N 1
ATOM 2971 C CA . LEU A 1 405 ? 38.937 34.018 20.881 1.00 40.99 438 LEU A CA 1
ATOM 2972 C C . LEU A 1 405 ? 40.145 34.665 20.227 1.00 40.04 438 LEU A C 1
ATOM 2973 O O . LEU A 1 405 ? 40.557 35.745 20.608 1.00 39.27 438 LEU A O 1
ATOM 2978 N N . ILE A 1 406 ? 40.735 33.969 19.264 1.00 40.95 439 ILE A N 1
ATOM 2979 C CA . ILE A 1 406 ? 41.915 34.479 18.586 1.00 41.79 439 ILE A CA 1
ATOM 2980 C C . ILE A 1 406 ? 41.589 35.736 17.775 1.00 40.09 439 ILE A C 1
ATOM 2981 O O . ILE A 1 406 ? 42.221 36.775 17.948 1.00 42.92 439 ILE A O 1
ATOM 2986 N N . ASP A 1 407 ? 40.588 35.642 16.905 1.00 39.23 440 ASP A N 1
ATOM 2987 C CA . ASP A 1 407 ? 40.271 36.741 16.001 1.00 41.41 440 ASP A CA 1
ATOM 2988 C C . ASP A 1 407 ? 39.788 37.986 16.740 1.00 40.90 440 ASP A C 1
ATOM 2989 O O . ASP A 1 407 ? 40.213 39.086 16.420 1.00 43.10 440 ASP A O 1
ATOM 2994 N N . LYS A 1 408 ? 38.908 37.838 17.729 1.00 43.05 441 LYS A N 1
ATOM 2995 C CA . LYS A 1 408 ? 38.286 39.035 18.302 1.00 42.21 441 LYS A CA 1
ATOM 2996 C C . LYS A 1 408 ? 38.926 39.484 19.609 1.00 44.90 441 LYS A C 1
ATOM 2997 O O . LYS A 1 408 ? 38.661 40.595 20.072 1.00 46.01 441 LYS A O 1
ATOM 3003 N N . VAL A 1 409 ? 39.766 38.648 20.214 1.00 40.71 442 VAL A N 1
ATOM 3004 C CA . VAL A 1 409 ? 40.310 39.027 21.518 1.00 43.61 442 VAL A CA 1
ATOM 3005 C C . VAL A 1 409 ? 41.839 39.075 21.537 1.00 38.74 442 VAL A C 1
ATOM 3006 O O . VAL A 1 409 ? 42.419 40.146 21.698 1.00 51.55 442 VAL A O 1
ATOM 3010 N N . ILE A 1 410 ? 42.485 37.927 21.373 1.00 40.54 443 ILE A N 1
ATOM 3011 C CA . ILE A 1 410 ? 43.939 37.856 21.473 1.00 40.08 443 ILE A CA 1
ATOM 3012 C C . ILE A 1 410 ? 44.607 38.735 20.411 1.00 43.09 443 ILE A C 1
ATOM 3013 O O . ILE A 1 410 ? 45.599 39.403 20.699 1.00 45.63 443 ILE A O 1
ATOM 3018 N N . MET A 1 411 ? 44.047 38.768 19.201 1.00 42.20 444 MET A N 1
ATOM 3019 C CA . MET A 1 411 ? 44.595 39.614 18.137 1.00 44.00 444 MET A CA 1
ATOM 3020 C C . MET A 1 411 ? 44.540 41.093 18.501 1.00 45.69 444 MET A C 1
ATOM 3021 O O . MET A 1 411 ? 45.361 41.883 18.024 1.00 47.86 444 MET A O 1
ATOM 3026 N N . LYS A 1 412 ? 43.580 41.468 19.342 1.00 41.28 445 LYS A N 1
ATOM 3027 C CA . LYS A 1 412 ? 43.463 42.864 19.769 1.00 49.66 445 LYS A CA 1
ATOM 3028 C C . LYS A 1 412 ? 44.274 43.140 21.034 1.00 48.34 445 LYS A C 1
ATOM 3029 O O . LYS A 1 412 ? 44.337 44.277 21.490 1.00 53.12 445 LYS A O 1
ATOM 3035 N N . GLU A 1 413 ? 44.896 42.108 21.602 1.00 46.40 446 GLU A N 1
ATOM 3036 C CA . GLU A 1 413 ? 45.579 42.271 22.885 1.00 52.11 446 GLU A CA 1
ATOM 3037 C C . GLU A 1 413 ? 46.951 41.597 22.997 1.00 49.44 446 GLU A C 1
ATOM 3038 O O . GLU A 1 413 ? 47.462 41.427 24.104 1.00 45.03 446 GLU A O 1
ATOM 3044 N N . PHE A 1 414 ? 47.565 41.236 21.875 1.00 48.76 447 PHE A N 1
ATOM 3045 C CA . PHE A 1 414 ? 48.797 40.451 21.948 1.00 47.95 447 PHE A CA 1
ATOM 3046 C C . PHE A 1 414 ? 49.969 41.274 22.478 1.00 52.87 447 PHE A C 1
ATOM 3047 O O . PHE A 1 414 ? 50.991 40.703 22.854 1.00 54.56 447 PHE A O 1
ATOM 3055 N N . LYS A 1 415 ? 49.816 42.601 22.530 1.00 52.41 448 LYS A N 1
ATOM 3056 C CA . LYS A 1 415 ? 50.858 43.471 23.080 1.00 52.66 448 LYS A CA 1
ATOM 3057 C C . LYS A 1 415 ? 50.645 43.789 24.557 1.00 51.85 448 LYS A C 1
ATOM 3058 O O . LYS A 1 415 ? 51.494 44.419 25.201 1.00 47.37 448 LYS A O 1
ATOM 3064 N N . ASN A 1 416 ? 49.508 43.361 25.092 1.00 52.52 449 ASN A N 1
ATOM 3065 C CA . ASN A 1 416 ? 49.143 43.677 26.474 1.00 51.93 449 ASN A CA 1
ATOM 3066 C C . ASN A 1 416 ? 50.052 42.955 27.475 1.00 51.85 449 ASN A C 1
ATOM 3067 O O . ASN A 1 416 ? 49.963 41.736 27.645 1.00 48.34 449 ASN A O 1
ATOM 3072 N N . CYS A 1 417 ? 50.915 43.713 28.141 1.00 51.10 450 CYS A N 1
ATOM 3073 C CA . CYS A 1 417 ? 51.836 43.154 29.127 1.00 55.76 450 CYS A CA 1
ATOM 3074 C C . CYS A 1 417 ? 51.231 43.086 30.533 1.00 62.20 450 CYS A C 1
ATOM 3075 O O . CYS A 1 417 ? 51.829 42.518 31.443 1.00 62.80 450 CYS A O 1
ATOM 3078 N N . GLU A 1 418 ? 50.045 43.661 30.709 1.00 64.60 451 GLU A N 1
ATOM 3079 C CA . GLU A 1 418 ? 49.421 43.723 32.029 1.00 65.47 451 GLU A CA 1
ATOM 3080 C C . GLU A 1 418 ? 48.614 42.471 32.373 1.00 56.14 451 GLU A C 1
ATOM 3081 O O . GLU A 1 418 ? 48.521 42.085 33.530 1.00 55.47 451 GLU A O 1
ATOM 3087 N N . MET A 1 419 ? 48.024 41.843 31.366 1.00 54.85 452 MET A N 1
ATOM 3088 C CA . MET A 1 419 ? 47.147 40.707 31.606 1.00 46.95 452 MET A CA 1
ATOM 3089 C C . MET A 1 419 ? 47.722 39.430 30.992 1.00 49.52 452 MET A C 1
ATOM 3090 O O . MET A 1 419 ? 47.859 39.319 29.772 1.00 51.71 452 MET A O 1
ATOM 3095 N N . PHE A 1 420 ? 48.049 38.465 31.844 1.00 50.09 453 PHE A N 1
ATOM 3096 C CA . PHE A 1 420 ? 48.684 37.243 31.379 1.00 52.47 453 PHE A CA 1
ATOM 3097 C C . PHE A 1 420 ? 47.733 36.427 30.516 1.00 48.38 453 PHE A C 1
ATOM 3098 O O . PHE A 1 420 ? 48.183 35.652 29.678 1.00 49.13 453 PHE A O 1
ATOM 3106 N N . GLN A 1 421 ? 46.426 36.609 30.705 1.00 44.63 454 GLN A N 1
ATOM 3107 C CA . GLN A 1 421 ? 45.449 35.670 30.132 1.00 50.63 454 GLN A CA 1
ATOM 3108 C C . GLN A 1 421 ? 45.458 35.602 28.610 1.00 44.67 454 GLN A C 1
ATOM 3109 O O . GLN A 1 421 ? 45.192 34.548 28.030 1.00 43.98 454 GLN A O 1
ATOM 3115 N N . TYR A 1 422 ? 45.746 36.726 27.968 1.00 46.57 455 TYR A N 1
ATOM 3116 C CA . TYR A 1 422 ? 45.657 36.804 26.513 1.00 42.94 455 TYR A CA 1
ATOM 3117 C C . TYR A 1 422 ? 46.586 35.818 25.814 1.00 40.88 455 TYR A C 1
ATOM 3118 O O . TYR A 1 422 ? 46.127 35.001 25.019 1.00 38.96 455 TYR A O 1
ATOM 3127 N N . LEU A 1 423 ? 47.875 35.859 26.133 1.00 38.46 456 LEU A N 1
ATOM 3128 C CA . LEU A 1 423 ? 48.814 34.924 25.520 1.00 44.83 456 LEU A CA 1
ATOM 3129 C C . LEU A 1 423 ? 48.789 33.553 26.214 1.00 45.51 456 LEU A C 1
ATOM 3130 O O . LEU A 1 423 ? 49.140 32.542 25.612 1.00 44.94 456 LEU A O 1
ATOM 3135 N N . ALA A 1 424 ? 48.360 33.519 27.472 1.00 42.25 457 ALA A N 1
ATOM 3136 C CA . ALA A 1 424 ? 48.209 32.248 28.191 1.00 40.66 457 ALA A CA 1
ATOM 3137 C C . ALA A 1 424 ? 47.168 31.358 27.527 1.00 37.57 457 ALA A C 1
ATOM 3138 O O . ALA A 1 424 ? 47.333 30.146 27.462 1.00 42.00 457 ALA A O 1
ATOM 3140 N N . MET A 1 425 ? 46.098 31.964 27.028 1.00 38.96 458 MET A N 1
ATOM 3141 C CA . MET A 1 425 ? 45.058 31.216 26.328 1.00 36.40 458 MET A CA 1
ATOM 3142 C C . MET A 1 425 ? 45.606 30.586 25.050 1.00 40.85 458 MET A C 1
ATOM 3143 O O . MET A 1 425 ? 45.286 29.442 24.729 1.00 43.79 458 MET A O 1
ATOM 3148 N N . ALA A 1 426 ? 46.444 31.324 24.329 1.00 41.35 459 ALA A N 1
ATOM 3149 C CA . ALA A 1 426 ? 47.086 30.755 23.144 1.00 43.16 459 ALA A CA 1
ATOM 3150 C C . ALA A 1 426 ? 48.001 29.578 23.510 1.00 40.71 459 ALA A C 1
ATOM 3151 O O . ALA A 1 426 ? 48.041 28.584 22.783 1.00 41.06 459 ALA A O 1
ATOM 3153 N N . ARG A 1 427 ? 48.732 29.685 24.623 1.00 40.26 460 ARG A N 1
ATOM 3154 C CA . ARG A 1 427 ? 49.623 28.600 25.057 1.00 42.87 460 ARG A CA 1
ATOM 3155 C C . ARG A 1 427 ? 48.829 27.333 25.333 1.00 45.91 460 ARG A C 1
ATOM 3156 O O . ARG A 1 427 ? 49.228 26.230 24.973 1.00 40.01 460 ARG A O 1
ATOM 3164 N N . ILE A 1 428 ? 47.695 27.522 25.988 1.00 44.97 461 ILE A N 1
ATOM 3165 C CA . ILE A 1 428 ? 46.859 26.426 26.426 1.00 43.32 461 ILE A CA 1
ATOM 3166 C C . ILE A 1 428 ? 46.243 25.674 25.239 1.00 41.76 461 ILE A C 1
ATOM 3167 O O . ILE A 1 428 ? 46.219 24.434 25.224 1.00 40.60 461 ILE A O 1
ATOM 3172 N N . MET A 1 429 ? 45.788 26.421 24.236 1.00 36.50 462 MET A N 1
ATOM 3173 C CA . MET A 1 429 ? 45.300 25.817 23.001 1.00 43.70 462 MET A CA 1
ATOM 3174 C C . MET A 1 429 ? 46.366 24.922 22.363 1.00 45.93 462 MET A C 1
ATOM 3175 O O . MET A 1 429 ? 46.109 23.763 22.052 1.00 41.29 462 MET A O 1
ATOM 3180 N N . MET A 1 430 ? 47.567 25.465 22.191 1.00 44.56 463 MET A N 1
ATOM 3181 C CA . MET A 1 430 ? 48.640 24.736 21.539 1.00 47.00 463 MET A CA 1
ATOM 3182 C C . MET A 1 430 ? 49.089 23.535 22.357 1.00 43.58 463 MET A C 1
ATOM 3183 O O . MET A 1 430 ? 49.366 22.474 21.809 1.00 43.52 463 MET A O 1
ATOM 3188 N N . CYS A 1 431 ? 49.161 23.703 23.667 1.00 34.84 464 CYS A N 1
ATOM 3189 C CA . CYS A 1 431 ? 49.569 22.603 24.528 1.00 42.68 464 CYS A CA 1
ATOM 3190 C C . CYS A 1 431 ? 48.536 21.488 24.507 1.00 41.40 464 CYS A C 1
ATOM 3191 O O . CYS A 1 431 ? 48.884 20.304 24.544 1.00 41.23 464 CYS A O 1
ATOM 3194 N N . TRP A 1 432 ? 47.265 21.864 24.438 1.00 38.40 465 TRP A N 1
ATOM 3195 C CA . TRP A 1 432 ? 46.205 20.871 24.316 1.00 38.59 465 TRP A CA 1
ATOM 3196 C C . TRP A 1 432 ? 46.324 20.138 22.991 1.00 41.82 465 TRP A C 1
ATOM 3197 O O . TRP A 1 432 ? 46.321 18.902 22.939 1.00 44.36 465 TRP A O 1
ATOM 3208 N N . ILE A 1 433 ? 46.434 20.920 21.921 1.00 39.82 466 ILE A N 1
ATOM 3209 C CA . ILE A 1 433 ? 46.461 20.378 20.571 1.00 39.77 466 ILE A CA 1
ATOM 3210 C C . ILE A 1 433 ? 47.617 19.394 20.377 1.00 42.53 466 ILE A C 1
ATOM 3211 O O . ILE A 1 433 ? 47.419 18.327 19.800 1.00 43.98 466 ILE A O 1
ATOM 3216 N N . LYS A 1 434 ? 48.803 19.719 20.896 1.00 39.37 467 LYS A N 1
ATOM 3217 C CA . LYS A 1 434 ? 49.960 18.835 20.752 1.00 42.76 467 LYS A CA 1
ATOM 3218 C C . LYS A 1 434 ? 49.847 17.550 21.579 1.00 44.52 467 LYS A C 1
ATOM 3219 O O . LYS A 1 434 ? 50.664 16.638 21.425 1.00 50.58 467 LYS A O 1
ATOM 3225 N N . SER A 1 435 ? 48.849 17.480 22.451 1.00 40.77 468 SER A N 1
ATOM 3226 C CA . SER A 1 435 ? 48.728 16.373 23.398 1.00 47.75 468 SER A CA 1
ATOM 3227 C C . SER A 1 435 ? 47.871 15.220 22.895 1.00 43.26 468 SER A C 1
ATOM 3228 O O . SER A 1 435 ? 47.868 14.153 23.491 1.00 47.37 468 SER A O 1
ATOM 3231 N N . HIS A 1 436 ? 47.109 15.447 21.833 1.00 41.58 469 HIS A N 1
ATOM 3232 C CA . HIS A 1 436 ? 46.172 14.435 21.357 1.00 43.98 469 HIS A CA 1
ATOM 3233 C C . HIS A 1 436 ? 46.190 14.364 19.827 1.00 42.43 469 HIS A C 1
ATOM 3234 O O . HIS A 1 436 ? 45.885 15.336 19.141 1.00 41.28 469 HIS A O 1
ATOM 3241 N N . LYS A 1 437 ? 46.555 13.203 19.305 1.00 42.95 470 LYS A N 1
ATOM 3242 C CA . LYS A 1 437 ? 46.683 13.013 17.866 1.00 52.12 470 LYS A CA 1
ATOM 3243 C C . LYS A 1 437 ? 45.421 13.393 17.093 1.00 53.34 470 LYS A C 1
ATOM 3244 O O . LYS A 1 437 ? 45.498 14.080 16.077 1.00 48.86 470 LYS A O 1
ATOM 3250 N N . ASN A 1 438 ? 44.263 12.954 17.578 1.00 45.74 471 ASN A N 1
ATOM 3251 C CA . ASN A 1 438 ? 43.005 13.273 16.917 1.00 46.15 471 ASN A CA 1
ATOM 3252 C C . ASN A 1 438 ? 42.739 14.781 16.886 1.00 44.88 471 ASN A C 1
ATOM 3253 O O . ASN A 1 438 ? 42.204 15.306 15.912 1.00 43.75 471 ASN A O 1
ATOM 3258 N N . VAL A 1 439 ? 43.109 15.478 17.957 1.00 44.62 472 VAL A N 1
ATOM 3259 C CA . VAL A 1 439 ? 42.868 16.912 18.033 1.00 48.14 472 VAL A CA 1
ATOM 3260 C C . VAL A 1 439 ? 43.854 17.642 17.127 1.00 45.52 472 VAL A C 1
ATOM 3261 O O . VAL A 1 439 ? 43.484 18.573 16.415 1.00 44.90 472 VAL A O 1
ATOM 3265 N N . LEU A 1 440 ? 45.103 17.188 17.143 1.00 47.71 473 LEU A N 1
ATOM 3266 C CA . LEU A 1 440 ? 46.131 17.701 16.244 1.00 45.47 473 LEU A CA 1
ATOM 3267 C C . LEU A 1 440 ? 45.717 17.571 14.781 1.00 45.33 473 LEU A C 1
ATOM 3268 O O . LEU A 1 440 ? 45.908 18.496 13.995 1.00 43.03 473 LEU A O 1
ATOM 3273 N N . LYS A 1 441 ? 45.150 16.423 14.414 1.00 45.43 474 LYS A N 1
ATOM 3274 C CA . LYS A 1 441 ? 44.749 16.211 13.026 1.00 54.25 474 LYS A CA 1
ATOM 3275 C C . LYS A 1 441 ? 43.607 17.141 12.622 1.00 49.44 474 LYS A C 1
ATOM 3276 O O . LYS A 1 441 ? 43.625 17.696 11.532 1.00 49.40 474 LYS A O 1
ATOM 3282 N N . PHE A 1 442 ? 42.621 17.306 13.500 1.00 44.55 475 PHE A N 1
ATOM 3283 C CA . PHE A 1 442 ? 41.512 18.219 13.239 1.00 47.52 475 PHE A CA 1
ATOM 3284 C C . PHE A 1 442 ? 42.021 19.657 13.070 1.00 45.55 475 PHE A C 1
ATOM 3285 O O . PHE A 1 442 ? 41.605 20.374 12.157 1.00 44.02 475 PHE A O 1
ATOM 3293 N N . ALA A 1 443 ? 42.914 20.061 13.969 1.00 38.87 476 ALA A N 1
ATOM 3294 C CA . ALA A 1 443 ? 43.469 21.408 13.976 1.00 46.01 476 ALA A CA 1
ATOM 3295 C C . ALA A 1 443 ? 44.279 21.699 12.713 1.00 44.68 476 ALA A C 1
ATOM 3296 O O . ALA A 1 443 ? 44.160 22.771 12.128 1.00 47.38 476 ALA A O 1
ATOM 3298 N N . HIS A 1 444 ? 45.093 20.730 12.308 1.00 50.75 477 HIS A N 1
ATOM 3299 C CA . HIS A 1 444 ? 45.900 20.799 11.084 1.00 44.96 477 HIS A CA 1
ATOM 3300 C C . HIS A 1 444 ? 45.059 20.939 9.823 1.00 44.79 477 HIS A C 1
ATOM 3301 O O . HIS A 1 444 ? 45.519 21.465 8.804 1.00 41.16 477 HIS A O 1
ATOM 3308 N N . ARG A 1 445 ? 43.824 20.455 9.891 1.00 43.45 478 ARG A N 1
ATOM 3309 C CA . ARG A 1 445 ? 42.930 20.488 8.742 1.00 41.15 478 ARG A CA 1
ATOM 3310 C C . ARG A 1 445 ? 41.837 21.558 8.860 1.00 44.40 478 ARG A C 1
ATOM 3311 O O . ARG A 1 445 ? 40.993 21.686 7.978 1.00 47.91 478 ARG A O 1
ATOM 3319 N N . SER A 1 446 ? 41.875 22.338 9.939 1.00 47.58 479 SER A N 1
ATOM 3320 C CA . SER A 1 446 ? 40.918 23.424 10.153 1.00 48.96 479 SER A CA 1
ATOM 3321 C C . SER A 1 446 ? 41.400 24.728 9.508 1.00 49.16 479 SER A C 1
ATOM 3322 O O . SER A 1 446 ? 42.367 25.327 9.972 1.00 48.35 479 SER A O 1
ATOM 3325 N N . THR A 1 447 ? 40.734 25.166 8.441 1.00 47.75 480 THR A N 1
ATOM 3326 C CA . THR A 1 447 ? 41.184 26.352 7.714 1.00 49.20 480 THR A CA 1
ATOM 3327 C C . THR A 1 447 ? 41.032 27.610 8.565 1.00 49.14 480 THR A C 1
ATOM 3328 O O . THR A 1 447 ? 41.931 28.451 8.594 1.00 44.07 480 THR A O 1
ATOM 3332 N N . SER A 1 448 ? 39.910 27.728 9.271 1.00 51.36 481 SER A N 1
ATOM 3333 C CA . SER A 1 448 ? 39.684 28.893 10.117 1.00 53.09 481 SER A CA 1
ATOM 3334 C C . SER A 1 448 ? 40.726 28.962 11.229 1.00 47.15 481 SER A C 1
ATOM 3335 O O . SER A 1 448 ? 41.280 30.020 11.486 1.00 44.13 481 SER A O 1
ATOM 3338 N N . PHE A 1 449 ? 41.011 27.832 11.869 1.00 45.60 482 PHE A N 1
ATOM 3339 C CA . PHE A 1 449 ? 41.967 27.833 12.973 1.00 43.44 482 PHE A CA 1
ATOM 3340 C C . PHE A 1 449 ? 43.393 28.092 12.481 1.00 41.90 482 PHE A C 1
ATOM 3341 O O . PHE A 1 449 ? 44.118 28.890 13.066 1.00 44.63 482 PHE A O 1
ATOM 3349 N N . CYS A 1 450 ? 43.791 27.433 11.398 1.00 41.91 483 CYS A N 1
ATOM 3350 C CA . CYS A 1 450 ? 45.109 27.680 10.807 1.00 43.67 483 CYS A CA 1
ATOM 3351 C C . CYS A 1 450 ? 45.266 29.117 10.347 1.00 43.56 483 CYS A C 1
ATOM 3352 O O . CYS A 1 450 ? 46.317 29.723 10.552 1.00 46.88 483 CYS A O 1
ATOM 3355 N N . GLN A 1 451 ? 44.228 29.665 9.727 1.00 43.47 484 GLN A N 1
ATOM 3356 C CA . GLN A 1 451 ? 44.258 31.080 9.355 1.00 45.88 484 GLN A CA 1
ATOM 3357 C C . GLN A 1 451 ? 44.464 31.968 10.593 1.00 45.27 484 GLN A C 1
ATOM 3358 O O . GLN A 1 451 ? 45.265 32.905 10.566 1.00 43.16 484 GLN A O 1
ATOM 3364 N N . SER A 1 452 ? 43.750 31.663 11.677 1.00 41.91 485 SER A N 1
ATOM 3365 C CA . SER A 1 452 ? 43.859 32.448 12.910 1.00 42.48 485 SER A CA 1
ATOM 3366 C C . SER A 1 452 ? 45.264 32.406 13.511 1.00 41.08 485 SER A C 1
ATOM 3367 O O . SER A 1 452 ? 45.788 33.426 13.942 1.00 45.24 485 SER A O 1
ATOM 3370 N N . MET A 1 453 ? 45.871 31.224 13.538 1.00 41.64 486 MET A N 1
ATOM 3371 C CA . MET A 1 453 ? 47.204 31.079 14.117 1.00 41.19 486 MET A CA 1
ATOM 3372 C C . MET A 1 453 ? 48.264 31.748 13.263 1.00 42.70 486 MET A C 1
ATOM 3373 O O . MET A 1 453 ? 49.246 32.271 13.782 1.00 51.15 486 MET A O 1
ATOM 3378 N N . VAL A 1 454 ? 48.063 31.719 11.949 1.00 43.23 487 VAL A N 1
ATOM 3379 C CA . VAL A 1 454 ? 48.928 32.436 11.012 1.00 45.47 487 VAL A CA 1
ATOM 3380 C C . VAL A 1 454 ? 48.912 33.946 11.279 1.00 47.65 487 VAL A C 1
ATOM 3381 O O . VAL A 1 454 ? 49.969 34.588 11.344 1.00 54.19 487 VAL A O 1
ATOM 3385 N N . ASN A 1 455 ? 47.714 34.507 11.445 1.00 47.02 488 ASN A N 1
ATOM 3386 C CA . ASN A 1 455 ? 47.561 35.938 11.745 1.00 46.82 488 ASN A CA 1
ATOM 3387 C C . ASN A 1 455 ? 48.222 36.307 13.064 1.00 42.68 488 ASN A C 1
ATOM 3388 O O . ASN A 1 455 ? 48.917 37.315 13.155 1.00 43.99 488 ASN A O 1
ATOM 3393 N N . LEU A 1 456 ? 48.006 35.474 14.080 1.00 44.17 489 LEU A N 1
ATOM 3394 C CA . LEU A 1 456 ? 48.580 35.713 15.397 1.00 46.31 489 LEU A CA 1
ATOM 3395 C C . LEU A 1 456 ? 50.096 35.582 15.345 1.00 45.47 489 LEU A C 1
ATOM 3396 O O . LEU A 1 456 ? 50.819 36.438 15.847 1.00 54.17 489 LEU A O 1
ATOM 3401 N N . THR A 1 457 ? 50.572 34.508 14.722 1.00 41.64 490 THR A N 1
ATOM 3402 C CA . THR A 1 457 ? 52.003 34.266 14.632 1.00 40.17 490 THR A CA 1
ATOM 3403 C C . THR A 1 457 ? 52.678 35.410 13.878 1.00 46.50 490 THR A C 1
ATOM 3404 O O . THR A 1 457 ? 53.734 35.886 14.299 1.00 53.19 490 THR A O 1
ATOM 3408 N N . ASN A 1 458 ? 52.060 35.874 12.790 1.00 45.54 491 ASN A N 1
ATOM 3409 C CA . ASN A 1 458 ? 52.621 36.993 12.022 1.00 46.48 491 ASN A CA 1
ATOM 3410 C C . ASN A 1 458 ? 52.705 38.282 12.841 1.00 46.68 491 ASN A C 1
ATOM 3411 O O . ASN A 1 458 ? 53.667 39.043 12.700 1.00 45.03 491 ASN A O 1
ATOM 3416 N N . GLU A 1 459 ? 51.707 38.537 13.690 1.00 44.23 492 GLU A N 1
ATOM 3417 C CA . GLU A 1 459 ? 51.761 39.714 14.571 1.00 45.31 492 GLU A CA 1
ATOM 3418 C C . GLU A 1 459 ? 52.876 39.542 15.599 1.00 49.11 492 GLU A C 1
ATOM 3419 O O . GLU A 1 459 ? 53.581 40.486 15.931 1.00 50.73 492 GLU A O 1
ATOM 3425 N N . LEU A 1 460 ? 53.030 38.326 16.105 1.00 49.83 493 LEU A N 1
ATOM 3426 C CA . LEU A 1 460 ? 54.073 38.061 17.083 1.00 53.53 493 LEU A CA 1
ATOM 3427 C C . LEU A 1 460 ? 55.454 38.244 16.461 1.00 55.90 493 LEU A C 1
ATOM 3428 O O . LEU A 1 460 ? 56.322 38.886 17.049 1.00 55.53 493 LEU A O 1
ATOM 3433 N N . LEU A 1 461 ? 55.646 37.707 15.259 1.00 57.53 494 LEU A N 1
ATOM 3434 C CA . LEU A 1 461 ? 56.917 37.860 14.554 1.00 61.78 494 LEU A CA 1
ATOM 3435 C C . LEU A 1 461 ? 57.262 39.329 14.302 1.00 65.06 494 LEU A C 1
ATOM 3436 O O . LEU A 1 461 ? 58.437 39.698 14.253 1.00 67.66 494 LEU A O 1
ATOM 3441 N N . SER A 1 462 ? 56.245 40.172 14.156 1.00 68.49 495 SER A N 1
ATOM 3442 C CA . SER A 1 462 ? 56.477 41.598 13.918 1.00 73.01 495 SER A CA 1
ATOM 3443 C C . SER A 1 462 ? 56.797 42.353 15.210 1.00 76.34 495 SER A C 1
ATOM 3444 O O . SER A 1 462 ? 57.247 43.496 15.170 1.00 75.26 495 SER A O 1
ATOM 3447 N N . SER A 1 463 ? 56.555 41.712 16.350 1.00 79.18 496 SER A N 1
ATOM 3448 C CA . SER A 1 463 ? 56.835 42.323 17.646 1.00 82.76 496 SER A CA 1
ATOM 3449 C C . SER A 1 463 ? 58.326 42.286 17.964 1.00 86.01 496 SER A C 1
ATOM 3450 O O . SER A 1 463 ? 58.929 43.315 18.268 1.00 88.86 496 SER A O 1
ATOM 3453 N N . HIS A 1 474 ? 65.444 28.450 18.818 1.00 107.04 507 HIS A N 1
ATOM 3454 C CA . HIS A 1 474 ? 64.902 27.168 19.258 1.00 108.23 507 HIS A CA 1
ATOM 3455 C C . HIS A 1 474 ? 64.109 27.320 20.568 1.00 89.94 507 HIS A C 1
ATOM 3456 O O . HIS A 1 474 ? 63.774 28.433 20.971 1.00 84.61 507 HIS A O 1
ATOM 3463 N N . ARG A 1 475 ? 63.830 26.195 21.220 1.00 83.07 508 ARG A N 1
ATOM 3464 C CA . ARG A 1 475 ? 62.905 26.116 22.354 1.00 84.02 508 ARG A CA 1
ATOM 3465 C C . ARG A 1 475 ? 63.281 27.018 23.528 1.00 81.65 508 ARG A C 1
ATOM 3466 O O . ARG A 1 475 ? 64.374 26.907 24.087 1.00 87.71 508 ARG A O 1
ATOM 3474 N N . PRO A 1 476 ? 62.367 27.922 23.900 1.00 72.54 509 PRO A N 1
ATOM 3475 C CA . PRO A 1 476 ? 62.585 28.859 25.007 1.00 71.97 509 PRO A CA 1
ATOM 3476 C C . PRO A 1 476 ? 62.652 28.157 26.367 1.00 65.50 509 PRO A C 1
ATOM 3477 O O . PRO A 1 476 ? 62.131 27.054 26.527 1.00 60.45 509 PRO A O 1
ATOM 3481 N N . THR A 1 477 ? 63.314 28.792 27.329 1.00 67.00 510 THR A N 1
ATOM 3482 C CA . THR A 1 477 ? 63.351 28.289 28.695 1.00 62.47 510 THR A CA 1
ATOM 3483 C C . THR A 1 477 ? 63.004 29.394 29.682 1.00 60.53 510 THR A C 1
ATOM 3484 O O . THR A 1 477 ? 62.714 30.529 29.292 1.00 58.39 510 THR A O 1
ATOM 3488 N N . ARG A 1 478 ? 63.058 29.052 30.963 1.00 61.48 511 ARG A N 1
ATOM 3489 C CA . ARG A 1 478 ? 62.572 29.919 32.025 1.00 55.82 511 ARG A CA 1
ATOM 3490 C C . ARG A 1 478 ? 62.977 29.378 33.388 1.00 61.74 511 ARG A C 1
ATOM 3491 O O . ARG A 1 478 ? 63.472 28.255 33.497 1.00 66.81 511 ARG A O 1
ATOM 3499 N N . ASP A 1 479 ? 62.741 30.164 34.433 1.00 64.42 512 ASP A N 1
ATOM 3500 C CA . ASP A 1 479 ? 63.208 29.790 35.762 1.00 65.48 512 ASP A CA 1
ATOM 3501 C C . ASP A 1 479 ? 62.086 29.422 36.723 1.00 60.76 512 ASP A C 1
ATOM 3502 O O . ASP A 1 479 ? 62.350 28.934 37.826 1.00 56.02 512 ASP A O 1
ATOM 3507 N N . TYR A 1 480 ? 60.841 29.631 36.301 1.00 53.78 513 TYR A N 1
ATOM 3508 C CA . TYR A 1 480 ? 59.699 29.356 37.164 1.00 49.66 513 TYR A CA 1
ATOM 3509 C C . TYR A 1 480 ? 58.397 29.238 36.382 1.00 52.82 513 TYR A C 1
ATOM 3510 O O . TYR A 1 480 ? 58.325 29.614 35.209 1.00 55.87 513 TYR A O 1
ATOM 3519 N N . PHE A 1 481 ? 57.370 28.709 37.043 1.00 50.32 514 PHE A N 1
ATOM 3520 C CA . PHE A 1 481 ? 56.053 28.542 36.433 1.00 50.33 514 PHE A CA 1
ATOM 3521 C C . PHE A 1 481 ? 55.286 29.861 36.374 1.00 50.82 514 PHE A C 1
ATOM 3522 O O . PHE A 1 481 ? 55.408 30.697 37.271 1.00 49.01 514 PHE A O 1
ATOM 3530 N N . TYR A 1 482 ? 54.497 30.038 35.316 1.00 53.28 515 TYR A N 1
ATOM 3531 C CA . TYR A 1 482 ? 53.640 31.212 35.180 1.00 47.75 515 TYR A CA 1
ATOM 3532 C C . TYR A 1 482 ? 52.230 30.899 35.699 1.00 48.44 515 TYR A C 1
ATOM 3533 O O . TYR A 1 482 ? 51.930 29.748 36.038 1.00 42.06 515 TYR A O 1
ATOM 3542 N N . GLU A 1 483 ? 51.372 31.919 35.759 1.00 45.94 516 GLU A N 1
ATOM 3543 C CA . GLU A 1 483 ? 50.039 31.773 36.344 1.00 45.01 516 GLU A CA 1
ATOM 3544 C C . GLU A 1 483 ? 49.279 30.616 35.721 1.00 39.74 516 GLU A C 1
ATOM 3545 O O . GLU A 1 483 ? 48.719 29.780 36.434 1.00 45.57 516 GLU A O 1
ATOM 3551 N N . GLU A 1 484 ? 49.268 30.562 34.392 1.00 40.93 517 G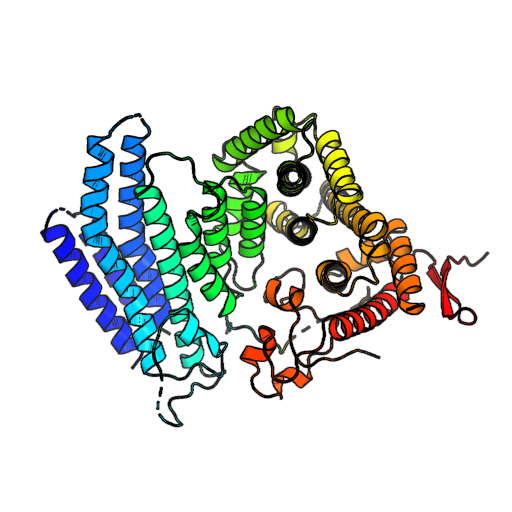LU A N 1
ATOM 3552 C CA . GLU A 1 484 ? 48.514 29.527 33.695 1.00 40.74 517 GLU A CA 1
ATOM 3553 C C . GLU A 1 484 ? 49.127 28.139 33.929 1.00 44.02 517 GLU A C 1
ATOM 3554 O O . GLU A 1 484 ? 48.406 27.144 33.948 1.00 37.29 517 GLU A O 1
ATOM 3560 N N . ASP A 1 485 ? 50.442 28.071 34.125 1.00 47.90 518 ASP A N 1
ATOM 3561 C CA . ASP A 1 485 ? 51.087 26.798 34.445 1.00 47.41 518 ASP A CA 1
ATOM 3562 C C . ASP A 1 485 ? 50.572 26.290 35.785 1.00 49.00 518 ASP A C 1
ATOM 3563 O O . ASP A 1 485 ? 50.143 25.142 35.915 1.00 48.63 518 ASP A O 1
ATOM 3568 N N . ILE A 1 486 ? 50.629 27.164 36.781 1.00 46.92 519 ILE A N 1
ATOM 3569 C CA . ILE A 1 486 ? 50.201 26.829 38.126 1.00 49.48 519 ILE A CA 1
ATOM 3570 C C . ILE A 1 486 ? 48.749 26.354 38.156 1.00 51.45 519 ILE A C 1
ATOM 3571 O O . ILE A 1 486 ? 48.428 25.359 38.811 1.00 54.38 519 ILE A O 1
ATOM 3576 N N . MET A 1 487 ? 47.882 27.060 37.437 1.00 42.16 520 MET A N 1
ATOM 3577 C CA . MET A 1 487 ? 46.457 26.738 37.440 1.00 45.71 520 MET A CA 1
ATOM 3578 C C . MET A 1 487 ? 46.180 25.344 36.889 1.00 45.89 520 MET A C 1
ATOM 3579 O O . MET A 1 487 ? 45.285 24.653 37.369 1.00 46.15 520 MET A O 1
ATOM 3584 N N . LEU A 1 488 ? 46.966 24.927 35.902 1.00 42.76 521 LEU A N 1
ATOM 3585 C CA . LEU A 1 488 ? 46.698 23.683 35.184 1.00 44.39 521 LEU A CA 1
ATOM 3586 C C . LEU A 1 488 ? 47.586 22.489 35.579 1.00 49.57 521 LEU A C 1
ATOM 3587 O O . LEU A 1 488 ? 47.613 21.469 34.871 1.00 46.52 521 LEU A O 1
ATOM 3592 N N . LYS A 1 489 ? 48.320 22.605 36.685 1.00 43.66 522 LYS A N 1
ATOM 3593 C CA . LYS A 1 489 ? 49.153 21.487 37.136 1.00 48.34 522 LYS A CA 1
ATOM 3594 C C . LYS A 1 489 ? 48.280 20.249 37.344 1.00 41.46 522 LYS A C 1
ATOM 3595 O O . LYS A 1 489 ? 47.230 20.342 37.967 1.00 40.94 522 LYS A O 1
ATOM 3601 N N . GLU A 1 490 ? 48.710 19.122 36.774 1.00 42.00 523 GLU A N 1
ATOM 3602 C CA . GLU A 1 490 ? 48.018 17.821 36.849 1.00 43.47 523 GLU A CA 1
ATOM 3603 C C . GLU A 1 490 ? 46.692 17.751 36.084 1.00 47.57 523 GLU A C 1
ATOM 3604 O O . GLU A 1 490 ? 45.927 16.794 36.246 1.00 45.67 523 GLU A O 1
ATOM 3610 N N . PHE A 1 491 ? 46.429 18.760 35.255 1.00 43.36 524 PHE A N 1
ATOM 3611 C CA . PHE A 1 491 ? 45.290 18.749 34.336 1.00 41.09 524 PHE A CA 1
ATOM 3612 C C . PHE A 1 491 ? 45.547 17.754 33.208 1.00 44.84 524 PHE A C 1
ATOM 3613 O O . PHE A 1 491 ? 46.471 17.941 32.420 1.00 47.78 524 PHE A O 1
ATOM 3621 N N . GLY A 1 492 ? 44.737 16.703 33.134 1.00 40.21 525 GLY A N 1
ATOM 3622 C CA . GLY A 1 492 ? 44.942 15.642 32.154 1.00 41.16 525 GLY A CA 1
ATOM 3623 C C . GLY A 1 492 ? 45.000 16.030 30.680 1.00 42.80 525 GLY A C 1
ATOM 3624 O O . GLY A 1 492 ? 45.871 15.561 29.958 1.00 38.44 525 GLY A O 1
ATOM 3625 N N . PRO A 1 493 ? 44.071 16.882 30.211 1.00 40.61 526 PRO A N 1
ATOM 3626 C CA . PRO A 1 493 ? 44.086 17.174 28.768 1.00 44.72 526 PRO A CA 1
ATOM 3627 C C . PRO A 1 493 ? 45.363 17.844 28.240 1.00 41.91 526 PRO A C 1
ATOM 3628 O O . PRO A 1 493 ? 45.635 17.745 27.051 1.00 42.20 526 PRO A O 1
ATOM 3632 N N . THR A 1 494 ? 46.120 18.517 29.098 1.00 40.68 527 THR A N 1
ATOM 3633 C CA . THR A 1 494 ? 47.394 19.096 28.682 1.00 42.96 527 THR A CA 1
ATOM 3634 C C . THR A 1 494 ? 48.544 18.232 29.202 1.00 49.18 527 THR A C 1
ATOM 3635 O O . THR A 1 494 ? 49.697 18.667 29.248 1.00 44.34 527 THR A O 1
ATOM 3639 N N . LYS A 1 495 ? 48.203 17.003 29.592 1.00 45.17 528 LYS A N 1
ATOM 3640 C CA . LYS A 1 495 ? 49.172 16.023 30.080 1.00 50.66 528 LYS A CA 1
ATOM 3641 C C . LYS A 1 495 ? 49.930 16.461 31.325 1.00 49.41 528 LYS A C 1
ATOM 3642 O O . LYS A 1 495 ? 51.126 16.189 31.457 1.00 48.82 528 LYS A O 1
ATOM 3648 N N . PHE A 1 496 ? 49.219 17.160 32.210 1.00 50.70 529 PHE A N 1
ATOM 3649 C CA . PHE A 1 496 ? 49.610 17.363 33.608 1.00 45.58 529 PHE A CA 1
ATOM 3650 C C . PHE A 1 496 ? 50.588 18.519 33.773 1.00 43.57 529 PHE A C 1
ATOM 3651 O O . PHE A 1 496 ? 50.819 18.985 34.891 1.00 41.21 529 PHE A O 1
ATOM 3659 N N . THR A 1 497 ? 51.151 18.991 32.664 1.00 45.21 530 THR A N 1
ATOM 3660 C CA . THR A 1 497 ? 52.026 20.163 32.698 1.00 47.72 530 THR A CA 1
ATOM 3661 C C . THR A 1 497 ? 52.133 20.738 31.275 1.00 47.58 530 THR A C 1
ATOM 3662 O O . THR A 1 497 ? 52.207 19.989 30.299 1.00 49.13 530 THR A O 1
ATOM 3666 N N . LEU A 1 498 ? 52.097 22.063 31.150 1.00 43.38 531 LEU A N 1
ATOM 3667 C CA . LEU A 1 498 ? 52.240 22.695 29.836 1.00 41.60 531 LEU A CA 1
ATOM 3668 C C . LEU A 1 498 ? 53.661 22.487 29.307 1.00 48.88 531 LEU A C 1
ATOM 3669 O O . LEU A 1 498 ? 54.623 23.040 29.842 1.00 51.93 531 LEU A O 1
ATOM 3674 N N . SER A 1 499 ? 53.786 21.694 28.247 1.00 52.27 532 SER A N 1
ATOM 3675 C CA . SER A 1 499 ? 55.091 21.264 27.759 1.00 53.03 532 SER A CA 1
ATOM 3676 C C . SER A 1 499 ? 55.615 22.034 26.526 1.00 53.63 532 SER A C 1
ATOM 3677 O O . SER A 1 499 ? 56.390 21.484 25.742 1.00 47.60 532 SER A O 1
ATOM 3680 N N . ASP A 1 500 ? 55.204 23.289 26.354 1.00 50.25 533 ASP A N 1
ATOM 3681 C CA . ASP A 1 500 ? 55.740 24.101 25.262 1.00 48.73 533 ASP A CA 1
ATOM 3682 C C . ASP A 1 500 ? 57.141 24.618 25.599 1.00 48.03 533 ASP A C 1
ATOM 3683 O O . ASP A 1 500 ? 58.022 24.627 24.747 1.00 49.81 533 ASP A O 1
ATOM 3688 N N . PHE A 1 501 ? 57.348 25.043 26.839 1.00 48.46 534 PHE A N 1
ATOM 3689 C CA . PHE A 1 501 ? 58.692 25.350 27.314 1.00 56.52 534 PHE A CA 1
ATOM 3690 C C . PHE A 1 501 ? 59.472 24.064 27.527 1.00 64.37 534 PHE A C 1
ATOM 3691 O O . PHE A 1 501 ? 58.884 22.989 27.651 1.00 66.71 534 PHE A O 1
ATOM 3699 N N . ASN A 1 502 ? 60.793 24.179 27.592 1.00 68.53 535 ASN A N 1
ATOM 3700 C CA . ASN A 1 502 ? 61.617 23.075 28.062 1.00 72.42 535 ASN A CA 1
ATOM 3701 C C . ASN A 1 502 ? 62.037 23.337 29.504 1.00 66.37 535 ASN A C 1
ATOM 3702 O O . ASN A 1 502 ? 63.028 24.025 29.756 1.00 74.55 535 ASN A O 1
ATOM 3707 N N . ASP A 1 503 ? 61.265 22.801 30.446 1.00 60.61 536 ASP A N 1
ATOM 3708 C CA . ASP A 1 503 ? 61.519 23.027 31.867 1.00 61.74 536 ASP A CA 1
ATOM 3709 C C . ASP A 1 503 ? 62.466 21.964 32.407 1.00 66.35 536 ASP A C 1
ATOM 3710 O O . ASP A 1 503 ? 62.544 21.734 33.614 1.00 66.86 536 ASP A O 1
ATOM 3715 N N . GLU A 1 504 ? 63.177 21.325 31.484 1.00 70.71 537 GLU A N 1
ATOM 3716 C CA . GLU A 1 504 ? 64.144 20.277 31.784 1.00 77.95 537 GLU A CA 1
ATOM 3717 C C . GLU A 1 504 ? 65.039 20.641 32.961 1.00 75.52 537 GLU A C 1
ATOM 3718 O O . GLU A 1 504 ? 65.104 19.913 33.946 1.00 75.32 537 GLU A O 1
ATOM 3724 N N . LYS A 1 505 ? 65.697 21.792 32.860 1.00 72.10 538 LYS A N 1
ATOM 3725 C CA . LYS A 1 505 ? 66.673 22.219 33.855 1.00 82.40 538 LYS A CA 1
ATOM 3726 C C . LYS A 1 505 ? 66.091 22.643 35.207 1.00 81.21 538 LYS A C 1
ATOM 3727 O O . LYS A 1 505 ? 66.831 22.713 36.190 1.00 80.42 538 LYS A O 1
ATOM 3733 N N . LEU A 1 506 ? 64.808 22.939 35.270 1.00 75.74 539 LEU A N 1
ATOM 3734 C CA . LEU A 1 506 ? 64.219 23.372 36.518 1.00 76.35 539 LEU A CA 1
ATOM 3735 C C . LEU A 1 506 ? 64.433 22.402 37.652 1.00 85.68 539 LEU A C 1
ATOM 3736 O O . LEU A 1 506 ? 64.608 22.790 38.784 1.00 93.34 539 LEU A O 1
ATOM 3741 N N . LEU A 1 507 ? 64.407 21.126 37.347 1.00 83.87 540 LEU A N 1
ATOM 3742 C CA . LEU A 1 507 ? 64.513 20.100 38.377 1.00 87.86 540 LEU A CA 1
ATOM 3743 C C . LEU A 1 507 ? 65.882 20.091 39.053 1.00 92.92 540 LEU A C 1
ATOM 3744 O O . LEU A 1 507 ? 66.024 19.615 40.181 1.00 94.44 540 LEU A O 1
ATOM 3749 N N . SER A 1 508 ? 66.887 20.612 38.358 1.00 92.34 541 SER A N 1
ATOM 3750 C CA . SER A 1 508 ? 68.231 20.678 38.913 1.00 95.83 541 SER A CA 1
ATOM 3751 C C . SER A 1 508 ? 68.483 22.019 39.602 1.00 94.17 541 SER A C 1
ATOM 3752 O O . SER A 1 508 ? 69.574 22.265 40.116 1.00 96.69 541 SER A O 1
ATOM 3755 N N . MET A 1 509 ? 67.469 22.879 39.617 1.00 89.22 542 MET A N 1
ATOM 3756 C CA . MET A 1 509 ? 67.590 24.186 40.256 1.00 86.71 542 MET A CA 1
ATOM 3757 C C . MET A 1 509 ? 67.089 24.159 41.703 1.00 86.08 542 MET A C 1
ATOM 3758 O O . MET A 1 509 ? 66.374 23.242 42.117 1.00 83.91 542 MET A O 1
ATOM 3763 N N . ASP A 1 510 ? 67.482 25.175 42.465 1.00 86.25 543 ASP A N 1
ATOM 3764 C CA . ASP A 1 510 ? 67.128 25.292 43.875 1.00 85.50 543 ASP A CA 1
ATOM 3765 C C . ASP A 1 510 ? 65.705 25.807 44.068 1.00 77.73 543 ASP A C 1
ATOM 3766 O O . ASP A 1 510 ? 65.121 26.382 43.147 1.00 73.07 543 ASP A O 1
ATOM 3771 N N . ASN A 1 511 ? 65.168 25.609 45.271 1.00 75.16 544 ASN A N 1
ATOM 3772 C CA . ASN A 1 511 ? 63.844 26.106 45.641 1.00 71.97 544 ASN A CA 1
ATOM 3773 C C . ASN A 1 511 ? 62.778 25.679 44.648 1.00 66.75 544 ASN A C 1
ATOM 3774 O O . ASN A 1 511 ? 61.895 26.463 44.303 1.00 66.33 544 ASN A O 1
ATOM 3779 N N . LEU A 1 512 ? 62.873 24.437 44.186 1.00 65.25 545 LEU A N 1
ATOM 3780 C CA . LEU A 1 512 ? 61.988 23.934 43.142 1.00 67.64 545 LEU A CA 1
ATOM 3781 C C . LEU A 1 512 ? 60.495 24.037 43.490 1.00 65.36 545 LEU A C 1
ATOM 3782 O O . LEU A 1 512 ? 59.712 24.454 42.636 1.00 65.94 545 LEU A O 1
ATOM 3787 N N . PRO A 1 513 ? 60.092 23.663 44.727 1.00 63.13 546 PRO A N 1
ATOM 3788 C CA . PRO A 1 513 ? 58.669 23.819 45.056 1.00 58.88 546 PRO A CA 1
ATOM 3789 C C . PRO A 1 513 ? 58.164 25.243 44.884 1.00 56.23 546 PRO A C 1
ATOM 3790 O O . PRO A 1 513 ? 57.077 25.438 44.350 1.00 54.23 546 PRO A O 1
ATOM 3794 N N . ASP A 1 514 ? 58.944 26.224 45.320 1.00 61.93 547 ASP A N 1
ATOM 3795 C CA . ASP A 1 514 ? 58.552 27.618 45.153 1.00 60.41 547 ASP A CA 1
ATOM 3796 C C . ASP A 1 514 ? 58.526 28.008 43.674 1.00 58.12 547 ASP A C 1
ATOM 3797 O O . ASP A 1 514 ? 57.646 28.759 43.248 1.00 56.50 547 ASP A O 1
ATOM 3802 N N . ARG A 1 515 ? 59.477 27.490 42.895 1.00 57.01 548 ARG A N 1
ATOM 3803 C CA . ARG A 1 515 ? 59.531 27.772 41.457 1.00 57.94 548 ARG A CA 1
ATOM 3804 C C . ARG A 1 515 ? 58.269 27.336 40.755 1.00 54.21 548 ARG A C 1
ATOM 3805 O O . ARG A 1 515 ? 57.796 28.004 39.832 1.00 50.29 548 ARG A O 1
ATOM 3813 N N . LEU A 1 516 ? 57.741 26.197 41.191 1.00 54.68 549 LEU A N 1
ATOM 3814 C CA . LEU A 1 516 ? 56.580 25.597 40.546 1.00 57.35 549 LEU A CA 1
ATOM 3815 C C . LEU A 1 516 ? 55.271 26.197 41.069 1.00 58.33 549 LEU A C 1
ATOM 3816 O O . LEU A 1 516 ? 54.194 25.758 40.689 1.00 55.71 549 LEU A O 1
ATOM 3821 N N . VAL A 1 517 ? 55.369 27.197 41.941 1.00 60.84 550 VAL A N 1
ATOM 3822 C CA . VAL A 1 517 ? 54.197 27.994 42.311 1.00 55.57 550 VAL A CA 1
ATOM 3823 C C . VAL A 1 517 ? 54.471 29.478 42.096 1.00 51.02 550 VAL A C 1
ATOM 3824 O O . VAL A 1 517 ? 53.909 30.323 42.782 1.00 50.23 550 VAL A O 1
ATOM 3828 N N . GLY A 1 518 ? 55.348 29.779 41.142 1.00 57.87 551 GLY A N 1
ATOM 3829 C CA . GLY A 1 518 ? 55.599 31.143 40.712 1.00 59.84 551 GLY A CA 1
ATOM 3830 C C . GLY A 1 518 ? 56.526 31.976 41.579 1.00 67.78 551 GLY A C 1
ATOM 3831 O O . GLY A 1 518 ? 56.733 33.156 41.298 1.00 68.32 551 GLY A O 1
ATOM 3832 N N . LYS A 1 519 ? 57.092 31.378 42.624 1.00 68.87 552 LYS A N 1
ATOM 3833 C CA . LYS A 1 519 ? 57.936 32.126 43.550 1.00 68.10 552 LYS A CA 1
ATOM 3834 C C . LYS A 1 519 ? 59.421 31.816 43.378 1.00 68.66 552 LYS A C 1
ATOM 3835 O O . LYS A 1 519 ? 59.838 30.661 43.430 1.00 70.14 552 LYS A O 1
ATOM 3841 N N . SER A 1 520 ? 60.213 32.862 43.165 1.00 70.52 553 SER A N 1
ATOM 3842 C CA . SER A 1 520 ? 61.657 32.712 43.023 1.00 74.70 553 SER A CA 1
ATOM 3843 C C . SER A 1 520 ? 62.367 34.048 43.211 1.00 71.83 553 SER A C 1
ATOM 3844 O O . SER A 1 520 ? 61.735 35.104 43.223 1.00 66.76 553 SER A O 1
ATOM 3847 N N . LYS A 1 521 ? 63.686 33.988 43.357 1.00 75.50 554 LYS A N 1
ATOM 3848 C CA . LYS A 1 521 ? 64.502 35.190 43.465 1.00 86.65 554 LYS A CA 1
ATOM 3849 C C . LYS A 1 521 ? 64.522 35.926 42.132 1.00 93.79 554 LYS A C 1
ATOM 3850 O O . LYS A 1 521 ? 64.576 37.155 42.081 1.00 92.04 554 LYS A O 1
ATOM 3856 N N . ASN A 1 522 ? 64.484 35.156 41.051 1.00 105.16 555 ASN A N 1
ATOM 3857 C CA . ASN A 1 522 ? 64.410 35.723 39.716 1.00 114.04 555 ASN A CA 1
ATOM 3858 C C . ASN A 1 522 ? 62.972 35.814 39.235 1.00 111.82 555 ASN A C 1
ATOM 3859 O O . ASN A 1 522 ? 62.509 34.965 38.479 1.00 114.50 555 ASN A O 1
ATOM 3864 N N . LYS A 1 523 ? 62.254 36.831 39.697 1.00 99.08 556 LYS A N 1
ATOM 3865 C CA . LYS A 1 523 ? 60.951 37.132 39.127 1.00 87.17 556 LYS A CA 1
ATOM 3866 C C . LYS A 1 523 ? 61.118 38.213 38.077 1.00 77.19 556 LYS A C 1
ATOM 3867 O O . LYS A 1 523 ? 61.789 39.219 38.298 1.00 73.58 556 LYS A O 1
ATOM 3873 N N . LEU A 1 524 ? 60.516 37.985 36.920 1.00 74.25 557 LEU A N 1
ATOM 3874 C CA . LEU A 1 524 ? 60.650 38.895 35.797 1.00 72.12 557 LEU A CA 1
ATOM 3875 C C . LEU A 1 524 ? 59.548 39.942 35.824 1.00 66.19 557 LEU A C 1
ATOM 3876 O O . LEU A 1 524 ? 58.508 39.734 36.446 1.00 66.20 557 LEU A O 1
ATOM 3881 N N . THR A 1 525 ? 59.773 41.065 35.147 1.00 61.23 558 THR A N 1
ATOM 3882 C CA . THR A 1 525 ? 58.725 42.063 34.992 1.00 57.39 558 THR A CA 1
ATOM 3883 C C . THR A 1 525 ? 57.555 41.457 34.223 1.00 57.69 558 THR A C 1
ATOM 3884 O O . THR A 1 525 ? 57.699 40.424 33.568 1.00 63.83 558 THR A O 1
ATOM 3888 N N . ALA A 1 526 ? 56.400 42.102 34.297 1.00 59.06 559 ALA A N 1
ATOM 3889 C CA . ALA A 1 526 ? 55.246 41.660 33.527 1.00 62.97 559 ALA A CA 1
ATOM 3890 C C . ALA A 1 526 ? 55.591 41.678 32.044 1.00 59.27 559 ALA A C 1
ATOM 3891 O O . ALA A 1 526 ? 55.148 40.819 31.279 1.00 57.67 559 ALA A O 1
ATOM 3893 N N . LYS A 1 527 ? 56.400 42.662 31.660 1.00 61.80 560 LYS A N 1
ATOM 3894 C CA . LYS A 1 527 ? 56.852 42.825 30.282 1.00 62.46 560 LYS A CA 1
ATOM 3895 C C . LYS A 1 527 ? 57.722 41.647 29.845 1.00 65.59 560 LYS A C 1
ATOM 3896 O O . LYS A 1 527 ? 57.483 41.028 28.802 1.00 65.05 560 LYS A O 1
ATOM 3902 N N . GLU A 1 528 ? 58.729 41.341 30.656 1.00 59.54 561 GLU A N 1
ATOM 3903 C CA . GLU A 1 528 ? 59.604 40.216 30.379 1.00 52.87 561 GLU A CA 1
ATOM 3904 C C . GLU A 1 528 ? 58.807 38.921 30.307 1.00 50.98 561 GLU A C 1
ATOM 3905 O O . GLU A 1 528 ? 59.013 38.120 29.399 1.00 54.52 561 GLU A O 1
ATOM 3911 N N . GLU A 1 529 ? 57.873 38.724 31.232 1.00 53.38 562 GLU A N 1
ATOM 3912 C CA . GLU A 1 529 ? 57.045 37.521 31.198 1.00 46.71 562 GLU A CA 1
ATOM 3913 C C . GLU A 1 529 ? 56.236 37.463 29.906 1.00 44.87 562 GLU A C 1
ATOM 3914 O O . GLU A 1 529 ? 56.105 36.402 29.297 1.00 52.38 562 GLU A O 1
ATOM 3920 N N . HIS A 1 530 ? 55.719 38.611 29.483 1.00 47.39 563 HIS A N 1
ATOM 3921 C CA . HIS A 1 530 ? 55.012 38.720 28.208 1.00 51.52 563 HIS A CA 1
ATOM 3922 C C . HIS A 1 530 ? 55.936 38.355 27.035 1.00 53.16 563 HIS A C 1
ATOM 3923 O O . HIS A 1 530 ? 55.542 37.647 26.107 1.00 52.09 563 HIS A O 1
ATOM 3930 N N . SER A 1 531 ? 57.175 38.825 27.100 1.00 50.92 564 SER A N 1
ATOM 3931 C CA . SER A 1 531 ? 58.166 38.517 26.076 1.00 52.58 564 SER A CA 1
ATOM 3932 C C . SER A 1 531 ? 58.449 37.013 26.030 1.00 50.44 564 SER A C 1
ATOM 3933 O O . SER A 1 531 ? 58.493 36.410 24.957 1.00 47.25 564 SER A O 1
ATOM 3936 N N . SER A 1 532 ? 58.610 36.413 27.205 1.00 43.65 565 SER A N 1
ATOM 3937 C CA . SER A 1 532 ? 58.785 34.972 27.312 1.00 43.78 565 SER A CA 1
ATOM 3938 C C . SER A 1 532 ? 57.619 34.181 26.698 1.00 46.25 565 SER A C 1
ATOM 3939 O O . SER A 1 532 ? 57.852 33.172 26.028 1.00 51.08 565 SER A O 1
ATOM 3942 N N . ARG A 1 533 ? 56.375 34.622 26.923 1.00 41.73 566 ARG A N 1
ATOM 3943 C CA . ARG A 1 533 ? 55.216 33.963 26.302 1.00 42.23 566 ARG A CA 1
ATOM 3944 C C . ARG A 1 533 ? 55.217 34.128 24.782 1.00 43.49 566 ARG A C 1
ATOM 3945 O O . ARG A 1 533 ? 54.803 33.226 24.052 1.00 46.93 566 ARG A O 1
ATOM 3953 N N . VAL A 1 534 ? 55.666 35.291 24.314 1.00 42.32 567 VAL A N 1
ATOM 3954 C CA . VAL A 1 534 ? 55.749 35.553 22.884 1.00 47.56 567 VAL A CA 1
ATOM 3955 C C . VAL A 1 534 ? 56.684 34.541 22.226 1.00 49.55 567 VAL A C 1
ATOM 3956 O O . VAL A 1 534 ? 56.341 33.928 21.212 1.00 54.36 567 VAL A O 1
ATOM 3960 N N . GLN A 1 535 ? 57.852 34.344 22.826 1.00 44.46 568 GLN A N 1
ATOM 3961 C CA . GLN A 1 535 ? 58.833 33.405 22.292 1.00 45.64 568 GLN A CA 1
ATOM 3962 C C . GLN A 1 535 ? 58.288 31.978 22.227 1.00 45.99 568 GLN A C 1
ATOM 3963 O O . GLN A 1 535 ? 58.385 31.319 21.200 1.00 44.48 568 GLN A O 1
ATOM 3969 N N . VAL A 1 536 ? 57.695 31.509 23.319 1.00 45.51 569 VAL A N 1
ATOM 3970 C CA . VAL A 1 536 ? 57.220 30.136 23.356 1.00 46.39 569 VAL A CA 1
ATOM 3971 C C . VAL A 1 536 ? 56.053 29.949 22.389 1.00 47.15 569 VAL A C 1
ATOM 3972 O O . VAL A 1 536 ? 55.848 28.856 21.862 1.00 51.97 569 VAL A O 1
ATOM 3976 N N . LEU A 1 537 ? 55.297 31.014 22.137 1.00 48.63 570 LEU A N 1
ATOM 3977 C CA . LEU A 1 537 ? 54.158 30.908 21.232 1.00 44.96 570 LEU A CA 1
ATOM 3978 C C . LEU A 1 537 ? 54.635 30.861 19.792 1.00 50.67 570 LEU A C 1
ATOM 3979 O O . LEU A 1 537 ? 54.101 30.095 18.993 1.00 50.07 570 LEU A O 1
ATOM 3984 N N . VAL A 1 538 ? 55.640 31.675 19.463 1.00 49.87 571 VAL A N 1
ATOM 3985 C CA . VAL A 1 538 ? 56.211 31.661 18.123 1.00 52.40 571 VAL A CA 1
ATOM 3986 C C . VAL A 1 538 ? 56.801 30.273 17.846 1.00 53.24 571 VAL A C 1
ATOM 3987 O O . VAL A 1 538 ? 56.626 29.716 16.765 1.00 50.95 571 VAL A O 1
ATOM 3991 N N . TYR A 1 539 ? 57.465 29.702 18.845 1.00 52.61 572 TYR A N 1
ATOM 3992 C CA . TYR A 1 539 ? 58.062 28.377 18.708 1.00 57.34 572 TYR A CA 1
ATOM 3993 C C . TYR A 1 539 ? 57.016 27.272 18.523 1.00 49.38 572 TYR A C 1
ATOM 3994 O O . TYR A 1 539 ? 57.141 26.418 17.646 1.00 47.66 572 TYR A O 1
ATOM 4003 N N . SER A 1 540 ? 55.987 27.281 19.356 1.00 44.74 573 SER A N 1
ATOM 4004 C CA . SER A 1 540 ? 54.957 26.258 19.262 1.00 49.07 573 SER A CA 1
ATOM 4005 C C . SER A 1 540 ? 54.169 26.419 17.971 1.00 47.14 573 SER A C 1
ATOM 4006 O O . SER A 1 540 ? 53.871 25.441 17.290 1.00 51.36 573 SER A O 1
ATOM 4009 N N . ASN A 1 541 ? 53.844 27.657 17.627 1.00 44.90 574 ASN A N 1
ATOM 4010 C CA . ASN A 1 541 ? 53.076 27.910 16.416 1.00 51.06 574 ASN A CA 1
ATOM 4011 C C . ASN A 1 541 ? 53.837 27.502 15.163 1.00 47.24 574 ASN A C 1
ATOM 4012 O O . ASN A 1 541 ? 53.256 26.938 14.237 1.00 51.77 574 ASN A O 1
ATOM 4017 N N . LYS A 1 542 ? 55.137 27.763 15.128 1.00 42.63 575 LYS A N 1
ATOM 4018 C CA . LYS A 1 542 ? 55.923 27.315 13.985 1.00 45.99 575 LYS A CA 1
ATOM 4019 C C . LYS A 1 542 ? 55.947 25.783 13.870 1.00 50.00 575 LYS A C 1
ATOM 4020 O O . LYS A 1 542 ? 55.871 25.240 12.761 1.00 46.25 575 LYS A O 1
ATOM 4026 N N . LYS A 1 543 ? 56.041 25.083 15.001 1.00 49.31 576 LYS A N 1
ATOM 4027 C CA . LYS A 1 543 ? 56.058 23.621 14.955 1.00 52.00 576 LYS A CA 1
ATOM 4028 C C . LYS A 1 543 ? 54.709 23.121 14.467 1.00 49.71 576 LYS A C 1
ATOM 4029 O O . LYS A 1 543 ? 54.633 22.185 13.675 1.00 48.33 576 LYS A O 1
ATOM 4035 N N . PHE A 1 544 ? 53.642 23.756 14.941 1.00 47.98 577 PHE A N 1
ATOM 4036 C CA . PHE A 1 544 ? 52.298 23.368 14.537 1.00 48.55 577 PHE A CA 1
ATOM 4037 C C . PHE A 1 544 ? 52.066 23.563 13.048 1.00 52.41 577 PHE A C 1
ATOM 4038 O O . PHE A 1 544 ? 51.475 22.713 12.381 1.00 54.22 577 PHE A O 1
ATOM 4046 N N . LEU A 1 545 ? 52.515 24.702 12.543 1.00 49.30 578 LEU A N 1
ATOM 4047 C CA . LEU A 1 545 ? 52.234 25.100 11.175 1.00 47.95 578 LEU A CA 1
ATOM 4048 C C . LEU A 1 545 ? 53.048 24.287 10.192 1.00 50.52 578 LEU A C 1
ATOM 4049 O O . LEU A 1 545 ? 52.692 24.185 9.016 1.00 44.90 578 LEU A O 1
ATOM 4054 N N . GLU A 1 546 ? 54.133 23.699 10.686 1.00 50.55 579 GLU A N 1
ATOM 4055 C CA . GLU A 1 546 ? 55.029 22.914 9.851 1.00 59.95 579 GLU A CA 1
ATOM 4056 C C . GLU A 1 546 ? 54.269 21.893 9.006 1.00 58.34 579 GLU A C 1
ATOM 4057 O O . GLU A 1 546 ? 54.544 21.742 7.824 1.00 54.04 579 GLU A O 1
ATOM 4063 N N . LYS A 1 547 ? 53.288 21.219 9.598 1.00 59.10 580 LYS A N 1
ATOM 4064 C CA . LYS A 1 547 ? 52.567 20.182 8.870 1.00 58.43 580 LYS A CA 1
ATOM 4065 C C . LYS A 1 547 ? 51.066 20.445 8.749 1.00 55.68 580 LYS A C 1
ATOM 4066 O O . LYS A 1 547 ? 50.272 19.505 8.723 1.00 53.54 580 LYS A O 1
ATOM 4072 N N . ASN A 1 548 ? 50.674 21.716 8.673 1.00 50.50 581 ASN A N 1
ATOM 4073 C CA . ASN A 1 548 ? 49.266 22.048 8.474 1.00 48.93 581 ASN A CA 1
ATOM 4074 C C . ASN A 1 548 ? 48.847 21.600 7.077 1.00 52.60 581 ASN A C 1
ATOM 4075 O O . ASN A 1 548 ? 49.685 21.479 6.190 1.00 50.43 581 ASN A O 1
ATOM 4080 N N . CYS A 1 549 ? 47.556 21.346 6.887 1.00 50.71 582 CYS A N 1
ATOM 4081 C CA . CYS A 1 549 ? 47.057 20.818 5.624 1.00 48.75 582 CYS A CA 1
ATOM 4082 C C . CYS A 1 549 ? 46.220 21.853 4.891 1.00 49.44 582 CYS A C 1
ATOM 4083 O O . CYS A 1 549 ? 45.420 21.513 4.021 1.00 55.21 582 CYS A O 1
ATOM 4086 N N . CYS A 1 550 ? 46.403 23.119 5.243 1.00 46.66 583 CYS A N 1
ATOM 4087 C CA . CYS A 1 550 ? 45.572 24.180 4.689 1.00 48.19 583 CYS A CA 1
ATOM 4088 C C . CYS A 1 550 ? 46.372 25.160 3.843 1.00 52.05 583 CYS A C 1
ATOM 4089 O O . CYS A 1 550 ? 45.921 26.278 3.593 1.00 52.32 583 CYS A O 1
ATOM 4092 N N . GLY A 1 551 ? 47.562 24.744 3.422 1.00 51.32 584 GLY A N 1
ATOM 4093 C CA . GLY A 1 551 ? 48.341 25.499 2.454 1.00 48.96 584 GLY A CA 1
ATOM 4094 C C . GLY A 1 551 ? 49.161 26.668 2.970 1.00 48.03 584 GLY A C 1
ATOM 4095 O O . GLY A 1 551 ? 49.711 27.436 2.179 1.00 56.01 584 GLY A O 1
ATOM 4096 N N . PHE A 1 552 ? 49.259 26.816 4.285 1.00 50.14 585 PHE A N 1
ATOM 4097 C CA . PHE A 1 552 ? 50.035 27.924 4.845 1.00 51.13 585 PHE A CA 1
ATOM 4098 C C . PHE A 1 552 ? 51.523 27.562 4.948 1.00 52.72 585 PHE A C 1
ATOM 4099 O O . PHE A 1 552 ? 51.881 26.453 5.354 1.00 56.66 585 PHE A O 1
ATOM 4107 N N . LYS A 1 553 ? 52.376 28.509 4.569 1.00 50.75 586 LYS A N 1
ATOM 4108 C CA . LYS A 1 553 ? 53.818 28.287 4.476 1.00 55.90 586 LYS A CA 1
ATOM 4109 C C . LYS A 1 553 ? 54.562 29.570 4.811 1.00 55.31 586 LYS A C 1
ATOM 4110 O O . LYS A 1 553 ? 54.023 30.664 4.648 1.00 47.95 586 LYS A O 1
ATOM 4116 N N . LEU A 1 554 ? 55.810 29.434 5.240 1.00 55.96 587 LEU A N 1
ATOM 4117 C CA . LEU A 1 554 ? 56.651 30.590 5.517 1.00 54.97 587 LEU A CA 1
ATOM 4118 C C . LEU A 1 554 ? 57.275 31.153 4.247 1.00 57.46 587 LEU A C 1
ATOM 4119 O O . LEU A 1 554 ? 58.066 30.484 3.591 1.00 58.40 587 LEU A O 1
ATOM 4124 N N . ASP A 1 555 ? 56.906 32.385 3.902 1.00 51.29 588 ASP A N 1
ATOM 4125 C CA . ASP A 1 555 ? 57.562 33.128 2.832 1.00 52.11 588 ASP A CA 1
ATOM 4126 C C . ASP A 1 555 ? 58.916 33.568 3.365 1.00 57.91 588 ASP A C 1
ATOM 4127 O O . ASP A 1 555 ? 58.983 34.397 4.262 1.00 61.83 588 ASP A O 1
ATOM 4132 N N . THR A 1 556 ? 59.991 33.022 2.806 1.00 60.85 589 THR A N 1
ATOM 4133 C CA . THR A 1 556 ? 61.318 33.190 3.389 1.00 58.63 589 THR A CA 1
ATOM 4134 C C . THR A 1 556 ? 61.955 34.541 3.060 1.00 63.05 589 THR A C 1
ATOM 4135 O O . THR A 1 556 ? 63.003 34.883 3.605 1.00 65.23 589 THR A O 1
ATOM 4139 N N . GLU A 1 557 ? 61.332 35.304 2.166 1.00 62.70 590 GLU A N 1
ATOM 4140 C CA . GLU A 1 557 ? 61.771 36.675 1.906 1.00 62.32 590 GLU A CA 1
ATOM 4141 C C . GLU A 1 557 ? 61.082 37.640 2.877 1.00 63.40 590 GLU A C 1
ATOM 4142 O O . GLU A 1 557 ? 61.739 38.467 3.506 1.00 63.09 590 GLU A O 1
ATOM 4148 N N . LYS A 1 558 ? 59.760 37.525 2.989 1.00 53.00 591 LYS A N 1
ATOM 4149 C CA . LYS A 1 558 ? 58.987 38.304 3.954 1.00 65.30 591 LYS A CA 1
ATOM 4150 C C . LYS A 1 558 ? 59.253 37.869 5.385 1.00 66.76 591 LYS A C 1
ATOM 4151 O O . LYS A 1 558 ? 59.109 38.659 6.315 1.00 71.27 591 LYS A O 1
ATOM 4157 N N . LYS A 1 559 ? 59.617 36.600 5.546 1.00 67.50 592 LYS A N 1
ATOM 4158 C CA . LYS A 1 559 ? 59.733 35.953 6.855 1.00 60.45 592 LYS A CA 1
ATOM 4159 C C . LYS A 1 559 ? 58.396 35.958 7.589 1.00 58.83 592 LYS A C 1
ATOM 4160 O O . LYS A 1 559 ? 58.338 36.105 8.809 1.00 57.70 592 LYS A O 1
ATOM 4166 N N . ARG A 1 560 ? 57.320 35.778 6.831 1.00 56.57 593 ARG A N 1
ATOM 4167 C CA . ARG A 1 560 ? 55.982 35.683 7.403 1.00 51.91 593 ARG A CA 1
ATOM 4168 C C . ARG A 1 560 ? 55.213 34.536 6.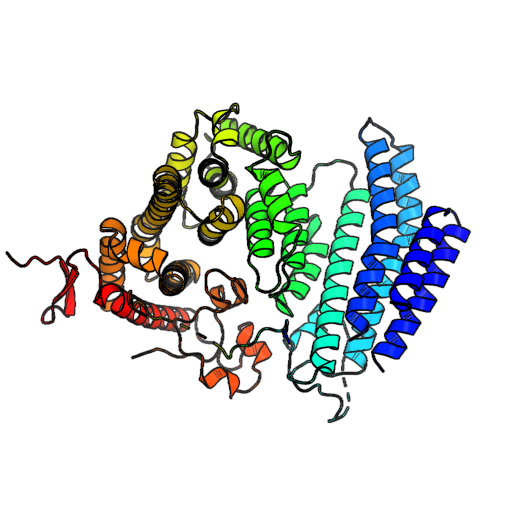755 1.00 53.23 593 ARG A C 1
ATOM 4169 O O . ARG A 1 560 ? 55.557 34.099 5.654 1.00 51.24 593 ARG A O 1
ATOM 4177 N N . TYR A 1 561 ? 54.165 34.069 7.430 1.00 51.39 594 TYR A N 1
ATOM 4178 C CA . TYR A 1 561 ? 53.318 33.005 6.895 1.00 51.63 594 TYR A CA 1
ATOM 4179 C C . TYR A 1 561 ? 52.302 33.570 5.906 1.00 53.63 594 TYR A C 1
ATOM 4180 O O . TYR A 1 561 ? 51.644 34.575 6.172 1.00 49.54 594 TYR A O 1
ATOM 4189 N N . VAL A 1 562 ? 52.216 32.923 4.749 1.00 52.63 595 VAL A N 1
ATOM 4190 C CA . VAL A 1 562 ? 51.273 33.285 3.696 1.00 54.19 595 VAL A CA 1
ATOM 4191 C C . VAL A 1 562 ? 50.494 32.033 3.284 1.00 52.49 595 VAL A C 1
ATOM 4192 O O . VAL A 1 562 ? 50.900 30.906 3.589 1.00 48.85 595 VAL A O 1
ATOM 4196 N N . HIS A 1 563 ? 49.388 32.222 2.575 1.00 47.09 596 HIS A N 1
ATOM 4197 C CA . HIS A 1 563 ? 48.661 31.084 2.036 1.00 47.85 596 HIS A CA 1
ATOM 4198 C C . HIS A 1 563 ? 49.144 30.749 0.627 1.00 44.92 596 HIS A C 1
ATOM 4199 O O . HIS A 1 563 ? 49.329 31.633 -0.192 1.00 50.01 596 HIS A O 1
ATOM 4206 N N . THR A 1 564 ? 49.346 29.466 0.350 1.00 48.44 597 THR A N 1
ATOM 4207 C CA . THR A 1 564 ? 49.906 29.046 -0.925 1.00 55.95 597 THR A CA 1
ATOM 4208 C C . THR A 1 564 ? 49.064 27.985 -1.615 1.00 58.47 597 THR A C 1
ATOM 4209 O O . THR A 1 564 ? 48.195 27.376 -1.009 1.00 54.33 597 THR A O 1
ATOM 4213 N N . ALA A 1 565 ? 49.334 27.792 -2.899 1.00 67.12 598 ALA A N 1
ATOM 4214 C CA . ALA A 1 565 ? 48.838 26.650 -3.654 1.00 70.70 598 ALA A CA 1
ATOM 4215 C C . ALA A 1 565 ? 49.868 26.339 -4.733 1.00 77.03 598 ALA A C 1
ATOM 4216 O O . ALA A 1 565 ? 50.716 27.177 -5.050 1.00 74.31 598 ALA A O 1
ATOM 4218 N N . VAL A 1 566 ? 49.805 25.138 -5.295 1.00 82.75 599 VAL A N 1
ATOM 4219 C CA . VAL A 1 566 ? 50.809 24.710 -6.260 1.00 82.58 599 VAL A CA 1
ATOM 4220 C C . VAL A 1 566 ? 50.515 25.231 -7.665 1.00 85.51 599 VAL A C 1
ATOM 4221 O O . VAL A 1 566 ? 51.375 25.179 -8.546 1.00 86.40 599 VAL A O 1
ATOM 4225 N N . LYS A 1 567 ? 49.302 25.736 -7.871 1.00 89.93 600 LYS A N 1
ATOM 4226 C CA . LYS A 1 567 ? 48.915 26.281 -9.169 1.00 99.47 600 LYS A CA 1
ATOM 4227 C C . LYS A 1 567 ? 48.294 27.668 -9.042 1.00 101.52 600 LYS A C 1
ATOM 4228 O O . LYS A 1 567 ? 47.147 27.808 -8.620 1.00 101.09 600 LYS A O 1
ATOM 4234 N N . ILE B 2 1 ? 53.279 2.354 43.448 1.00 101.86 213 ILE B N 1
ATOM 4235 C CA . ILE B 2 1 ? 53.553 2.482 42.021 1.00 102.41 213 ILE B CA 1
ATOM 4236 C C . ILE B 2 1 ? 53.263 3.898 41.531 1.00 95.48 213 ILE B C 1
ATOM 4237 O O . ILE B 2 1 ? 53.983 4.431 40.688 1.00 96.08 213 ILE B O 1
ATOM 4242 N N . VAL B 2 2 ? 52.209 4.508 42.067 1.00 90.78 214 VAL B N 1
ATOM 4243 C CA . VAL B 2 2 ? 51.802 5.847 41.643 1.00 82.32 214 VAL B CA 1
ATOM 4244 C C . VAL B 2 2 ? 52.095 6.913 42.696 1.00 74.87 214 VAL B C 1
ATOM 4245 O O . VAL B 2 2 ? 51.619 6.832 43.827 1.00 80.40 214 VAL B O 1
ATOM 4249 N N . ASN B 2 3 ? 52.883 7.909 42.309 1.00 67.80 215 ASN B N 1
ATOM 4250 C CA . ASN B 2 3 ? 53.211 9.034 43.174 1.00 64.48 215 ASN B CA 1
ATOM 4251 C C . ASN B 2 3 ? 52.259 10.204 42.905 1.00 61.88 215 ASN B C 1
ATOM 4252 O O . ASN B 2 3 ? 52.217 10.725 41.793 1.00 62.48 215 ASN B O 1
ATOM 4257 N N . PRO B 2 4 ? 51.488 10.612 43.928 1.00 56.94 216 PRO B N 1
ATOM 4258 C CA . PRO B 2 4 ? 50.461 11.651 43.788 1.00 54.14 216 PRO B CA 1
ATOM 4259 C C . PRO B 2 4 ? 51.014 13.076 43.753 1.00 58.14 216 PRO B C 1
ATOM 4260 O O . PRO B 2 4 ? 50.294 14.012 43.386 1.00 56.53 216 PRO B O 1
ATOM 4264 N N . LEU B 2 5 ? 52.275 13.250 44.126 1.00 54.55 217 LEU B N 1
ATOM 4265 C CA . LEU B 2 5 ? 52.862 14.583 44.138 1.00 46.17 217 LEU B CA 1
ATOM 4266 C C . LEU B 2 5 ? 53.226 15.029 42.723 1.00 54.51 217 LEU B C 1
ATOM 4267 O O . LEU B 2 5 ? 53.490 14.200 41.848 1.00 54.76 217 LEU B O 1
ATOM 4272 N N . PHE B 2 6 ? 53.220 16.340 42.498 1.00 50.80 218 PHE B N 1
ATOM 4273 C CA . PHE B 2 6 ? 53.537 16.884 41.186 1.00 54.00 218 PHE B CA 1
ATOM 4274 C C . PHE B 2 6 ? 54.989 16.612 40.809 1.00 63.53 218 PHE B C 1
ATOM 4275 O O . PHE B 2 6 ? 55.909 17.032 41.506 1.00 67.19 218 PHE B O 1
ATOM 4283 N N . GLN B 2 7 ? 55.186 15.900 39.705 1.00 62.20 219 GLN B N 1
ATOM 4284 C CA . GLN B 2 7 ? 56.527 15.580 39.236 1.00 70.25 219 GLN B CA 1
ATOM 4285 C C . GLN B 2 7 ? 56.776 16.211 37.873 1.00 72.58 219 GLN B C 1
ATOM 4286 O O . GLN B 2 7 ? 56.126 15.867 36.882 1.00 77.15 219 GLN B O 1
ATOM 4292 N N . LEU B 2 8 ? 57.718 17.146 37.843 1.00 68.41 220 LEU B N 1
ATOM 4293 C CA . LEU B 2 8 ? 58.055 17.879 36.632 1.00 66.82 220 LEU B CA 1
ATOM 4294 C C . LEU B 2 8 ? 58.646 16.961 35.557 1.00 77.16 220 LEU B C 1
ATOM 4295 O O . LEU B 2 8 ? 58.431 17.176 34.365 1.00 82.85 220 LEU B O 1
ATOM 4300 N N . GLY B 2 9 ? 59.380 15.937 35.978 1.00 79.58 221 GLY B N 1
ATOM 4301 C CA . GLY B 2 9 ? 59.935 14.980 35.038 1.00 94.24 221 GLY B CA 1
ATOM 4302 C C . GLY B 2 9 ? 58.854 14.098 34.439 1.00 107.90 221 GLY B C 1
ATOM 4303 O O . GLY B 2 9 ? 57.921 13.697 35.134 1.00 112.39 221 GLY B O 1
ATOM 4304 N N . LEU B 2 10 ? 58.975 13.798 33.148 1.00 117.22 222 LEU B N 1
ATOM 4305 C CA . LEU B 2 10 ? 58.010 12.938 32.462 1.00 121.46 222 LEU B CA 1
ATOM 4306 C C . LEU B 2 10 ? 58.031 11.515 33.013 1.00 125.95 222 LEU B C 1
ATOM 4307 O O . LEU B 2 10 ? 57.270 11.180 33.922 1.00 125.12 222 LEU B O 1
ATOM 4312 N N . ASN B 2 20 ? 55.391 15.134 21.940 1.00 118.31 232 ASN B N 1
ATOM 4313 C CA . ASN B 2 20 ? 54.662 14.868 20.706 1.00 119.14 232 ASN B CA 1
ATOM 4314 C C . ASN B 2 20 ? 54.954 15.932 19.656 1.00 113.30 232 ASN B C 1
ATOM 4315 O O . ASN B 2 20 ? 55.296 15.617 18.512 1.00 112.27 232 ASN B O 1
ATOM 4320 N N . GLU B 2 21 ? 54.803 17.188 20.070 1.00 106.09 233 GLU B N 1
ATOM 4321 C CA . GLU B 2 21 ? 55.201 18.365 19.296 1.00 103.64 233 GLU B CA 1
ATOM 4322 C C . GLU B 2 21 ? 54.807 18.330 17.817 1.00 92.75 233 GLU B C 1
ATOM 4323 O O . GLU B 2 21 ? 55.634 18.548 16.927 1.00 88.09 233 GLU B O 1
ATOM 4329 N N . PHE B 2 22 ? 53.530 18.027 17.594 1.00 84.33 234 PHE B N 1
ATOM 4330 C CA . PHE B 2 22 ? 52.790 18.386 16.384 1.00 74.14 234 PHE B CA 1
ATOM 4331 C C . PHE B 2 22 ? 53.064 17.512 15.157 1.00 65.47 234 PHE B C 1
ATOM 4332 O O . PHE B 2 22 ? 52.842 17.935 14.026 1.00 65.93 234 PHE B O 1
ATOM 4340 N N . ASP B 2 23 ? 53.503 16.279 15.389 1.00 69.48 235 ASP B N 1
ATOM 4341 C CA . ASP B 2 23 ? 53.582 15.279 14.322 1.00 75.78 235 ASP B CA 1
ATOM 4342 C C . ASP B 2 23 ? 52.363 14.362 14.331 1.00 73.82 235 ASP B C 1
ATOM 4343 O O . ASP B 2 23 ? 52.046 13.760 15.352 1.00 72.75 235 ASP B O 1
ATOM 4348 N N . SER B 2 24 ? 51.681 14.257 13.195 1.00 80.90 236 SER B N 1
ATOM 4349 C CA . SER B 2 24 ? 50.535 13.356 13.074 1.00 90.70 236 SER B CA 1
ATOM 4350 C C . SER B 2 24 ? 50.969 11.893 13.197 1.00 106.22 236 SER B C 1
ATOM 4351 O O . SER B 2 24 ? 50.234 11.056 13.727 1.00 107.15 236 SER B O 1
ATOM 4354 N N . GLN B 2 25 ? 52.166 11.593 12.698 1.00 118.43 237 GLN B N 1
ATOM 4355 C CA . GLN B 2 25 ? 52.747 10.261 12.820 1.00 130.91 237 GLN B CA 1
ATOM 4356 C C . GLN B 2 25 ? 53.609 10.169 14.072 1.00 135.47 237 GLN B C 1
ATOM 4357 O O . GLN B 2 25 ? 54.497 10.994 14.283 1.00 134.28 237 GLN B O 1
ATOM 4363 N N . THR B 2 26 ? 53.348 9.165 14.901 1.00 141.42 238 THR B N 1
ATOM 4364 C CA . THR B 2 26 ? 54.124 8.970 16.121 1.00 144.52 238 THR B CA 1
ATOM 4365 C C . THR B 2 26 ? 55.481 8.340 15.812 1.00 148.94 238 THR B C 1
ATOM 4366 O O . THR B 2 26 ? 56.289 8.906 15.074 1.00 149.05 238 THR B O 1
#

Secondary structure (DSSP, 8-state):
-HHHHHHHHHHHHHHH---HHHHHHHHHHHHHHHHHHHHH---HHHHHHHHIIIIIHHHHHHHHHHHHHHH---HHHHHHHHHHHHHHHHHHHHHHHHHHHHHHHH-B-TTTS-TTHHHHTT-----TTB--TTSHHHHHHHHHHHHHHHHHHHHHHHHHHHH-SSS---GGGGHHHHHHHHHHHHH-TTBHHHHHHHHHHHHHTT-HHHHHHHHHHHHHBSB--TTHHHHHHHHHT-TT-HHHHHHHHHHHHHHTTTT---HHHHHHHHHHTTHHHHHHHHSTTTTTSSTTGGGHHHHHHHHHHHHHHHHHHHHHHHHHHHHHHHHHHHHHHHHH-S--SHHHHHHHHHHHHHHHHHHHHHHHHTGGGTTT-SS-THHHHHHHHHHHHHTT-HHHHHHHHT-HHHHHHHHHHHHHHHH------SS--HHHHHTTTBGGGTTS--SS--GGGGGSSSHHHHTTT--S-PPPHHHHHHHHHHHHHHHHHHHHHT-SS-EEEETTTTEEEE----/----S--S---TT-S--

Solvent-accessible surface area: 25292 Å² total; per-residue (Å²): 142,109,61,79,122,53,0,36,28,8,48,141,107,18,117,104,78,125,87,157,58,74,24,25,2,85,127,4,4,63,110,0,65,101,36,3,86,144,24,2,129,74,68,0,38,136,4,0,38,25,0,34,126,14,0,0,84,30,20,0,101,125,8,44,86,85,23,71,173,21,84,123,131,77,165,87,9,52,196,120,24,18,54,42,1,102,84,5,14,64,40,0,40,114,0,0,47,42,4,0,78,41,0,6,80,50,35,48,4,68,35,27,7,10,62,34,6,51,80,91,6,131,20,100,162,141,102,108,53,61,15,145,71,156,70,87,65,0,28,19,0,0,10,0,3,0,37,0,1,4,18,0,0,4,0,8,17,22,52,23,6,8,73,42,148,38,75,199,24,128,131,68,42,1,128,115,0,28,114,16,1,70,10,0,12,51,14,0,10,0,11,0,54,0,11,5,20,18,0,36,1,49,16,43,21,112,27,0,2,26,0,0,14,17,0,0,6,0,6,18,7,59,67,73,12,143,36,0,48,76,34,0,39,43,0,0,9,50,78,115,1,70,18,6,112,92,0,9,76,12,0,48,77,7,112,117,58,36,121,63,122,136,106,75,9,5,43,54,0,0,5,10,0,0,0,0,10,0,0,25,48,2,23,55,112,15,1,135,123,26,133,4,21,132,30,44,166,64,0,37,55,37,0,17,67,12,0,60,113,75,17,118,153,4,3,75,23,0,4,35,2,0,1,2,0,0,0,0,0,21,0,12,58,109,48,76,33,147,42,88,94,124,186,37,81,102,50,25,47,124,0,12,77,15,0,3,101,0,0,14,23,0,0,61,76,0,0,47,122,31,19,150,42,38,143,73,42,15,5,3,0,0,0,0,0,0,1,2,0,0,11,10,32,59,70,0,1,89,46,0,0,132,16,95,62,0,0,75,2,0,5,54,0,0,29,64,5,49,74,95,221,71,19,64,12,42,5,2,3,72,0,4,56,80,0,13,2,1,19,4,1,100,74,19,3,37,4,4,48,14,120,91,0,102,93,54,85,77,41,22,24,19,13,22,20,89,31,190,68,153,49,77,54,147,80,20,26,54,13,8,21,104,0,0,26,47,4,0,75,72,0,4,116,93,12,70,13,22,8,107,66,45,108,158,139,139,69,21,46,120,54,84,157,230,229,102,34,14,17,33,100,24,41,214,108,54,4,49,32,153,171

B-factor: mean 65.9, std 26.0, range [29.15, 254.14]